Protein AF-A0A1C5ENV0-F1 (afdb_monomer_lite)

Foldseek 3Di:
DLQQDLLLLFGADADPVSHGPDDSVPDDQLADDDRDDLGGRLLRLCPALQALLLSQLSLVHLQSLVVSLVQQQVAAQDLDQVRPHPVNHRDVLSVLCNVLNRHNQSLQDPSRLLSLLSNLSSLQLQSSLVVLLSCLVPAQPACVVPPGGSHDCPPCSSVVSNVQVQLQWAPSNPPPQKTFGYFHNDQWDWDQDPVRAIAIEHEVVDDPQFREFAWKDWQNHTDQARIGGNVSPNVHGYIYTHTDRDYYSRSSDPPRGYDRPDDDNHNDDWWDFQADDDDQAAPVPLPDKDKDQKDKGQGDFWDWFFKKKFFAQFQVQAFQWKFKWAAAVVPDIDTQAIGHRDTDPGHRDIDMGGGNHIDIHNIMMIGTPDIGMTRYMTRTD

Sequence (381 aa):
MNLFDAKAGFFQGKDAKGNWRVDSSRYDPRVWGYDYTETNGWGYAFSVPQDTRGLADLYGGRQQLADKLDQFFATPETASPEFVGSYGGVIHEMTEARDVRMGMLGQSNQVAHHVSYMYDAAGQPWKTQAAVRQILSRLYLGSEIGQGYHGDEDNGEQSGWFLFSALGFYPLVMGSGDYSIGSPLFKKATVHLENGRDLVVRAPGNSAKNVYVQSVTFNGRPWTSTSLPQSLLAKGGELTFTMGPRPSAWGSGKNAGPVSITQDDKVPAPRTDLLRGEGALFDNTSATDETFTSVDLPVSGSGKPVQYTLTSADHTTAPTGWTLQGSADGTTWRTLDHRSGEAFPWDRQTRAFTIAAPGSYAKYRLVLGGSATLAEVELLG

Structure (mmCIF, N/CA/C/O backbone):
data_AF-A0A1C5ENV0-F1
#
_entry.id   AF-A0A1C5ENV0-F1
#
loop_
_atom_site.group_PDB
_atom_site.id
_atom_site.type_symbol
_atom_site.label_atom_id
_atom_site.label_alt_id
_atom_site.label_comp_id
_atom_site.label_asym_id
_atom_site.label_entity_id
_atom_site.label_seq_id
_atom_site.pdbx_PDB_ins_code
_atom_site.Cartn_x
_atom_site.Cartn_y
_atom_site.Cartn_z
_atom_site.occupancy
_atom_site.B_iso_or_equiv
_atom_site.auth_seq_id
_atom_site.auth_comp_id
_atom_site.auth_asym_id
_atom_site.auth_atom_id
_atom_site.pdbx_PDB_model_num
ATOM 1 N N . MET A 1 1 ? -0.144 -8.622 -8.640 1.00 84.81 1 MET A N 1
ATOM 2 C CA . MET A 1 1 ? -0.636 -9.270 -9.878 1.00 84.81 1 MET A CA 1
ATOM 3 C C . MET A 1 1 ? 0.057 -10.597 -10.165 1.00 84.81 1 MET A C 1
ATOM 5 O O . MET A 1 1 ? -0.586 -11.624 -10.024 1.00 84.81 1 MET A O 1
ATOM 9 N N . ASN A 1 2 ? 1.351 -10.613 -10.508 1.00 90.44 2 ASN A N 1
ATOM 10 C CA . ASN A 1 2 ? 2.050 -11.825 -10.983 1.00 90.44 2 ASN A CA 1
ATOM 11 C C . ASN A 1 2 ? 2.050 -13.009 -10.000 1.00 90.44 2 ASN A C 1
ATOM 13 O O . ASN A 1 2 ? 2.093 -14.163 -10.432 1.00 90.44 2 ASN A O 1
ATOM 17 N N . LEU A 1 3 ? 1.972 -12.712 -8.701 1.00 95.19 3 LEU A N 1
ATOM 18 C CA . LEU A 1 3 ? 1.952 -13.692 -7.615 1.00 95.19 3 LEU A CA 1
ATOM 19 C C . LEU A 1 3 ? 0.551 -13.948 -7.042 1.00 95.19 3 LEU A C 1
ATOM 21 O O . LEU A 1 3 ? 0.430 -14.693 -6.082 1.00 95.19 3 LEU A O 1
ATOM 25 N N . PHE A 1 4 ? -0.506 -13.342 -7.594 1.00 96.38 4 PHE A N 1
ATOM 26 C CA . PHE A 1 4 ? -1.872 -13.613 -7.145 1.00 96.38 4 PHE A CA 1
ATOM 27 C C . PHE A 1 4 ? -2.422 -14.847 -7.860 1.00 96.38 4 PHE A C 1
ATOM 29 O O . PHE A 1 4 ? -2.646 -14.825 -9.073 1.00 96.38 4 PHE A O 1
ATOM 36 N N . ASP A 1 5 ? -2.635 -15.925 -7.116 1.00 97.00 5 ASP A N 1
ATOM 37 C CA . ASP A 1 5 ? -3.286 -17.120 -7.626 1.00 97.00 5 ASP A CA 1
ATOM 38 C C . ASP A 1 5 ? -4.799 -16.987 -7.448 1.00 97.00 5 ASP A C 1
ATOM 40 O O . ASP A 1 5 ? -5.341 -17.241 -6.374 1.00 97.00 5 ASP A O 1
ATOM 44 N N . ALA A 1 6 ? -5.495 -16.614 -8.523 1.00 95.12 6 ALA A N 1
ATOM 45 C CA . ALA A 1 6 ? -6.944 -16.432 -8.509 1.00 95.12 6 ALA A CA 1
ATOM 46 C C . ALA A 1 6 ? -7.729 -17.714 -8.168 1.00 95.12 6 ALA A C 1
ATOM 48 O O . ALA A 1 6 ? -8.860 -17.613 -7.699 1.00 95.12 6 ALA A O 1
ATOM 49 N N . LYS A 1 7 ? -7.160 -18.912 -8.385 1.00 96.31 7 LYS A N 1
ATOM 50 C CA . LYS A 1 7 ? -7.821 -20.176 -8.018 1.00 96.31 7 LYS A CA 1
ATOM 51 C C . LYS A 1 7 ? -7.725 -20.442 -6.519 1.00 96.31 7 LYS A C 1
ATOM 53 O O . LYS A 1 7 ? -8.694 -20.918 -5.937 1.00 96.31 7 LYS A O 1
ATOM 58 N N . ALA A 1 8 ? -6.581 -20.132 -5.909 1.00 97.12 8 ALA A N 1
ATOM 59 C CA . ALA A 1 8 ? -6.410 -20.212 -4.458 1.00 97.12 8 ALA A CA 1
ATOM 60 C C . ALA A 1 8 ? -7.062 -19.018 -3.732 1.00 97.12 8 ALA A C 1
ATOM 62 O O . ALA A 1 8 ? -7.499 -19.140 -2.590 1.00 97.12 8 ALA A O 1
ATOM 63 N N . GLY A 1 9 ? -7.139 -17.859 -4.391 1.00 96.56 9 GLY A N 1
ATOM 64 C CA . GLY A 1 9 ? -7.610 -16.598 -3.820 1.00 96.56 9 GLY A CA 1
ATOM 65 C C . GLY A 1 9 ? -6.595 -15.940 -2.880 1.00 96.56 9 GLY A C 1
ATOM 66 O O . GLY A 1 9 ? -7.006 -15.266 -1.931 1.00 96.56 9 GLY A O 1
ATOM 67 N N . PHE A 1 10 ? -5.297 -16.173 -3.097 1.00 97.94 10 PHE A N 1
ATOM 68 C CA . PHE A 1 10 ? -4.194 -15.671 -2.271 1.00 97.94 10 PHE A CA 1
ATOM 69 C C . PHE A 1 10 ? -2.953 -15.361 -3.110 1.00 97.94 10 PHE A C 1
ATOM 71 O O . PHE A 1 10 ? -2.800 -15.845 -4.234 1.00 97.94 10 PHE A O 1
ATOM 78 N N . PHE A 1 11 ? -2.051 -14.560 -2.544 1.00 97.50 11 PHE A N 1
ATOM 79 C CA . PHE A 1 11 ? -0.702 -14.421 -3.080 1.00 97.50 11 PHE A CA 1
ATOM 80 C C . PHE A 1 11 ? 0.123 -15.644 -2.697 1.00 97.50 11 PHE A C 1
ATOM 82 O O . PHE A 1 11 ? 0.062 -16.054 -1.545 1.00 97.50 11 PHE A O 1
ATOM 89 N N . GLN A 1 12 ? 0.880 -16.209 -3.636 1.00 97.31 12 GLN A N 1
ATOM 90 C CA . GLN A 1 12 ? 1.833 -17.286 -3.368 1.00 97.31 12 GLN A CA 1
ATOM 91 C C . GLN A 1 12 ? 3.017 -17.249 -4.339 1.00 97.31 12 GLN A C 1
ATOM 93 O O . GLN A 1 12 ? 2.948 -16.635 -5.407 1.00 97.31 12 GLN A O 1
ATOM 98 N N . GLY A 1 13 ? 4.120 -17.891 -3.957 1.00 96.50 13 GLY A N 1
ATOM 99 C CA . GLY A 1 13 ? 5.360 -17.878 -4.727 1.00 96.50 13 GLY A CA 1
ATOM 100 C C . GLY A 1 13 ? 5.264 -18.640 -6.049 1.00 96.50 13 GLY A C 1
ATOM 101 O O . GLY A 1 13 ? 4.477 -19.580 -6.208 1.00 96.50 13 GLY A O 1
ATOM 102 N N . LYS A 1 14 ? 6.117 -18.246 -6.999 1.00 95.81 14 LYS A N 1
ATOM 103 C CA . LYS A 1 14 ? 6.369 -18.969 -8.250 1.00 95.81 14 LYS A CA 1
ATOM 104 C C . LYS A 1 14 ? 7.846 -19.312 -8.379 1.00 95.81 14 LYS A C 1
ATOM 106 O O . LYS A 1 14 ? 8.694 -18.542 -7.939 1.00 95.81 14 LYS A O 1
ATOM 111 N N . ASP A 1 15 ? 8.143 -20.444 -9.008 1.00 92.25 15 ASP A N 1
ATOM 112 C CA . ASP A 1 15 ? 9.505 -20.757 -9.438 1.00 92.25 15 ASP A CA 1
ATOM 113 C C . ASP A 1 15 ? 9.935 -19.876 -10.630 1.00 92.25 15 ASP A C 1
ATOM 115 O O . ASP A 1 15 ? 9.127 -19.171 -11.242 1.00 92.25 15 ASP A O 1
ATOM 119 N N . ALA A 1 16 ? 11.216 -19.945 -11.004 1.00 87.00 16 ALA A N 1
ATOM 120 C CA . ALA A 1 16 ? 11.762 -19.196 -12.141 1.00 87.00 16 ALA A CA 1
ATOM 121 C C . ALA A 1 16 ? 11.145 -19.586 -13.502 1.00 87.00 16 ALA A C 1
ATOM 123 O O . ALA A 1 16 ? 11.312 -18.872 -14.486 1.00 87.00 16 ALA A O 1
ATOM 124 N N . LYS A 1 17 ? 10.426 -20.715 -13.577 1.00 89.50 17 LYS A N 1
ATOM 125 C CA . LYS A 1 17 ? 9.682 -21.150 -14.769 1.00 89.50 17 LYS A CA 1
ATOM 126 C C . LYS A 1 17 ? 8.234 -20.642 -14.761 1.00 89.50 17 LYS A C 1
ATOM 128 O O . LYS A 1 17 ? 7.502 -20.888 -15.717 1.00 89.50 17 LYS A O 1
ATOM 133 N N . GLY A 1 18 ? 7.816 -19.942 -13.706 1.00 91.12 18 GLY A N 1
ATOM 134 C CA . GLY A 1 18 ? 6.476 -19.392 -13.534 1.00 91.12 18 GLY A CA 1
ATOM 135 C C . GLY A 1 18 ? 5.452 -20.358 -12.931 1.00 91.12 18 GLY A C 1
ATOM 136 O O . GLY A 1 18 ? 4.270 -20.006 -12.876 1.00 91.12 18 GLY A O 1
ATOM 137 N N . ASN A 1 19 ? 5.861 -21.545 -12.469 1.00 95.50 19 ASN A N 1
ATOM 138 C CA . ASN A 1 19 ? 4.961 -22.498 -11.815 1.00 95.50 19 ASN A CA 1
ATOM 139 C C . ASN A 1 19 ? 4.706 -22.083 -10.366 1.00 95.50 19 ASN A C 1
ATOM 141 O O . ASN A 1 19 ? 5.639 -21.693 -9.667 1.00 95.50 19 ASN A O 1
ATOM 145 N N . TRP A 1 20 ? 3.464 -22.211 -9.895 1.00 97.75 20 TRP A N 1
ATOM 146 C CA . TRP A 1 20 ? 3.134 -22.003 -8.482 1.00 97.75 20 TRP A CA 1
ATOM 147 C C . TRP A 1 20 ? 3.902 -22.979 -7.588 1.00 97.75 20 TRP A C 1
ATOM 149 O O . TRP A 1 20 ? 4.015 -24.161 -7.919 1.00 97.75 20 TRP A O 1
ATOM 159 N N . ARG A 1 21 ? 4.389 -22.501 -6.437 1.00 96.50 21 ARG A N 1
ATOM 160 C CA . ARG A 1 21 ? 5.070 -23.357 -5.453 1.00 96.50 21 ARG A CA 1
ATOM 161 C C . ARG A 1 21 ? 4.148 -24.464 -4.939 1.00 96.50 21 ARG A C 1
ATOM 163 O O . ARG A 1 21 ? 4.597 -25.592 -4.736 1.00 96.50 21 ARG A O 1
ATOM 170 N N . VAL A 1 22 ? 2.870 -24.147 -4.724 1.00 97.69 22 VAL A N 1
ATOM 171 C CA . VAL A 1 22 ? 1.838 -25.104 -4.316 1.00 97.69 22 VAL A CA 1
ATOM 172 C C . VAL A 1 22 ? 0.736 -25.111 -5.364 1.00 97.69 22 VAL A C 1
ATOM 174 O O . VAL A 1 22 ? 0.288 -24.063 -5.824 1.00 97.69 22 VAL A O 1
ATOM 177 N N . ASP A 1 23 ? 0.273 -26.303 -5.738 1.00 97.19 23 ASP A N 1
ATOM 178 C CA . ASP A 1 23 ? -0.910 -26.415 -6.587 1.00 97.19 23 ASP A CA 1
ATOM 179 C C . ASP A 1 23 ? -2.104 -25.707 -5.929 1.00 97.19 23 ASP A C 1
ATOM 181 O O . ASP A 1 23 ? -2.397 -25.937 -4.753 1.00 97.19 23 ASP A O 1
ATOM 185 N N . SER A 1 24 ? -2.812 -24.875 -6.696 1.00 97.75 24 SER A N 1
ATOM 186 C CA . SER A 1 24 ? -3.896 -24.026 -6.194 1.00 97.75 24 SER A CA 1
ATOM 187 C C . SER A 1 24 ? -4.966 -24.797 -5.416 1.00 97.75 24 SER A C 1
ATOM 189 O O . SER A 1 24 ? -5.528 -24.264 -4.466 1.00 97.75 24 SER A O 1
ATOM 191 N N . SER A 1 25 ? -5.254 -26.051 -5.792 1.00 97.25 25 SER A N 1
ATOM 192 C CA . SER A 1 25 ? -6.283 -26.875 -5.136 1.00 97.25 25 SER A CA 1
ATOM 193 C C . SER A 1 25 ? -5.855 -27.431 -3.774 1.00 97.25 25 SER A C 1
ATOM 195 O O . SER A 1 25 ? -6.689 -27.915 -3.010 1.00 97.25 25 SER A O 1
ATOM 197 N N . ARG A 1 26 ? -4.555 -27.372 -3.472 1.00 97.19 26 ARG A N 1
ATOM 198 C CA . ARG A 1 26 ? -3.935 -27.873 -2.238 1.00 97.19 26 ARG A CA 1
ATOM 199 C C . ARG A 1 26 ? -3.351 -26.760 -1.372 1.00 97.19 26 ARG A C 1
ATOM 201 O O . ARG A 1 26 ? -2.750 -27.056 -0.342 1.00 97.19 26 ARG A O 1
ATOM 208 N N . TYR A 1 27 ? -3.473 -25.510 -1.807 1.00 98.38 27 TYR A N 1
ATOM 209 C CA . TYR A 1 27 ? -2.949 -24.363 -1.087 1.00 98.38 27 TYR A CA 1
ATOM 210 C C . TYR A 1 27 ? -3.740 -24.139 0.209 1.00 98.38 27 TYR A C 1
ATOM 212 O O . TYR A 1 27 ? -4.959 -23.973 0.180 1.00 98.38 27 TYR A O 1
ATOM 220 N N . ASP A 1 28 ? -3.036 -24.116 1.343 1.00 98.06 28 ASP A N 1
ATOM 221 C CA . ASP A 1 28 ? -3.598 -23.753 2.643 1.00 98.06 28 ASP A CA 1
ATOM 222 C C . ASP A 1 28 ? -2.979 -22.421 3.106 1.00 98.06 28 ASP A C 1
ATOM 224 O O . ASP A 1 28 ? -1.782 -22.387 3.411 1.00 98.06 28 ASP A O 1
ATOM 228 N N . PRO A 1 29 ? -3.760 -21.323 3.177 1.00 98.12 29 PRO A N 1
ATOM 229 C CA . PRO A 1 29 ? -3.255 -19.999 3.546 1.00 98.12 29 PRO A CA 1
ATOM 230 C C . PRO A 1 29 ? -2.778 -19.906 4.996 1.00 98.12 29 PRO A C 1
ATOM 232 O O . PRO A 1 29 ? -2.224 -18.878 5.367 1.00 98.12 29 PRO A O 1
ATOM 235 N N . ARG A 1 30 ? -3.018 -20.929 5.826 1.00 98.19 30 ARG A N 1
ATOM 236 C CA . ARG A 1 30 ? -2.594 -20.953 7.231 1.00 98.19 30 ARG A CA 1
ATOM 237 C C . ARG A 1 30 ? -1.145 -21.380 7.402 1.00 98.19 30 ARG A C 1
ATOM 239 O O . ARG A 1 30 ? -0.582 -21.111 8.451 1.00 98.19 30 ARG A O 1
ATOM 246 N N . VAL A 1 31 ? -0.544 -22.035 6.406 1.00 98.25 31 VAL A N 1
ATOM 247 C CA . VAL A 1 31 ? 0.846 -22.507 6.485 1.00 98.25 31 VAL A CA 1
ATOM 248 C C . VAL A 1 31 ? 1.802 -21.313 6.479 1.00 98.25 31 VAL A C 1
ATOM 250 O O . VAL A 1 31 ? 1.824 -20.538 5.522 1.00 98.25 31 VAL A O 1
ATOM 253 N N . TRP A 1 32 ? 2.593 -21.184 7.542 1.00 98.44 32 TRP A N 1
ATOM 254 C CA . TRP A 1 32 ? 3.559 -20.107 7.745 1.00 98.44 32 TRP A CA 1
ATOM 255 C C . TRP A 1 32 ? 4.855 -20.319 6.953 1.00 98.44 32 TRP A C 1
ATOM 257 O O . TRP A 1 32 ? 5.273 -21.449 6.683 1.00 98.44 32 TRP A O 1
ATOM 267 N N . GLY A 1 33 ? 5.526 -19.220 6.615 1.00 96.94 33 GLY A N 1
ATOM 268 C CA . GLY A 1 33 ? 6.837 -19.267 5.973 1.00 96.94 33 GLY A CA 1
ATOM 269 C C . GLY A 1 33 ? 6.801 -19.573 4.471 1.00 96.94 33 GLY A C 1
ATOM 270 O O . GLY A 1 33 ? 5.797 -19.371 3.785 1.00 96.94 33 GLY A O 1
ATOM 271 N N . TYR A 1 34 ? 7.912 -20.094 3.949 1.00 96.75 34 TYR A N 1
ATOM 272 C CA . TYR A 1 34 ? 8.197 -20.265 2.518 1.00 96.75 34 TYR A CA 1
ATOM 273 C C . TYR A 1 34 ? 8.174 -18.953 1.723 1.00 96.75 34 TYR A C 1
ATOM 275 O O . TYR A 1 34 ? 9.215 -18.338 1.532 1.00 96.75 34 TYR A O 1
ATOM 283 N N . ASP A 1 35 ? 6.995 -18.560 1.235 1.00 96.19 35 ASP A N 1
ATOM 284 C CA . ASP A 1 35 ? 6.801 -17.373 0.391 1.00 96.19 35 ASP A CA 1
ATOM 285 C C . ASP A 1 35 ? 6.582 -16.108 1.231 1.00 96.19 35 ASP A C 1
ATOM 287 O O . ASP A 1 35 ? 6.591 -14.997 0.702 1.00 96.19 35 ASP A O 1
ATOM 291 N N . TYR A 1 36 ? 6.337 -16.295 2.528 1.00 97.00 36 TYR A N 1
ATOM 292 C CA . TYR A 1 36 ? 6.007 -15.252 3.487 1.00 97.00 36 TYR A CA 1
ATOM 293 C C . TYR A 1 36 ? 7.057 -15.240 4.591 1.00 97.00 36 TYR A C 1
ATOM 295 O O . TYR A 1 36 ? 7.559 -16.293 4.987 1.00 97.00 36 TYR A O 1
ATOM 303 N N . THR A 1 37 ? 7.336 -14.057 5.120 1.00 97.12 37 THR A N 1
ATOM 304 C CA . THR A 1 37 ? 8.183 -13.882 6.299 1.00 97.12 37 THR A CA 1
ATOM 305 C C . THR A 1 37 ? 7.293 -13.574 7.491 1.00 97.12 37 THR A C 1
ATOM 307 O O . THR A 1 37 ? 6.438 -12.699 7.395 1.00 97.12 37 THR A O 1
ATOM 310 N N . GLU A 1 38 ? 7.471 -14.332 8.573 1.00 96.25 38 GLU A N 1
ATOM 311 C CA . GLU A 1 38 ? 6.830 -14.145 9.886 1.00 96.25 38 GLU A CA 1
ATOM 312 C C . GLU A 1 38 ? 5.299 -14.065 9.836 1.00 96.25 38 GLU A C 1
ATOM 314 O O . GLU A 1 38 ? 4.634 -13.475 10.682 1.00 96.25 38 GLU A O 1
ATOM 319 N N . THR A 1 39 ? 4.712 -14.694 8.822 1.00 97.31 39 THR A N 1
ATOM 320 C CA . THR A 1 39 ? 3.269 -14.860 8.685 1.00 97.31 39 THR A CA 1
ATOM 321 C C . THR A 1 39 ? 2.971 -15.966 7.668 1.00 97.31 39 THR A C 1
ATOM 323 O O . THR A 1 39 ? 3.827 -16.792 7.331 1.00 97.31 39 THR A O 1
ATOM 326 N N . ASN A 1 40 ? 1.739 -15.998 7.178 1.00 97.94 40 ASN A N 1
ATOM 327 C CA . ASN A 1 40 ? 1.224 -16.939 6.202 1.00 97.94 40 ASN A CA 1
ATOM 328 C C . ASN A 1 40 ? 0.473 -16.202 5.070 1.00 97.94 40 ASN A C 1
ATOM 330 O O . ASN A 1 40 ? 0.511 -14.971 4.952 1.00 97.94 40 ASN A O 1
ATOM 334 N N . GLY A 1 41 ? -0.237 -16.953 4.226 1.00 98.19 41 GLY A N 1
ATOM 335 C CA . GLY A 1 41 ? -0.996 -16.398 3.104 1.00 98.19 41 GLY A CA 1
ATOM 336 C C . GLY A 1 41 ? -2.049 -15.364 3.512 1.00 98.19 41 GLY A C 1
ATOM 337 O O . GLY A 1 41 ? -2.339 -14.451 2.737 1.00 98.19 41 GLY A O 1
ATOM 338 N N . TRP A 1 42 ? -2.602 -15.461 4.727 1.00 98.31 42 TRP A N 1
ATOM 339 C CA . TRP A 1 42 ? -3.543 -14.471 5.250 1.00 98.31 42 TRP A CA 1
ATOM 340 C C . TRP A 1 42 ? -2.896 -13.117 5.522 1.00 98.31 42 TRP A C 1
ATOM 342 O O . TRP A 1 42 ? -3.485 -12.103 5.150 1.00 98.31 42 TRP A O 1
ATOM 352 N N . GLY A 1 43 ? -1.697 -13.088 6.109 1.00 95.88 43 GLY A N 1
ATOM 353 C CA . GLY A 1 43 ? -0.972 -11.838 6.363 1.00 95.88 43 GLY A CA 1
ATOM 354 C C . GLY A 1 43 ? -0.651 -11.082 5.072 1.00 95.88 43 GLY A C 1
ATOM 355 O O . GLY A 1 43 ? -0.847 -9.873 4.987 1.00 95.88 43 GLY A O 1
ATOM 356 N N . TYR A 1 44 ? -0.269 -11.805 4.015 1.00 97.06 44 TYR A N 1
ATOM 357 C CA . TYR A 1 44 ? 0.049 -11.207 2.712 1.00 97.06 44 TYR A CA 1
ATOM 358 C C . TYR A 1 44 ? -1.161 -10.967 1.802 1.00 97.06 44 TYR A C 1
ATOM 360 O O . TYR A 1 44 ? -1.024 -10.308 0.769 1.00 97.06 44 TYR A O 1
ATOM 368 N N . ALA A 1 45 ? -2.360 -11.435 2.172 1.00 97.62 45 ALA A N 1
ATOM 369 C CA . ALA A 1 45 ? -3.578 -11.276 1.371 1.00 97.62 45 ALA A CA 1
ATOM 370 C C . ALA A 1 45 ? -3.919 -9.805 1.069 1.00 97.62 45 ALA A C 1
ATOM 372 O O . ALA A 1 45 ? -4.644 -9.532 0.107 1.00 97.62 45 ALA A O 1
ATOM 373 N N . PHE A 1 46 ? -3.392 -8.870 1.866 1.00 97.44 46 PHE A N 1
ATOM 374 C CA . PHE A 1 46 ? -3.693 -7.444 1.776 1.00 97.44 46 PHE A CA 1
ATOM 375 C C . PHE A 1 46 ? -2.455 -6.551 1.612 1.00 97.44 46 PHE A C 1
ATOM 377 O O . PHE A 1 46 ? -2.576 -5.331 1.706 1.00 97.44 46 PHE A O 1
ATOM 384 N N . SER A 1 47 ? -1.269 -7.115 1.363 1.00 93.56 47 SER A N 1
ATOM 385 C CA . SER A 1 47 ? 0.014 -6.385 1.288 1.00 93.56 47 SER A CA 1
ATOM 386 C C . SER A 1 47 ? 0.222 -5.653 -0.046 1.00 93.56 47 SER A C 1
ATOM 388 O O . SER A 1 47 ? 1.249 -5.793 -0.706 1.00 93.56 47 SER A O 1
ATOM 390 N N . VAL A 1 48 ? -0.779 -4.870 -0.460 1.00 94.75 48 VAL A N 1
ATOM 391 C CA . VAL A 1 48 ? -0.733 -3.980 -1.634 1.00 94.75 48 VAL A CA 1
ATOM 392 C C . VAL A 1 48 ? -1.313 -2.594 -1.282 1.00 94.75 48 VAL A C 1
ATOM 394 O O . VAL A 1 48 ? -2.220 -2.109 -1.964 1.00 94.75 48 VAL A O 1
ATOM 397 N N . PRO A 1 49 ? -0.853 -1.937 -0.197 1.00 94.38 49 PRO A N 1
ATOM 398 C CA . PRO A 1 49 ? -1.423 -0.662 0.238 1.00 94.38 49 PRO A CA 1
ATOM 399 C C . PRO A 1 49 ? -1.271 0.451 -0.808 1.00 94.38 49 PRO A C 1
ATOM 401 O O . PRO A 1 49 ? -2.127 1.319 -0.913 1.00 94.38 49 PRO A O 1
ATOM 404 N N . GLN A 1 50 ? -0.232 0.412 -1.642 1.00 95.31 50 GLN A N 1
ATOM 405 C CA . GLN A 1 50 ? -0.021 1.367 -2.732 1.00 95.31 50 GLN A CA 1
ATOM 406 C C . GLN A 1 50 ? -1.093 1.325 -3.824 1.00 95.31 50 GLN A C 1
ATOM 408 O O . GLN A 1 50 ? -1.267 2.303 -4.552 1.00 95.31 50 GLN A O 1
ATOM 413 N N . ASP A 1 51 ? -1.815 0.213 -3.954 1.00 96.38 51 ASP A N 1
ATOM 414 C CA . ASP A 1 51 ? -2.839 0.053 -4.977 1.00 96.38 51 ASP A CA 1
ATOM 415 C C . ASP A 1 51 ? -4.107 -0.595 -4.422 1.00 96.38 51 ASP A C 1
ATOM 417 O O . ASP A 1 51 ? -4.527 -1.676 -4.833 1.00 96.38 51 ASP A O 1
ATOM 421 N N . THR A 1 52 ? -4.717 0.084 -3.453 1.00 95.19 52 THR A N 1
ATOM 422 C CA . THR A 1 52 ? -5.902 -0.399 -2.742 1.00 95.19 52 THR A CA 1
ATOM 423 C C . THR A 1 52 ? -7.102 -0.714 -3.651 1.00 95.19 52 THR A C 1
ATOM 425 O O . THR A 1 52 ? -7.790 -1.710 -3.420 1.00 95.19 52 THR A O 1
ATOM 428 N N . ARG A 1 53 ? -7.343 0.077 -4.708 1.00 95.50 53 ARG A N 1
ATOM 429 C CA . ARG A 1 53 ? -8.367 -0.206 -5.733 1.00 95.50 53 ARG A CA 1
ATOM 430 C C . ARG A 1 53 ? -7.985 -1.410 -6.577 1.00 95.50 53 ARG A C 1
ATOM 432 O O . ARG A 1 53 ? -8.800 -2.310 -6.730 1.00 95.50 53 ARG A O 1
ATOM 439 N N . GLY A 1 54 ? -6.734 -1.478 -7.030 1.00 96.25 54 GLY A N 1
ATOM 440 C CA . GLY A 1 54 ? -6.243 -2.623 -7.790 1.00 96.25 54 GLY A CA 1
ATOM 441 C C . GLY A 1 54 ? -6.325 -3.941 -7.015 1.00 96.25 54 GLY A C 1
ATOM 442 O O . GLY A 1 54 ? -6.676 -4.974 -7.582 1.00 96.25 54 GLY A O 1
ATOM 443 N N . LEU A 1 55 ? -6.073 -3.909 -5.702 1.00 96.88 55 LEU A N 1
ATOM 444 C CA . LEU A 1 55 ? -6.292 -5.052 -4.816 1.00 96.88 55 LEU A CA 1
ATOM 445 C C . LEU A 1 55 ? -7.778 -5.407 -4.687 1.00 96.88 55 LEU A C 1
ATOM 447 O O . LEU A 1 55 ? -8.124 -6.587 -4.695 1.00 96.88 55 LEU A O 1
ATOM 451 N N . ALA A 1 56 ? -8.661 -4.413 -4.568 1.00 97.00 56 ALA A N 1
ATOM 452 C CA . ALA A 1 56 ? -10.096 -4.669 -4.553 1.00 97.00 56 ALA A CA 1
ATOM 453 C C . ALA A 1 56 ? -10.533 -5.362 -5.850 1.00 97.00 56 ALA A C 1
ATOM 455 O O . ALA A 1 56 ? -11.178 -6.405 -5.794 1.00 97.00 56 ALA A O 1
ATOM 456 N N . ASP A 1 57 ? -10.112 -4.845 -7.002 1.00 95.94 57 ASP A N 1
ATOM 457 C CA . ASP A 1 57 ? -10.439 -5.407 -8.313 1.00 95.94 57 ASP A CA 1
ATOM 458 C C . ASP A 1 57 ? -9.856 -6.810 -8.508 1.00 95.94 57 ASP A C 1
ATOM 460 O O . ASP A 1 57 ? -10.522 -7.674 -9.078 1.00 95.94 57 ASP A O 1
ATOM 464 N N . LEU A 1 58 ? -8.665 -7.082 -7.963 1.00 95.38 58 LEU A N 1
ATOM 465 C CA . LEU A 1 58 ? -8.077 -8.424 -7.902 1.00 95.38 58 LEU A CA 1
ATOM 466 C C . LEU A 1 58 ? -8.985 -9.449 -7.210 1.00 95.38 58 LEU A C 1
ATOM 468 O O . LEU A 1 58 ? -9.069 -10.592 -7.657 1.00 95.38 58 LEU A O 1
ATOM 472 N N . TYR A 1 59 ? -9.670 -9.042 -6.141 1.00 97.19 59 TYR A N 1
ATOM 473 C CA . TYR A 1 59 ? -10.640 -9.885 -5.443 1.00 97.19 59 TYR A CA 1
ATOM 474 C C . TYR A 1 59 ? -12.030 -9.892 -6.098 1.00 97.19 59 TYR A C 1
ATOM 476 O O . TYR A 1 59 ? -12.885 -10.670 -5.684 1.00 97.19 59 TYR A O 1
ATOM 484 N N . GLY A 1 60 ? -12.265 -9.080 -7.132 1.00 96.69 60 GLY A N 1
ATOM 485 C CA . GLY A 1 60 ? -13.556 -8.960 -7.820 1.00 96.69 60 GLY A CA 1
ATOM 486 C C . GLY A 1 60 ? -14.356 -7.705 -7.460 1.00 96.69 60 GLY A C 1
ATOM 487 O O . GLY A 1 60 ? -15.506 -7.577 -7.873 1.00 96.69 60 GLY A O 1
ATOM 488 N N . GLY A 1 61 ? -13.753 -6.775 -6.720 1.00 97.06 61 GLY A N 1
ATOM 489 C CA . GLY A 1 61 ? -14.298 -5.468 -6.374 1.00 97.06 61 GLY A CA 1
ATOM 490 C C . GLY A 1 61 ? -14.327 -5.203 -4.867 1.00 97.06 61 GLY A C 1
ATOM 491 O O . GLY A 1 61 ? -13.963 -6.032 -4.032 1.00 97.06 61 GLY A O 1
ATOM 492 N N . ARG A 1 62 ? -14.808 -4.008 -4.498 1.00 97.62 62 ARG A N 1
ATOM 493 C CA . ARG A 1 62 ? -14.843 -3.521 -3.103 1.00 97.62 62 ARG A CA 1
ATOM 494 C C . ARG A 1 62 ? -15.585 -4.460 -2.149 1.00 97.62 62 ARG A C 1
ATOM 496 O O . ARG A 1 62 ? -15.139 -4.647 -1.022 1.00 97.62 62 ARG A O 1
ATOM 503 N N . GLN A 1 63 ? -16.697 -5.052 -2.591 1.00 98.25 63 GLN A N 1
ATOM 504 C CA . GLN A 1 63 ? -17.466 -5.972 -1.750 1.00 98.25 63 GLN A CA 1
ATOM 505 C C . GLN A 1 63 ? -16.683 -7.259 -1.480 1.00 98.25 63 GLN A C 1
ATOM 507 O O . GLN A 1 63 ? -16.597 -7.678 -0.335 1.00 98.25 63 GLN A O 1
ATOM 512 N N . GLN A 1 64 ? -16.051 -7.842 -2.498 1.00 98.50 64 GLN A N 1
ATOM 513 C CA . GLN A 1 64 ? -15.268 -9.067 -2.336 1.00 98.50 64 GLN A CA 1
ATOM 514 C C . GLN A 1 64 ? -14.015 -8.835 -1.483 1.00 98.50 64 GLN A C 1
ATOM 516 O O . GLN A 1 64 ? -13.641 -9.708 -0.702 1.00 98.50 64 GLN A O 1
ATOM 521 N N . LEU A 1 65 ? -13.405 -7.646 -1.555 1.00 98.56 65 LEU A N 1
ATOM 522 C CA . LEU A 1 65 ? -12.359 -7.252 -0.608 1.00 98.56 65 LEU A CA 1
ATOM 523 C C . LEU A 1 65 ? -12.894 -7.191 0.832 1.00 98.56 65 LEU A C 1
ATOM 525 O O . LEU A 1 65 ? -12.240 -7.702 1.740 1.00 98.56 65 LEU A O 1
ATOM 529 N N . ALA A 1 66 ? -14.080 -6.609 1.052 1.00 98.75 66 ALA A N 1
ATOM 530 C CA . ALA A 1 66 ? -14.708 -6.595 2.375 1.00 98.75 66 ALA A CA 1
ATOM 531 C C . ALA A 1 66 ? -14.998 -8.012 2.886 1.00 98.75 66 ALA A C 1
ATOM 533 O O . ALA A 1 66 ? -14.718 -8.299 4.045 1.00 98.75 66 ALA A O 1
ATOM 534 N N . ASP A 1 67 ? -15.511 -8.895 2.028 1.00 98.81 67 ASP A N 1
ATOM 535 C CA . ASP A 1 67 ? -15.822 -10.282 2.384 1.00 98.81 67 ASP A CA 1
ATOM 536 C C . ASP A 1 67 ? -14.540 -11.066 2.724 1.00 98.81 67 ASP A C 1
ATOM 538 O O . ASP A 1 67 ? -14.515 -11.856 3.669 1.00 98.81 67 ASP A O 1
ATOM 542 N N . LYS A 1 68 ? -13.438 -10.812 2.002 1.00 98.75 68 LYS A N 1
ATOM 543 C CA . LYS A 1 68 ? -12.122 -11.402 2.290 1.00 98.75 68 LYS A CA 1
ATOM 544 C C . LYS A 1 68 ? -11.560 -10.922 3.629 1.00 98.75 68 LYS A C 1
ATOM 546 O O . LYS A 1 68 ? -11.010 -11.730 4.376 1.00 98.75 68 LYS A O 1
ATOM 551 N N . LEU A 1 69 ? -11.709 -9.634 3.946 1.00 98.81 69 LEU A N 1
ATOM 552 C CA . LEU A 1 69 ? -11.347 -9.083 5.254 1.00 98.81 69 LEU A CA 1
ATOM 553 C C . LEU A 1 69 ? -12.230 -9.675 6.364 1.00 98.81 69 LEU A C 1
ATOM 555 O O . LEU A 1 69 ? -11.707 -10.090 7.395 1.00 98.81 69 LEU A O 1
ATOM 559 N N . ASP A 1 70 ? -13.541 -9.806 6.149 1.00 98.88 70 ASP A N 1
ATOM 560 C CA . ASP A 1 70 ? -14.439 -10.454 7.113 1.00 98.88 70 ASP A CA 1
ATOM 561 C C . ASP A 1 70 ? -13.995 -11.900 7.379 1.00 98.88 70 ASP A C 1
ATOM 563 O O . ASP A 1 70 ? -13.921 -12.325 8.533 1.00 98.88 70 ASP A O 1
ATOM 567 N N . GLN A 1 71 ? -13.623 -12.641 6.329 1.00 98.75 71 GLN A N 1
ATOM 568 C CA . GLN A 1 71 ? -13.086 -13.995 6.457 1.00 98.75 71 GLN A CA 1
ATOM 569 C C . GLN A 1 71 ? -11.765 -14.017 7.242 1.00 98.75 71 GLN A C 1
ATOM 571 O O . GLN A 1 71 ? -11.587 -14.880 8.100 1.00 98.75 71 GLN A O 1
ATOM 576 N N . PHE A 1 72 ? -10.863 -13.066 6.993 1.00 98.75 72 PHE A N 1
ATOM 577 C CA . PHE A 1 72 ? -9.607 -12.917 7.732 1.00 98.75 72 PHE A CA 1
ATOM 578 C C . PHE A 1 72 ? -9.848 -12.700 9.235 1.00 98.75 72 PHE A C 1
ATOM 580 O O . PHE A 1 72 ? -9.287 -13.419 10.060 1.00 98.75 72 PHE A O 1
ATOM 587 N N . PHE A 1 73 ? -10.738 -11.774 9.602 1.00 98.75 73 PHE A N 1
ATOM 588 C CA . PHE A 1 73 ? -11.071 -11.493 11.004 1.00 98.75 73 PHE A CA 1
ATOM 589 C C . PHE A 1 73 ? -11.897 -12.607 11.673 1.00 98.75 73 PHE A C 1
ATOM 591 O O . PHE A 1 73 ? -11.890 -12.720 12.900 1.00 98.75 73 PHE A O 1
ATOM 598 N N . ALA A 1 74 ? -12.601 -13.436 10.896 1.00 98.44 74 ALA A N 1
ATOM 599 C CA . ALA A 1 74 ? -13.389 -14.560 11.403 1.00 98.44 74 ALA A CA 1
ATOM 600 C C . ALA A 1 74 ? -12.599 -15.875 11.523 1.00 98.44 74 ALA A C 1
ATOM 602 O O . ALA A 1 74 ? -12.997 -16.749 12.293 1.00 98.44 74 ALA A O 1
ATOM 603 N N . THR A 1 75 ? -11.507 -16.043 10.772 1.00 98.31 75 THR A N 1
ATOM 604 C CA . THR A 1 75 ? -10.703 -17.276 10.767 1.00 98.31 75 THR A CA 1
ATOM 605 C C . THR A 1 75 ? -9.697 -17.241 11.919 1.00 98.31 75 THR A C 1
ATOM 607 O O . THR A 1 75 ? -8.835 -16.375 11.901 1.00 98.31 75 THR A O 1
ATOM 610 N N . PRO A 1 76 ? -9.749 -18.134 12.922 1.00 97.56 76 PRO A N 1
ATOM 611 C CA . PRO A 1 76 ? -8.828 -18.065 14.061 1.00 97.56 76 PRO A CA 1
ATOM 612 C C . PRO A 1 76 ? -7.397 -18.488 13.699 1.00 97.56 76 PRO A C 1
ATOM 614 O O . PRO A 1 76 ? -7.210 -19.571 13.142 1.00 97.56 76 PRO A O 1
ATOM 617 N N . GLU A 1 77 ? -6.393 -17.696 14.085 1.00 97.69 77 GLU A N 1
ATOM 618 C CA . GLU A 1 77 ? -5.015 -18.187 14.227 1.00 97.69 77 GLU A CA 1
ATOM 619 C C . GLU A 1 77 ? -4.932 -19.102 15.460 1.00 97.69 77 GLU A C 1
ATOM 621 O O . GLU A 1 77 ? -5.534 -18.832 16.501 1.00 97.69 77 GLU A O 1
ATOM 626 N N . THR A 1 78 ? -4.233 -20.226 15.324 1.00 97.44 78 THR A N 1
ATOM 627 C CA . THR A 1 78 ? -4.198 -21.316 16.311 1.00 97.44 78 THR A CA 1
ATOM 628 C C . THR A 1 78 ? -2.806 -21.579 16.873 1.00 97.44 78 THR A C 1
ATOM 630 O O . THR A 1 78 ? -2.704 -22.234 17.910 1.00 97.44 78 THR A O 1
ATOM 633 N N . ALA A 1 79 ? -1.749 -21.083 16.220 1.00 97.50 79 ALA A N 1
ATOM 634 C CA . ALA A 1 79 ? -0.359 -21.447 16.492 1.00 97.50 79 ALA A CA 1
ATOM 635 C C . ALA A 1 79 ? -0.138 -22.976 16.485 1.00 97.50 79 ALA A C 1
ATOM 637 O O . ALA A 1 79 ? 0.639 -23.515 17.275 1.00 97.50 79 ALA A O 1
ATOM 638 N N . SER A 1 80 ? -0.885 -23.698 15.641 1.00 97.44 80 SER A N 1
ATOM 639 C CA . SER A 1 80 ? -0.845 -25.161 15.588 1.00 97.44 80 SER A CA 1
ATOM 640 C C . SER A 1 80 ? 0.459 -25.648 14.938 1.00 97.44 80 SER A C 1
ATOM 642 O O . SER A 1 80 ? 0.809 -25.166 13.855 1.00 97.44 80 SER A O 1
ATOM 644 N N . PRO A 1 81 ? 1.154 -26.651 15.518 1.00 97.38 81 PRO A N 1
ATOM 645 C CA . PRO A 1 81 ? 2.353 -27.250 14.926 1.00 97.38 81 PRO A CA 1
ATOM 646 C C . PRO A 1 81 ? 2.168 -27.776 13.495 1.00 97.38 81 PRO A C 1
ATOM 648 O O . PRO A 1 81 ? 3.142 -27.930 12.767 1.00 97.38 81 PRO A O 1
ATOM 651 N N . GLU A 1 82 ? 0.931 -28.051 13.071 1.00 97.44 82 GLU A N 1
ATOM 652 C CA . GLU A 1 82 ? 0.626 -28.513 11.712 1.00 97.44 82 GLU A CA 1
ATOM 653 C C . GLU A 1 82 ? 0.832 -27.430 10.634 1.00 97.44 82 GLU A C 1
ATOM 655 O O . GLU A 1 82 ? 1.018 -27.759 9.464 1.00 97.44 82 GLU A O 1
ATOM 660 N N . PHE A 1 83 ? 0.837 -26.147 11.020 1.00 97.88 83 PHE A N 1
ATOM 661 C CA . PHE A 1 83 ? 0.932 -25.007 10.103 1.00 97.88 83 PHE A CA 1
ATOM 662 C C . PHE A 1 83 ? 2.281 -24.278 10.154 1.00 97.88 83 PHE A C 1
ATOM 664 O O . PHE A 1 83 ? 2.422 -23.229 9.534 1.00 97.88 83 PHE A O 1
ATOM 671 N N . VAL A 1 84 ? 3.297 -24.831 10.828 1.00 97.81 84 VAL A N 1
ATOM 672 C CA . VAL A 1 84 ? 4.604 -24.158 11.015 1.00 97.81 84 VAL A CA 1
ATOM 673 C C . VAL A 1 84 ? 5.408 -23.975 9.723 1.00 97.81 84 VAL A C 1
ATOM 675 O O . VAL A 1 84 ? 6.360 -23.196 9.684 1.00 97.81 84 VAL A O 1
ATOM 678 N N . GLY A 1 85 ? 5.043 -24.719 8.674 1.00 97.19 85 GLY A N 1
ATOM 679 C CA . GLY A 1 85 ? 5.654 -24.658 7.350 1.00 97.19 85 GLY A CA 1
ATOM 680 C C . GLY A 1 85 ? 7.180 -24.727 7.390 1.00 97.19 85 GLY A C 1
ATOM 681 O O . GLY A 1 85 ? 7.742 -25.732 7.826 1.00 97.19 85 GLY A O 1
ATOM 682 N N . SER A 1 86 ? 7.860 -23.679 6.919 1.00 97.56 86 SER A N 1
ATOM 683 C CA . SER A 1 86 ? 9.325 -23.680 6.792 1.00 97.56 86 SER A CA 1
ATOM 684 C C . SER A 1 86 ? 10.095 -23.456 8.099 1.00 97.56 86 SER A C 1
ATOM 686 O O . SER A 1 86 ? 11.311 -23.624 8.098 1.00 97.56 86 SER A O 1
ATOM 688 N N . TYR A 1 87 ? 9.436 -23.083 9.200 1.00 96.75 87 TYR A N 1
ATOM 689 C CA . TYR A 1 87 ? 10.110 -22.694 10.448 1.00 96.75 87 TYR A CA 1
ATOM 690 C C . TYR A 1 87 ? 10.552 -23.872 11.331 1.00 96.75 87 TYR A C 1
ATOM 692 O O . TYR A 1 87 ? 11.304 -23.684 12.283 1.00 96.75 87 TYR A O 1
ATOM 700 N N . GLY A 1 88 ? 10.104 -25.100 11.040 1.00 93.69 88 GLY A N 1
ATOM 701 C CA . GLY A 1 88 ? 10.491 -26.308 11.788 1.00 93.69 88 GLY A CA 1
ATOM 702 C C . GLY A 1 88 ? 9.918 -26.413 13.212 1.00 93.69 88 GLY A C 1
ATOM 703 O O . GLY A 1 88 ? 10.102 -27.438 13.865 1.00 93.69 88 GLY A O 1
ATOM 704 N N . GLY A 1 89 ? 9.194 -25.394 13.679 1.00 97.44 89 GLY A N 1
ATOM 705 C CA . GLY A 1 89 ? 8.532 -25.333 14.978 1.00 97.44 89 GLY A CA 1
ATOM 706 C C . GLY A 1 89 ? 7.658 -24.084 15.101 1.00 97.44 89 GLY A C 1
ATOM 707 O O . GLY A 1 89 ? 7.665 -23.224 14.221 1.00 97.44 89 GLY A O 1
ATOM 708 N N . VAL A 1 90 ? 6.885 -24.002 16.186 1.00 98.06 90 VAL A N 1
ATOM 709 C CA . VAL A 1 90 ? 6.061 -22.822 16.487 1.00 98.06 90 VAL A CA 1
ATOM 710 C C . VAL A 1 90 ? 6.980 -21.697 16.962 1.00 98.06 90 VAL A C 1
ATOM 712 O O . VAL A 1 90 ? 7.615 -21.830 18.008 1.00 98.06 90 VAL A O 1
ATOM 715 N N . ILE A 1 91 ? 7.059 -20.618 16.184 1.00 97.88 91 ILE A N 1
ATOM 716 C CA . ILE A 1 91 ? 7.790 -19.391 16.542 1.00 97.88 91 ILE A CA 1
ATOM 717 C C . ILE A 1 91 ? 6.920 -18.485 17.428 1.00 97.88 91 ILE A C 1
ATOM 719 O O . ILE A 1 91 ? 5.720 -18.740 17.601 1.00 97.88 91 ILE A O 1
ATOM 723 N N . HIS A 1 92 ? 7.514 -17.460 18.037 1.00 96.38 92 HIS A N 1
ATOM 724 C CA . HIS A 1 92 ? 6.801 -16.629 19.010 1.00 96.38 92 HIS A CA 1
ATOM 725 C C . HIS A 1 92 ? 5.675 -15.819 18.352 1.00 96.38 92 HIS A C 1
ATOM 727 O O . HIS A 1 92 ? 4.561 -15.807 18.876 1.00 96.38 92 HIS A O 1
ATOM 733 N N . GLU A 1 93 ? 5.886 -15.327 17.134 1.00 97.50 93 GLU A N 1
ATOM 734 C CA . GLU A 1 93 ? 4.933 -14.549 16.339 1.00 97.50 93 GLU A CA 1
ATOM 735 C C . GLU A 1 93 ? 3.634 -15.322 16.070 1.00 97.50 93 GLU A C 1
ATOM 737 O O . GLU A 1 93 ? 2.545 -14.750 16.095 1.00 97.50 93 GLU A O 1
ATOM 742 N N . MET A 1 94 ? 3.709 -16.648 15.890 1.00 98.44 94 MET A N 1
ATOM 743 C CA . MET A 1 94 ? 2.518 -17.502 15.754 1.00 98.44 94 MET A CA 1
ATOM 744 C C . MET A 1 94 ? 1.686 -17.504 17.040 1.00 98.44 94 MET A C 1
ATOM 746 O O . MET A 1 94 ? 0.456 -17.415 17.011 1.00 98.44 94 MET A O 1
ATOM 750 N N . THR A 1 95 ? 2.363 -17.624 18.184 1.00 97.25 95 THR A N 1
ATOM 751 C CA . THR A 1 95 ? 1.726 -17.675 19.506 1.00 97.25 95 THR A CA 1
ATOM 752 C C . THR A 1 95 ? 1.111 -16.324 19.864 1.00 97.25 95 THR A C 1
ATOM 754 O O . THR A 1 95 ? -0.026 -16.269 20.333 1.00 97.25 95 THR A O 1
ATOM 757 N N . GLU A 1 96 ? 1.830 -15.242 19.585 1.00 95.88 96 GLU A N 1
ATOM 758 C CA . GLU A 1 96 ? 1.380 -13.868 19.798 1.00 95.88 96 GLU A CA 1
ATOM 759 C C . GLU A 1 96 ? 0.178 -13.533 18.905 1.00 95.88 96 GLU A C 1
ATOM 761 O O . GLU A 1 96 ? -0.844 -13.056 19.406 1.00 95.88 96 GLU A O 1
ATOM 766 N N . ALA A 1 97 ? 0.222 -13.891 17.614 1.00 97.12 97 ALA A N 1
ATOM 767 C CA . ALA A 1 97 ? -0.889 -13.692 16.684 1.00 97.12 97 ALA A CA 1
ATOM 768 C C . ALA A 1 97 ? -2.164 -14.436 17.119 1.00 97.12 97 ALA A C 1
ATOM 770 O O . ALA A 1 97 ? -3.260 -13.868 17.090 1.00 97.12 97 ALA A O 1
ATOM 771 N N . ARG A 1 98 ? -2.040 -15.679 17.607 1.00 97.44 98 ARG A N 1
ATOM 772 C CA . ARG A 1 98 ? -3.158 -16.414 18.230 1.00 97.44 98 ARG A CA 1
ATOM 773 C C . ARG A 1 98 ? -3.744 -15.634 19.413 1.00 97.44 98 ARG A C 1
ATOM 775 O O . ARG A 1 98 ? -4.968 -15.546 19.567 1.00 97.44 98 ARG A O 1
ATOM 782 N N . ASP A 1 99 ? -2.889 -15.064 20.258 1.00 94.81 99 ASP A N 1
ATOM 783 C CA . ASP A 1 99 ? -3.292 -14.411 21.505 1.00 94.81 99 ASP A CA 1
ATOM 784 C C . ASP A 1 99 ? -3.897 -13.009 21.308 1.00 94.81 99 ASP A C 1
ATOM 786 O O . ASP A 1 99 ? -4.655 -12.547 22.171 1.00 94.81 99 ASP A O 1
ATOM 790 N N . VAL A 1 100 ? -3.737 -12.401 20.124 1.00 94.81 100 VAL A N 1
ATOM 791 C CA . VAL A 1 100 ? -4.510 -11.217 19.696 1.00 94.81 100 VAL A CA 1
ATOM 792 C C . VAL A 1 100 ? -6.022 -11.500 19.710 1.00 94.81 100 VAL A C 1
ATOM 794 O O . VAL A 1 100 ? -6.834 -10.642 20.096 1.00 94.81 100 VAL A O 1
ATOM 797 N N . ARG A 1 101 ? -6.438 -12.723 19.345 1.00 96.06 101 ARG A N 1
ATOM 798 C CA . ARG A 1 101 ? -7.850 -13.155 19.286 1.00 96.06 101 ARG A CA 1
ATOM 799 C C . ARG A 1 101 ? -8.716 -12.205 18.449 1.00 96.06 101 ARG A C 1
ATOM 801 O O . ARG A 1 101 ? -9.758 -11.724 18.907 1.00 96.06 101 ARG A O 1
ATOM 808 N N . MET A 1 102 ? -8.251 -11.891 17.242 1.00 97.50 102 MET A N 1
ATOM 809 C CA . MET A 1 102 ? -8.984 -11.120 16.226 1.00 97.50 102 MET A CA 1
ATOM 810 C C . MET A 1 102 ? -8.875 -11.799 14.851 1.00 97.50 102 MET A C 1
ATOM 812 O O . MET A 1 102 ? -8.586 -11.156 13.846 1.00 97.50 102 MET A O 1
ATOM 816 N N . GLY A 1 103 ? -9.085 -13.116 14.827 1.00 98.00 103 GLY A N 1
ATOM 817 C CA . GLY A 1 103 ? -8.948 -13.931 13.623 1.00 98.00 103 GLY A CA 1
ATOM 818 C C . GLY A 1 103 ? -7.484 -14.175 13.262 1.00 98.00 103 GLY A C 1
ATOM 819 O O . GLY A 1 103 ? -6.696 -14.534 14.135 1.00 98.00 103 GLY A O 1
ATOM 820 N N . MET A 1 104 ? -7.146 -13.957 11.992 1.00 98.19 104 MET A N 1
ATOM 821 C CA . MET A 1 104 ? -5.786 -14.044 11.445 1.00 98.19 104 MET A CA 1
ATOM 822 C C . MET A 1 104 ? -4.979 -12.749 11.630 1.00 98.19 104 MET A C 1
ATOM 824 O O . MET A 1 104 ? -3.857 -12.645 11.139 1.00 98.19 104 MET A O 1
ATOM 828 N N . LEU A 1 105 ? -5.531 -11.743 12.323 1.00 97.94 105 LEU A N 1
ATOM 829 C CA . LEU A 1 105 ? -4.810 -10.506 12.616 1.00 97.94 105 LEU A CA 1
ATOM 830 C C . LEU A 1 105 ? -3.692 -10.747 13.638 1.00 97.94 105 LEU A C 1
ATOM 832 O O . LEU A 1 105 ? -3.914 -10.641 14.843 1.00 97.94 105 LEU A O 1
ATOM 836 N N . GLY A 1 106 ? -2.479 -10.978 13.142 1.00 96.50 106 GLY A N 1
ATOM 837 C CA . GLY A 1 106 ? -1.247 -10.957 13.928 1.00 96.50 106 GLY A CA 1
ATOM 838 C C . GLY A 1 106 ? -0.754 -9.539 14.207 1.00 96.50 106 GLY A C 1
ATOM 839 O O . GLY A 1 106 ? 0.325 -9.183 13.761 1.00 96.50 106 GLY A O 1
ATOM 840 N N . GLN A 1 107 ? -1.543 -8.721 14.917 1.00 96.69 107 GLN A N 1
ATOM 841 C CA . GLN A 1 107 ? -1.200 -7.319 15.238 1.00 96.69 107 GLN A CA 1
ATOM 842 C C . GLN A 1 107 ? 0.120 -7.171 16.021 1.00 96.69 107 GLN A C 1
ATOM 844 O O . GLN A 1 107 ? 0.652 -6.074 16.104 1.00 96.69 107 GLN A O 1
ATOM 849 N N . SER A 1 108 ? 0.648 -8.265 16.573 1.00 94.81 108 SER A N 1
ATOM 850 C CA . SER A 1 108 ? 1.962 -8.325 17.211 1.00 94.81 108 SER A CA 1
ATOM 851 C C . SER A 1 108 ? 3.134 -8.140 16.242 1.00 94.81 108 SER A C 1
ATOM 853 O O . SER A 1 108 ? 4.243 -7.946 16.717 1.00 94.81 108 SER A O 1
ATOM 855 N N . ASN A 1 109 ? 2.899 -8.197 14.926 1.00 96.12 109 ASN A N 1
ATOM 856 C CA . ASN A 1 109 ? 3.917 -8.106 13.883 1.00 96.12 109 ASN A CA 1
ATOM 857 C C . ASN A 1 109 ? 3.489 -7.103 12.783 1.00 96.12 109 ASN A C 1
ATOM 859 O O . ASN A 1 109 ? 2.306 -6.956 12.446 1.00 96.12 109 ASN A O 1
ATOM 863 N N . GLN A 1 110 ? 4.472 -6.426 12.194 1.00 95.75 110 GLN A N 1
ATOM 864 C CA . GLN A 1 110 ? 4.350 -5.324 11.240 1.00 95.75 110 GLN A CA 1
ATOM 865 C C . GLN A 1 110 ? 3.478 -5.662 10.029 1.00 95.75 110 GLN A C 1
ATOM 867 O O . GLN A 1 110 ? 2.736 -4.805 9.543 1.00 95.75 110 GLN A O 1
ATOM 872 N N . VAL A 1 111 ? 3.521 -6.908 9.540 1.00 95.44 111 VAL A N 1
ATOM 873 C CA . VAL A 1 111 ? 2.786 -7.315 8.325 1.00 95.44 111 VAL A CA 1
ATOM 874 C C . VAL A 1 111 ? 1.262 -7.161 8.486 1.00 95.44 111 VAL A C 1
ATOM 876 O O . VAL A 1 111 ? 0.540 -7.070 7.494 1.00 95.44 111 VAL A O 1
ATOM 879 N N . ALA A 1 112 ? 0.744 -7.093 9.717 1.00 97.19 112 ALA A N 1
ATOM 880 C CA . ALA A 1 112 ? -0.687 -6.953 9.993 1.00 97.19 112 ALA A CA 1
ATOM 881 C C . ALA A 1 112 ? -1.169 -5.499 10.157 1.00 97.19 112 ALA A C 1
ATOM 883 O O . ALA A 1 112 ? -2.374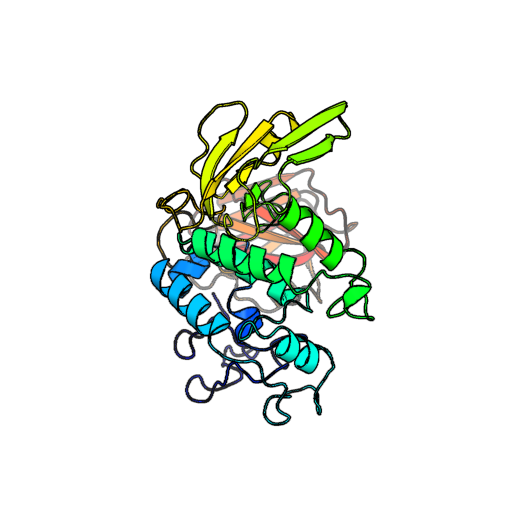 -5.233 10.071 1.00 97.19 112 ALA A O 1
ATOM 884 N N . HIS A 1 113 ? -0.265 -4.550 10.404 1.00 97.69 113 HIS A N 1
ATOM 885 C CA . HIS A 1 113 ? -0.596 -3.220 10.926 1.00 97.69 113 HIS A CA 1
ATOM 886 C C . HIS A 1 113 ? -1.489 -2.376 10.004 1.00 97.69 113 HIS A C 1
ATOM 888 O O . HIS A 1 113 ? -2.305 -1.573 10.472 1.00 97.69 113 HIS A O 1
ATOM 894 N N . HIS A 1 114 ? -1.407 -2.586 8.692 1.00 97.94 114 HIS A N 1
ATOM 895 C CA . HIS A 1 114 ? -2.234 -1.887 7.710 1.00 97.94 114 HIS A CA 1
ATOM 896 C C . HIS A 1 114 ? -3.594 -2.555 7.461 1.00 97.94 114 HIS A C 1
ATOM 898 O O . HIS A 1 114 ? -4.512 -1.903 6.964 1.00 97.94 114 HIS A O 1
ATOM 904 N N . VAL A 1 115 ? -3.758 -3.839 7.801 1.00 98.56 115 VAL A N 1
ATOM 905 C CA . VAL A 1 115 ? -4.879 -4.678 7.333 1.00 98.56 115 VAL A CA 1
ATOM 906 C C . VAL A 1 115 ? -6.237 -4.125 7.764 1.00 98.56 115 VAL A C 1
ATOM 908 O O . VAL A 1 115 ? -7.172 -4.083 6.965 1.00 98.56 115 VAL A O 1
ATOM 911 N N . SER A 1 116 ? -6.355 -3.637 9.002 1.00 98.31 116 SER A N 1
ATOM 912 C CA . SER A 1 116 ? -7.615 -3.068 9.505 1.00 98.31 116 SER A CA 1
ATOM 913 C C . SER A 1 116 ? -8.076 -1.831 8.719 1.00 98.31 116 SER A C 1
ATOM 915 O O . SER A 1 116 ? -9.280 -1.639 8.546 1.00 98.31 116 SER A O 1
ATOM 917 N N . TYR A 1 117 ? -7.140 -1.045 8.179 1.00 98.69 117 TYR A N 1
ATOM 918 C CA . TYR A 1 117 ? -7.415 0.132 7.351 1.00 98.69 117 TYR A CA 1
ATOM 919 C C . TYR A 1 117 ? -7.848 -0.219 5.922 1.00 98.69 117 TYR A C 1
ATOM 921 O O . TYR A 1 117 ? -8.430 0.615 5.230 1.00 98.69 117 TYR A O 1
ATOM 929 N N . MET A 1 118 ? -7.660 -1.463 5.474 1.00 98.56 118 MET A N 1
ATOM 930 C CA . MET A 1 118 ? -8.068 -1.888 4.129 1.00 98.56 118 MET A CA 1
ATOM 931 C C . MET A 1 118 ? -9.593 -1.953 3.948 1.00 98.56 118 MET A C 1
ATOM 933 O O . MET A 1 118 ? -10.080 -1.937 2.815 1.00 98.56 118 MET A O 1
ATOM 937 N N . TYR A 1 119 ? -10.377 -1.924 5.032 1.00 98.75 119 TYR A N 1
ATOM 938 C CA . TYR A 1 119 ? -11.827 -1.727 4.937 1.00 98.75 119 TYR A CA 1
ATOM 939 C C . TYR A 1 119 ? -12.211 -0.352 4.367 1.00 98.75 119 TYR A C 1
ATOM 941 O O . TYR A 1 119 ? -13.276 -0.230 3.754 1.00 98.75 119 TYR A O 1
ATOM 949 N N . ASP A 1 120 ? -11.354 0.668 4.496 1.00 98.50 120 ASP A N 1
ATOM 950 C CA . ASP A 1 120 ? -11.579 1.976 3.870 1.00 98.50 120 ASP A CA 1
ATOM 951 C C . ASP A 1 120 ? -11.579 1.848 2.339 1.00 98.50 120 ASP A C 1
ATOM 953 O O . ASP A 1 120 ? -12.450 2.397 1.656 1.00 98.50 120 ASP A O 1
ATOM 957 N N . ALA A 1 121 ? -10.659 1.048 1.790 1.00 97.19 121 ALA A N 1
ATOM 958 C CA . ALA A 1 121 ? -10.617 0.721 0.364 1.00 97.19 121 ALA A CA 1
ATOM 959 C C . ALA A 1 121 ? -11.856 -0.073 -0.079 1.00 97.19 121 ALA A C 1
ATOM 961 O O . ALA A 1 121 ? -12.464 0.209 -1.118 1.00 97.19 121 ALA A O 1
ATOM 962 N N . ALA A 1 122 ? -12.306 -0.996 0.772 1.00 98.00 122 ALA A N 1
ATOM 963 C CA . ALA A 1 122 ? -13.534 -1.757 0.575 1.00 98.00 122 ALA A CA 1
ATOM 964 C C . ALA A 1 122 ? -14.819 -0.907 0.711 1.00 98.00 122 ALA A C 1
ATOM 966 O O . ALA A 1 122 ? -15.921 -1.387 0.445 1.00 98.00 122 ALA A O 1
ATOM 967 N N . GLY A 1 123 ? -14.710 0.371 1.100 1.00 98.19 123 GLY A N 1
ATOM 968 C CA . GLY A 1 123 ? -15.853 1.271 1.259 1.00 98.19 123 GLY A CA 1
ATOM 969 C C . GLY A 1 123 ? -16.689 1.043 2.502 1.00 98.19 123 GLY A C 1
ATOM 970 O O . GLY A 1 123 ? -17.832 1.497 2.556 1.00 98.19 123 GLY A O 1
ATOM 971 N N . GLN A 1 124 ? -16.125 0.358 3.492 1.00 98.81 124 GLN A N 1
ATOM 972 C CA . GLN A 1 124 ? -16.781 0.042 4.753 1.00 98.81 124 GLN A CA 1
ATOM 973 C C . GLN A 1 124 ? -15.980 0.607 5.936 1.00 98.81 124 GLN A C 1
ATOM 975 O O . GLN A 1 124 ? -15.606 -0.145 6.835 1.00 98.81 124 GLN A O 1
ATOM 980 N N . PRO A 1 125 ? -15.725 1.930 5.990 1.00 98.81 125 PRO A N 1
ATOM 981 C CA . PRO A 1 125 ? -14.847 2.531 7.000 1.00 98.81 125 PRO A CA 1
ATOM 982 C C . PRO A 1 125 ? -15.324 2.323 8.442 1.00 98.81 125 PRO A C 1
ATOM 984 O O . PRO A 1 125 ? -14.534 2.361 9.381 1.00 98.81 125 PRO A O 1
ATOM 987 N N . TRP A 1 126 ? -16.612 2.048 8.661 1.00 98.94 126 TRP A N 1
ATOM 988 C CA . TRP A 1 126 ? -17.108 1.672 9.987 1.00 98.94 126 TRP A CA 1
ATOM 989 C C . TRP A 1 126 ? -16.478 0.372 10.515 1.00 98.94 126 TRP A C 1
ATOM 991 O O . TRP A 1 126 ? -16.357 0.216 11.729 1.00 98.94 126 TRP A O 1
ATOM 1001 N N . LYS A 1 127 ? -16.044 -0.544 9.639 1.00 98.88 127 LYS A N 1
ATOM 1002 C CA . LYS A 1 127 ? -15.305 -1.748 10.037 1.00 98.88 127 LYS A CA 1
ATOM 1003 C C . LYS A 1 127 ? -13.857 -1.425 10.413 1.00 98.88 127 LYS A C 1
ATOM 1005 O O . LYS A 1 127 ? -13.408 -1.926 11.442 1.00 98.88 127 LYS A O 1
ATOM 1010 N N . THR A 1 128 ? -13.188 -0.512 9.695 1.00 98.88 128 THR A N 1
ATOM 1011 C CA . THR A 1 128 ? -11.895 0.068 10.118 1.00 98.88 128 THR A CA 1
ATOM 1012 C C . THR A 1 128 ? -12.009 0.642 11.527 1.00 98.88 128 THR A C 1
ATOM 1014 O O . THR A 1 128 ? -11.247 0.286 12.421 1.00 98.88 128 THR A O 1
ATOM 1017 N N . GLN A 1 129 ? -13.015 1.492 11.755 1.00 98.88 129 GLN A N 1
ATOM 1018 C CA . GLN A 1 129 ? -13.247 2.159 13.038 1.00 98.88 129 GLN A CA 1
ATOM 1019 C C . GLN A 1 129 ? -13.436 1.155 14.182 1.00 98.88 129 GLN A C 1
ATOM 1021 O O . GLN A 1 129 ? -12.823 1.308 15.237 1.00 98.88 129 GLN A O 1
ATOM 1026 N N . ALA A 1 130 ? -14.248 0.114 13.973 1.00 98.81 130 ALA A N 1
ATOM 1027 C CA . ALA A 1 130 ? -14.465 -0.930 14.969 1.00 98.81 130 ALA A CA 1
ATOM 1028 C C . ALA A 1 130 ? -13.180 -1.722 15.270 1.00 98.81 130 ALA A C 1
ATOM 1030 O O . ALA A 1 130 ? -12.820 -1.869 16.439 1.00 98.81 130 ALA A O 1
ATOM 1031 N N . ALA A 1 131 ? -12.469 -2.181 14.234 1.00 98.69 131 ALA A N 1
ATOM 1032 C CA . ALA A 1 131 ? -11.250 -2.973 14.380 1.00 98.69 131 ALA A CA 1
ATOM 1033 C C . ALA A 1 131 ? -10.127 -2.176 15.064 1.00 98.69 131 ALA A C 1
ATOM 1035 O O . ALA A 1 131 ? -9.592 -2.620 16.079 1.00 98.69 131 ALA A O 1
ATOM 1036 N N . VAL A 1 132 ? -9.836 -0.961 14.585 1.00 98.75 132 VAL A N 1
ATOM 1037 C CA . VAL A 1 132 ? -8.812 -0.074 15.165 1.00 98.75 132 VAL A CA 1
ATOM 1038 C C . VAL A 1 132 ? -9.119 0.233 16.630 1.00 98.75 132 VAL A C 1
ATOM 1040 O O . VAL A 1 132 ? -8.231 0.179 17.481 1.00 98.75 132 VAL A O 1
ATOM 1043 N N . ARG A 1 133 ? -10.385 0.509 16.973 1.00 98.31 133 ARG A N 1
ATOM 1044 C CA . ARG A 1 133 ? -10.765 0.776 18.367 1.00 98.31 133 ARG A CA 1
ATOM 1045 C C . ARG A 1 133 ? -10.664 -0.449 19.256 1.00 98.31 133 ARG A C 1
ATOM 1047 O O . ARG A 1 133 ? -10.282 -0.292 20.414 1.00 98.31 133 ARG A O 1
ATOM 1054 N N . GLN A 1 134 ? -10.955 -1.635 18.734 1.00 97.44 134 GLN A N 1
ATOM 1055 C CA . GLN A 1 134 ? -10.749 -2.880 19.461 1.00 97.44 134 GLN A CA 1
ATOM 1056 C C . GLN A 1 134 ? -9.257 -3.120 19.729 1.00 97.44 134 GLN A C 1
ATOM 1058 O O . GLN A 1 134 ? -8.908 -3.375 20.881 1.00 97.44 134 GLN A O 1
ATOM 1063 N N . ILE A 1 135 ? -8.395 -2.953 18.718 1.00 96.88 135 ILE A N 1
ATOM 1064 C CA . ILE A 1 135 ? -6.932 -3.075 18.834 1.00 96.88 135 ILE A CA 1
ATOM 1065 C C . ILE A 1 135 ? -6.394 -2.120 19.907 1.00 96.88 135 ILE A C 1
ATOM 1067 O O . ILE A 1 135 ? -5.831 -2.572 20.906 1.00 96.88 135 ILE A O 1
ATOM 1071 N N . LEU A 1 136 ? -6.652 -0.814 19.764 1.00 95.31 136 LEU A N 1
ATOM 1072 C CA . LEU A 1 136 ? -6.190 0.212 20.709 1.00 95.31 136 LEU A CA 1
ATOM 1073 C C . LEU A 1 136 ? -6.655 -0.059 22.146 1.00 95.31 136 LEU A C 1
ATOM 1075 O O . LEU A 1 136 ? -5.925 0.217 23.089 1.00 95.31 136 LEU A O 1
ATOM 1079 N N . SER A 1 137 ? -7.866 -0.598 22.324 1.00 92.38 137 SER A N 1
ATOM 1080 C CA . SER A 1 137 ? -8.431 -0.855 23.655 1.00 92.38 137 SER A CA 1
ATOM 1081 C C . SER A 1 137 ? -7.931 -2.128 24.337 1.00 92.38 137 SER A C 1
ATOM 1083 O O . SER A 1 137 ? -8.131 -2.269 25.538 1.00 92.38 137 SER A O 1
ATOM 1085 N N . ARG A 1 138 ? -7.360 -3.078 23.587 1.00 91.62 138 ARG A N 1
ATOM 1086 C CA . ARG A 1 138 ? -7.020 -4.414 24.104 1.00 91.62 138 ARG A CA 1
ATOM 1087 C C . ARG A 1 138 ? -5.530 -4.709 24.099 1.00 91.62 138 ARG A C 1
ATOM 1089 O O . ARG A 1 138 ? -5.087 -5.470 24.949 1.00 91.62 138 ARG A O 1
ATOM 1096 N N . LEU A 1 139 ? -4.793 -4.170 23.131 1.00 92.19 139 LEU A N 1
ATOM 1097 C CA . LEU A 1 139 ? -3.422 -4.602 22.836 1.00 92.19 139 LEU A CA 1
ATOM 1098 C C . LEU A 1 139 ? -2.355 -3.586 23.270 1.00 92.19 139 LEU A C 1
ATOM 1100 O O . LEU A 1 139 ? -1.177 -3.918 23.318 1.00 92.19 139 LEU A O 1
ATOM 1104 N N . TYR A 1 140 ? -2.769 -2.370 23.640 1.00 89.69 140 TYR A N 1
ATOM 1105 C CA . TYR A 1 140 ? -1.896 -1.280 24.091 1.00 89.69 140 TYR A CA 1
ATOM 1106 C C . TYR A 1 140 ? -2.240 -0.864 25.528 1.00 89.69 140 TYR A C 1
ATOM 1108 O O . TYR A 1 140 ? -2.607 0.277 25.801 1.00 89.69 140 TYR A O 1
ATOM 1116 N N . LEU A 1 141 ? -2.172 -1.828 26.449 1.00 82.88 141 LEU A N 1
ATOM 1117 C CA . LEU A 1 141 ? -2.515 -1.651 27.868 1.00 82.88 141 LEU A CA 1
ATOM 1118 C C . LEU A 1 141 ? -1.288 -1.366 28.760 1.00 82.88 141 LEU A C 1
ATOM 1120 O O . LEU A 1 141 ? -1.418 -1.154 29.965 1.00 82.88 141 LEU A O 1
ATOM 1124 N N . GLY A 1 142 ? -0.085 -1.343 28.179 1.00 76.50 142 GLY A N 1
ATOM 1125 C CA . GLY A 1 142 ? 1.154 -1.039 28.891 1.00 76.50 142 GLY A CA 1
ATOM 1126 C C . GLY A 1 142 ? 1.460 -2.041 30.008 1.00 76.50 142 GLY A C 1
ATOM 1127 O O . GLY A 1 142 ? 1.406 -3.256 29.815 1.00 76.50 142 GLY A O 1
ATOM 1128 N N . SER A 1 143 ? 1.799 -1.537 31.198 1.00 71.56 143 SER A N 1
ATOM 1129 C CA . SER A 1 143 ? 2.168 -2.374 32.347 1.00 71.56 143 SER A CA 1
ATOM 1130 C C . SER A 1 143 ? 1.009 -3.195 32.920 1.00 71.56 143 SER A C 1
ATOM 1132 O O . SER A 1 143 ? 1.266 -4.139 33.666 1.00 71.56 143 SER A O 1
ATOM 1134 N N . GLU A 1 144 ? -0.247 -2.907 32.555 1.00 69.94 144 GLU A N 1
ATOM 1135 C CA . GLU A 1 144 ? -1.418 -3.658 33.032 1.00 69.94 144 GLU A CA 1
ATOM 1136 C C . GLU A 1 144 ? -1.419 -5.123 32.560 1.00 69.94 144 GLU A C 1
ATOM 1138 O O . GLU A 1 144 ? -1.990 -5.979 33.233 1.00 69.94 144 GLU A O 1
ATOM 1143 N N . ILE A 1 145 ? -0.730 -5.432 31.454 1.00 65.69 145 ILE A N 1
ATOM 1144 C CA . ILE A 1 145 ? -0.529 -6.806 30.957 1.00 65.69 145 ILE A CA 1
ATOM 1145 C C . ILE A 1 145 ? 0.854 -7.383 31.310 1.00 65.69 145 ILE A C 1
ATOM 1147 O O . ILE A 1 145 ? 1.208 -8.463 30.850 1.00 65.69 145 ILE A O 1
ATOM 1151 N N . GLY A 1 146 ? 1.661 -6.677 32.111 1.00 64.38 146 GLY A N 1
ATOM 1152 C CA . GLY A 1 146 ? 2.968 -7.143 32.597 1.00 64.38 146 GLY A CA 1
ATOM 1153 C C . GLY A 1 146 ? 4.094 -7.236 31.555 1.00 64.38 146 GLY A C 1
ATOM 1154 O O . GLY A 1 146 ? 5.235 -7.461 31.948 1.00 64.38 146 GLY A O 1
ATOM 1155 N N . GLN A 1 147 ? 3.801 -7.044 30.262 1.00 65.88 147 GLN A N 1
ATOM 1156 C CA . GLN A 1 147 ? 4.759 -7.200 29.154 1.00 65.88 147 GLN A CA 1
ATOM 1157 C C . GLN A 1 147 ? 4.980 -5.925 28.316 1.00 65.88 147 GLN A C 1
ATOM 1159 O O . GLN A 1 147 ? 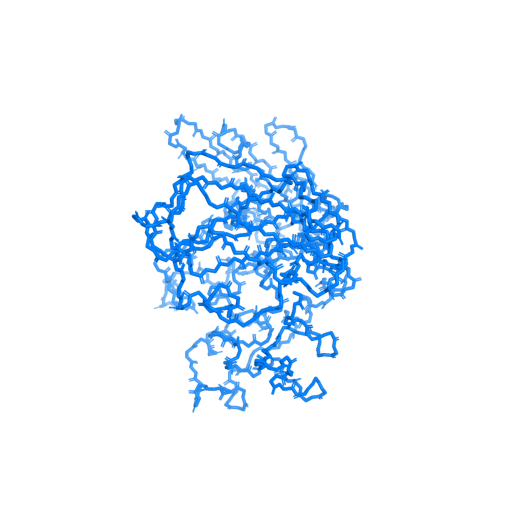5.922 -5.868 27.536 1.00 65.88 147 GLN A O 1
ATOM 1164 N N . GLY A 1 148 ? 4.174 -4.869 28.499 1.00 76.00 148 GLY A N 1
ATOM 1165 C CA . GLY A 1 148 ? 4.335 -3.582 27.801 1.00 76.00 148 GLY A CA 1
ATOM 1166 C C . GLY A 1 148 ? 3.786 -3.568 26.369 1.00 76.00 148 GLY A C 1
ATOM 1167 O O . GLY A 1 148 ? 3.010 -2.670 26.046 1.00 76.00 148 GLY A O 1
ATOM 1168 N N . TYR A 1 149 ? 4.112 -4.586 25.570 1.00 86.69 149 TYR A N 1
ATOM 1169 C CA . TYR A 1 149 ? 3.625 -4.811 24.205 1.00 86.69 149 TYR A CA 1
ATOM 1170 C C . TYR A 1 149 ? 3.114 -6.248 24.030 1.00 86.69 149 TYR A C 1
ATOM 1172 O O . TYR A 1 149 ? 3.326 -7.102 24.888 1.00 86.69 149 TYR A O 1
ATOM 1180 N N . HIS A 1 150 ? 2.377 -6.492 22.946 1.00 89.88 150 HIS A N 1
ATOM 1181 C CA . HIS A 1 150 ? 1.786 -7.796 22.615 1.00 89.88 150 HIS A CA 1
ATOM 1182 C C . HIS A 1 150 ? 2.623 -8.591 21.593 1.00 89.88 150 HIS A C 1
ATOM 1184 O O . HIS A 1 150 ? 2.166 -9.627 21.119 1.00 89.88 150 HIS A O 1
ATOM 1190 N N . GLY A 1 151 ? 3.812 -8.081 21.270 1.00 92.00 151 GLY A N 1
ATOM 1191 C CA . GLY A 1 151 ? 4.832 -8.607 20.366 1.00 92.00 151 GLY A CA 1
ATOM 1192 C C . GLY A 1 151 ? 6.074 -7.716 20.454 1.00 92.00 151 GLY A C 1
ATOM 1193 O O . GLY A 1 151 ? 6.183 -6.911 21.391 1.00 92.00 151 GLY A O 1
ATOM 1194 N N . ASP A 1 152 ? 6.968 -7.828 19.479 1.00 93.19 152 ASP A N 1
ATOM 1195 C CA . ASP A 1 152 ? 8.143 -6.964 19.385 1.00 93.19 152 ASP A CA 1
ATOM 1196 C C . ASP A 1 152 ? 7.748 -5.504 19.079 1.00 93.19 152 ASP A C 1
ATOM 1198 O O . ASP A 1 152 ? 6.793 -5.212 18.360 1.00 93.19 152 ASP A O 1
ATOM 1202 N N . GLU A 1 153 ? 8.452 -4.552 19.703 1.00 93.38 153 GLU A N 1
ATOM 1203 C CA . GLU A 1 153 ? 8.159 -3.113 19.557 1.00 93.38 153 GLU A CA 1
ATOM 1204 C C . GLU A 1 153 ? 8.704 -2.539 18.239 1.00 93.38 153 GLU A C 1
ATOM 1206 O O . GLU A 1 153 ? 8.161 -1.572 17.696 1.00 93.38 153 GLU A O 1
ATOM 1211 N N . ASP A 1 154 ? 9.788 -3.148 17.753 1.00 94.81 154 ASP A N 1
ATOM 1212 C CA . ASP A 1 154 ? 10.447 -2.888 16.477 1.00 94.81 154 ASP A CA 1
ATOM 1213 C C . ASP A 1 154 ? 10.775 -1.424 16.192 1.00 94.81 154 ASP A C 1
ATOM 1215 O O . ASP A 1 154 ? 10.331 -0.802 15.224 1.00 94.81 154 ASP A O 1
ATOM 1219 N N . ASN A 1 155 ? 11.654 -0.887 17.041 1.00 96.25 155 ASN A N 1
ATOM 1220 C CA . ASN A 1 155 ? 12.378 0.364 16.815 1.00 96.25 155 ASN A CA 1
ATOM 1221 C C . ASN A 1 155 ? 11.463 1.585 16.618 1.00 96.25 155 ASN A C 1
ATOM 1223 O O . ASN A 1 155 ? 11.829 2.530 15.912 1.00 96.25 155 ASN A O 1
ATOM 1227 N N . GLY A 1 156 ? 10.294 1.591 17.257 1.00 95.81 156 GLY A N 1
ATOM 1228 C CA . GLY A 1 156 ? 9.303 2.654 17.138 1.00 95.81 156 GLY A CA 1
ATOM 1229 C C . GLY A 1 156 ? 8.183 2.390 16.134 1.00 95.81 156 GLY A C 1
ATOM 1230 O O . GLY A 1 156 ? 7.278 3.222 16.052 1.00 95.81 156 GLY A O 1
ATOM 1231 N N . GLU A 1 157 ? 8.198 1.289 15.377 1.00 95.88 157 GLU A N 1
ATOM 1232 C CA . GLU A 1 157 ? 7.144 0.985 14.400 1.00 95.88 157 GLU A CA 1
ATOM 1233 C C . GLU A 1 157 ? 5.799 0.750 15.107 1.00 95.88 157 GLU A C 1
ATOM 1235 O O . GLU A 1 157 ? 4.828 1.472 14.838 1.00 95.88 157 GLU A O 1
ATOM 1240 N N . GLN A 1 158 ? 5.759 -0.142 16.103 1.00 94.50 158 GLN A N 1
ATOM 1241 C CA . GLN A 1 158 ? 4.517 -0.489 16.796 1.00 94.50 158 GLN A CA 1
ATOM 1242 C C . GLN A 1 158 ? 4.004 0.675 17.662 1.00 94.50 158 GLN A C 1
ATOM 1244 O O . GLN A 1 158 ? 2.795 0.948 17.717 1.00 94.50 158 GLN A O 1
ATOM 1249 N N . SER A 1 159 ? 4.920 1.421 18.291 1.00 94.94 159 SER A N 1
ATOM 1250 C CA . SER A 1 159 ? 4.612 2.683 18.980 1.00 94.94 159 SER A CA 1
ATOM 1251 C C . SER A 1 159 ? 4.065 3.742 18.016 1.00 94.94 159 SER A C 1
ATOM 1253 O O . SER A 1 159 ? 3.111 4.460 18.335 1.00 94.94 159 SER A O 1
ATOM 1255 N N . GLY A 1 160 ? 4.641 3.838 16.817 1.00 97.25 160 GLY A N 1
ATOM 1256 C CA . GLY A 1 160 ? 4.198 4.735 15.755 1.00 97.25 160 GLY A CA 1
ATOM 1257 C C . GLY A 1 160 ? 2.776 4.417 15.303 1.00 97.25 160 GLY A C 1
ATOM 1258 O O . GLY A 1 160 ? 1.948 5.330 15.203 1.00 97.25 160 GLY A O 1
ATOM 1259 N N . TRP A 1 161 ? 2.456 3.131 15.119 1.00 97.81 161 TRP A N 1
ATOM 1260 C CA . TRP A 1 161 ? 1.098 2.680 14.814 1.00 97.81 161 TRP A CA 1
ATOM 1261 C C . TRP A 1 161 ? 0.097 3.151 15.871 1.00 97.81 161 TRP A C 1
ATOM 1263 O O . TRP A 1 161 ? -0.950 3.705 15.519 1.00 97.81 161 TRP A O 1
ATOM 1273 N N . PHE A 1 162 ? 0.427 2.993 17.159 1.00 97.06 162 PHE A N 1
ATOM 1274 C CA . PHE A 1 162 ? -0.423 3.455 18.257 1.00 97.06 162 PHE A CA 1
ATOM 1275 C C . PHE A 1 162 ? -0.672 4.962 18.184 1.00 97.06 162 PHE A C 1
ATOM 1277 O O . PHE A 1 162 ? -1.825 5.388 18.247 1.00 97.06 162 PHE A O 1
ATOM 1284 N N . LEU A 1 163 ? 0.381 5.772 18.027 1.00 97.69 163 LEU A N 1
ATOM 1285 C CA . LEU A 1 163 ? 0.266 7.233 18.002 1.00 97.69 163 LEU A CA 1
ATOM 1286 C C . LEU A 1 163 ? -0.633 7.714 16.859 1.00 97.69 163 LEU A C 1
ATOM 1288 O O . LEU A 1 163 ? -1.571 8.479 17.091 1.00 97.69 163 LEU A O 1
ATOM 1292 N N . PHE A 1 164 ? -0.390 7.231 15.641 1.00 98.56 164 PHE A N 1
ATOM 1293 C CA . PHE A 1 164 ? -1.203 7.571 14.474 1.00 98.56 164 PHE A CA 1
ATOM 1294 C C . PHE A 1 164 ? -2.661 7.121 14.654 1.00 98.56 164 PHE A C 1
ATOM 1296 O O . PHE A 1 164 ? -3.598 7.926 14.590 1.00 98.56 164 PHE A O 1
ATOM 1303 N N . SER A 1 165 ? -2.872 5.853 14.998 1.00 98.69 165 SER A N 1
ATOM 1304 C CA . SER A 1 165 ? -4.215 5.296 15.176 1.00 98.69 165 SER A CA 1
ATOM 1305 C C . SER A 1 165 ? -4.988 5.984 16.308 1.00 98.69 165 SER A C 1
ATOM 1307 O O . SER A 1 165 ? -6.183 6.253 16.167 1.00 98.69 165 SER A O 1
ATOM 1309 N N . ALA A 1 166 ? -4.318 6.365 17.401 1.00 98.38 166 ALA A N 1
ATOM 1310 C CA . ALA A 1 166 ? -4.916 7.107 18.510 1.00 98.38 166 ALA A CA 1
ATOM 1311 C C . ALA A 1 166 ? -5.299 8.551 18.135 1.00 98.38 166 ALA A C 1
ATOM 1313 O O . ALA A 1 166 ? -6.312 9.060 18.633 1.00 98.38 166 ALA A O 1
ATOM 1314 N N . LEU A 1 167 ? -4.548 9.195 17.233 1.00 98.62 167 LEU A N 1
ATOM 1315 C CA . LEU A 1 167 ? -4.931 10.467 16.603 1.00 98.62 167 LEU A CA 1
ATOM 1316 C C . LEU A 1 167 ? -6.105 10.304 15.623 1.00 98.62 167 LEU A C 1
ATOM 1318 O O . LEU A 1 167 ? -6.780 11.281 15.304 1.00 98.62 167 LEU A O 1
ATOM 1322 N N . GLY A 1 168 ? -6.397 9.076 15.194 1.00 98.50 168 GLY A N 1
ATOM 1323 C CA . GLY A 1 168 ? -7.528 8.743 14.333 1.00 98.50 168 GLY A CA 1
ATOM 1324 C C . GLY A 1 168 ? -7.193 8.676 12.847 1.00 98.50 168 GLY A C 1
ATOM 1325 O O . GLY A 1 168 ? -8.119 8.634 12.041 1.00 98.50 168 GLY A O 1
ATOM 1326 N N . PHE A 1 169 ? -5.914 8.650 12.466 1.00 98.50 169 PHE A N 1
ATOM 1327 C CA . PHE A 1 169 ? -5.485 8.482 11.076 1.00 98.50 169 PHE A CA 1
ATOM 1328 C C . PHE A 1 169 ? -4.119 7.791 10.981 1.00 98.50 169 PHE A C 1
ATOM 1330 O O . PHE A 1 169 ? -3.273 7.995 11.838 1.00 98.50 169 PHE A O 1
ATOM 1337 N N . TYR A 1 170 ? -3.884 7.001 9.935 1.00 98.56 170 TYR A N 1
ATOM 1338 C CA . TYR A 1 170 ? -2.698 6.154 9.767 1.00 98.56 170 TYR A CA 1
ATOM 1339 C C . TYR A 1 170 ? -2.094 6.308 8.365 1.00 98.56 170 TYR A C 1
ATOM 1341 O O . TYR A 1 170 ? -2.854 6.424 7.399 1.00 98.56 170 TYR A O 1
ATOM 1349 N N . PRO A 1 171 ? -0.758 6.328 8.202 1.00 97.38 171 PRO A N 1
ATOM 1350 C CA . PRO A 1 171 ? -0.123 6.437 6.890 1.00 97.38 171 PRO A CA 1
ATOM 1351 C C . PRO A 1 171 ? -0.184 5.103 6.121 1.00 97.38 171 PRO A C 1
ATOM 1353 O O . PRO A 1 171 ? 0.826 4.448 5.902 1.00 97.38 171 PRO A O 1
ATOM 1356 N N . LEU A 1 172 ? -1.389 4.706 5.694 1.00 97.12 172 LEU A N 1
ATOM 1357 C CA . LEU A 1 172 ? -1.643 3.448 4.981 1.00 97.12 172 LEU A CA 1
ATOM 1358 C C . LEU A 1 172 ? -0.784 3.315 3.719 1.00 97.12 172 LEU A C 1
ATOM 1360 O O . LEU A 1 172 ? -0.196 2.268 3.479 1.00 97.12 172 LEU A O 1
ATOM 1364 N N . VAL A 1 173 ? -0.716 4.382 2.916 1.00 95.81 173 VAL A N 1
ATOM 1365 C CA . VAL A 1 173 ? 0.019 4.399 1.649 1.00 95.81 173 VAL A CA 1
ATOM 1366 C C . VAL A 1 173 ? 1.275 5.243 1.793 1.00 95.81 173 VAL A C 1
ATOM 1368 O O . VAL A 1 173 ? 1.284 6.441 1.490 1.00 95.81 173 VAL A O 1
ATOM 1371 N N . MET A 1 174 ? 2.344 4.616 2.275 1.00 91.12 174 MET A N 1
ATOM 1372 C CA . MET A 1 174 ? 3.637 5.276 2.449 1.00 91.12 174 MET A CA 1
ATOM 1373 C C . MET A 1 174 ? 4.125 5.901 1.134 1.00 91.12 174 MET A C 1
ATOM 1375 O O . MET A 1 174 ? 4.041 5.298 0.067 1.00 91.12 174 MET A O 1
ATOM 1379 N N . GLY A 1 175 ? 4.603 7.147 1.208 1.00 92.38 175 GLY A N 1
ATOM 1380 C CA . GLY A 1 175 ? 5.066 7.921 0.048 1.00 92.38 175 GLY A CA 1
ATOM 1381 C C . GLY A 1 175 ? 3.977 8.673 -0.730 1.00 92.38 175 GLY A C 1
ATOM 1382 O O . GLY A 1 175 ? 4.314 9.526 -1.546 1.00 92.38 175 GLY A O 1
ATOM 1383 N N . SER A 1 176 ? 2.686 8.437 -0.462 1.00 94.06 176 SER A N 1
ATOM 1384 C CA . SER A 1 176 ? 1.596 9.142 -1.164 1.00 94.06 176 SER A CA 1
ATOM 1385 C C . SER A 1 176 ? 1.376 10.591 -0.719 1.00 94.06 176 SER A C 1
ATOM 1387 O O . SER A 1 176 ? 0.859 11.400 -1.485 1.00 94.06 176 SER A O 1
ATOM 1389 N N . GLY A 1 177 ? 1.749 10.915 0.522 1.00 95.19 177 GLY A N 1
ATOM 1390 C CA . GLY A 1 177 ? 1.401 12.185 1.156 1.00 95.19 177 GLY A CA 1
ATOM 1391 C C . GLY A 1 177 ? 0.000 12.219 1.776 1.00 95.19 177 GLY A C 1
ATOM 1392 O O . GLY A 1 177 ? -0.418 13.293 2.197 1.00 95.19 177 GLY A O 1
ATOM 1393 N N . ASP A 1 178 ? -0.695 11.084 1.887 1.00 96.88 178 ASP A N 1
ATOM 1394 C CA . ASP A 1 178 ? -2.032 10.976 2.477 1.00 96.88 178 ASP A CA 1
ATOM 1395 C C . ASP A 1 178 ? -2.057 10.026 3.691 1.00 96.88 178 ASP A C 1
ATOM 1397 O O . ASP A 1 178 ? -1.325 9.039 3.760 1.00 96.88 178 ASP A O 1
ATOM 1401 N N . TYR A 1 179 ? -2.951 10.309 4.642 1.00 98.25 179 TYR A N 1
ATOM 1402 C CA . TYR A 1 179 ? -3.292 9.434 5.767 1.00 98.25 179 TYR A CA 1
ATOM 1403 C C . TYR A 1 179 ? -4.700 8.853 5.588 1.00 98.25 179 TYR A C 1
ATOM 1405 O O . TYR A 1 179 ? -5.595 9.546 5.117 1.00 98.25 179 TYR A O 1
ATOM 1413 N N . SER A 1 180 ? -4.927 7.607 6.001 1.00 98.31 180 SER A N 1
ATOM 1414 C CA . SER A 1 180 ? -6.255 6.978 6.046 1.00 98.31 180 SER A CA 1
ATOM 1415 C C . SER A 1 180 ? -6.892 7.149 7.421 1.00 98.31 180 SER A C 1
ATOM 1417 O O . SER A 1 180 ? -6.256 6.899 8.444 1.00 98.31 180 SER A O 1
ATOM 1419 N N . ILE A 1 181 ? -8.137 7.608 7.463 1.00 98.75 181 ILE A N 1
ATOM 1420 C CA . ILE A 1 181 ? -8.869 7.910 8.692 1.00 98.75 181 ILE A CA 1
ATOM 1421 C C . ILE A 1 181 ? -9.426 6.626 9.316 1.00 98.75 181 ILE A C 1
ATOM 1423 O O . ILE A 1 181 ? -10.249 5.940 8.724 1.00 98.75 181 ILE A O 1
ATOM 1427 N N . GLY A 1 182 ? -9.054 6.376 10.571 1.00 98.62 182 GLY A N 1
ATOM 1428 C CA . GLY A 1 182 ? -9.630 5.326 11.409 1.00 98.62 182 GLY A CA 1
ATOM 1429 C C . GLY A 1 182 ? -10.677 5.891 12.370 1.00 98.62 182 GLY A C 1
ATOM 1430 O O . GLY A 1 182 ? -11.657 6.518 11.968 1.00 98.62 182 GLY A O 1
ATOM 1431 N N . SER A 1 183 ? -10.467 5.685 13.673 1.00 98.69 183 SER A N 1
ATOM 1432 C CA . SER A 1 183 ? -11.284 6.291 14.729 1.00 98.69 183 SER A CA 1
ATOM 1433 C C . SER A 1 183 ? -10.392 6.802 15.867 1.00 98.69 183 SER A C 1
ATOM 1435 O O . SER A 1 183 ? -9.717 5.985 16.495 1.00 98.69 183 SER A O 1
ATOM 1437 N N . PRO A 1 184 ? -10.442 8.102 16.222 1.00 98.50 184 PRO A N 1
ATOM 1438 C CA . PRO A 1 184 ? -9.578 8.679 17.254 1.00 98.50 184 PRO A CA 1
ATOM 1439 C C . PRO A 1 184 ? -9.839 8.054 18.627 1.00 98.50 184 PRO A C 1
ATOM 1441 O O . PRO A 1 184 ? -10.970 7.667 18.927 1.00 98.50 184 PRO A O 1
ATOM 1444 N N . LEU A 1 185 ? -8.821 7.987 19.489 1.00 97.88 185 LEU A N 1
ATOM 1445 C CA . LEU A 1 185 ? -8.901 7.403 20.837 1.00 97.88 185 LEU A CA 1
ATOM 1446 C C . LEU A 1 185 ? -9.285 8.426 21.914 1.00 97.88 185 LEU A C 1
ATOM 1448 O O . LEU A 1 185 ? -10.045 8.111 22.830 1.00 97.88 185 LEU A O 1
ATOM 1452 N N . PHE A 1 186 ? -8.806 9.662 21.778 1.00 98.19 186 PHE A N 1
ATOM 1453 C CA . PHE A 1 186 ? -9.024 10.729 22.754 1.00 98.19 186 PHE A CA 1
ATOM 1454 C C . PHE A 1 186 ? -10.182 11.650 22.361 1.00 98.19 186 PHE A C 1
ATOM 1456 O O . PHE A 1 186 ? -10.581 11.732 21.200 1.00 98.19 186 PHE A O 1
ATOM 1463 N N . LYS A 1 187 ? -10.730 12.384 23.339 1.00 98.69 187 LYS A N 1
ATOM 1464 C CA . LYS A 1 187 ? -11.724 13.442 23.070 1.00 98.69 187 LYS A CA 1
ATOM 1465 C C . LYS A 1 187 ? -11.101 14.688 22.446 1.00 98.69 187 LYS A C 1
ATOM 1467 O O . LYS A 1 187 ? -11.783 15.437 21.748 1.00 98.69 187 LYS A O 1
ATOM 1472 N N . LYS A 1 188 ? -9.824 14.928 22.732 1.00 98.75 188 LYS A N 1
ATOM 1473 C CA . LYS A 1 188 ? -9.016 15.993 22.151 1.00 98.75 188 LYS A CA 1
ATOM 1474 C C . LYS A 1 188 ? -7.551 15.570 22.193 1.00 98.75 188 LYS A C 1
ATOM 1476 O O . LYS A 1 188 ? -7.101 15.105 23.234 1.00 98.75 188 LYS A O 1
ATOM 1481 N N . ALA A 1 189 ? -6.834 15.788 21.102 1.00 98.62 189 ALA A N 1
ATOM 1482 C CA . ALA A 1 189 ? -5.380 15.747 21.042 1.00 98.62 189 ALA A CA 1
ATOM 1483 C C . ALA A 1 189 ? -4.884 16.987 20.286 1.00 98.62 189 ALA A C 1
ATOM 1485 O O . ALA A 1 189 ? -5.570 17.477 19.388 1.00 98.62 189 ALA A O 1
ATOM 1486 N N . THR A 1 190 ? -3.719 17.506 20.660 1.00 98.69 190 THR A N 1
ATOM 1487 C CA . THR A 1 190 ? -3.053 18.598 19.943 1.00 98.69 190 THR A CA 1
ATOM 1488 C C . THR A 1 190 ? -1.664 18.121 19.549 1.00 98.69 190 THR A C 1
ATOM 1490 O O . THR A 1 190 ? -0.922 17.642 20.402 1.00 98.69 190 THR A O 1
ATOM 1493 N N . VAL A 1 191 ? -1.329 18.253 18.269 1.00 98.44 191 VAL A N 1
ATOM 1494 C CA . VAL A 1 191 ? 0.006 18.004 17.724 1.00 98.44 191 VAL A CA 1
ATOM 1495 C C . VAL A 1 191 ? 0.644 19.356 17.426 1.00 98.44 191 VAL A C 1
ATOM 1497 O O . VAL A 1 191 ? 0.117 20.121 16.616 1.00 98.44 191 VAL A O 1
ATOM 1500 N N . HIS A 1 192 ? 1.763 19.642 18.084 1.00 98.50 192 HIS A N 1
ATOM 1501 C CA . HIS A 1 192 ? 2.567 20.836 17.839 1.00 98.50 192 HIS A CA 1
ATOM 1502 C C . HIS A 1 192 ? 3.516 20.560 16.671 1.00 98.50 192 HIS A C 1
ATOM 1504 O O . HIS A 1 192 ? 4.383 19.694 16.765 1.00 98.50 192 HIS A O 1
ATOM 1510 N N . LEU A 1 193 ? 3.317 21.251 15.553 1.00 97.88 193 LEU A N 1
ATOM 1511 C CA . LEU A 1 193 ? 4.090 21.057 14.330 1.00 97.88 193 LEU A CA 1
ATOM 1512 C C . LEU A 1 193 ? 5.382 21.880 14.378 1.00 97.88 193 LEU A C 1
ATOM 1514 O O . LEU A 1 193 ? 5.413 22.985 14.919 1.00 97.88 193 LEU A O 1
ATOM 1518 N N . GLU A 1 194 ? 6.434 21.392 13.720 1.00 97.25 194 GLU A N 1
ATOM 1519 C CA . GLU A 1 194 ? 7.744 22.066 13.666 1.00 97.25 194 GLU A CA 1
ATOM 1520 C C . GLU A 1 194 ? 7.685 23.471 13.047 1.00 97.25 194 GLU A C 1
ATOM 1522 O O . GLU A 1 194 ? 8.505 24.332 13.353 1.00 97.25 194 GLU A O 1
ATOM 1527 N N . ASN A 1 195 ? 6.679 23.743 12.212 1.00 96.88 195 ASN A N 1
ATOM 1528 C CA . ASN A 1 195 ? 6.446 25.064 11.627 1.00 96.88 195 ASN A CA 1
ATOM 1529 C C . ASN A 1 195 ? 5.742 26.058 12.578 1.00 96.88 195 ASN A C 1
ATOM 1531 O O . ASN A 1 195 ? 5.277 27.109 12.128 1.00 96.88 195 ASN A O 1
ATOM 1535 N N . GLY A 1 196 ? 5.629 25.721 13.867 1.00 98.19 196 GLY A N 1
ATOM 1536 C CA . GLY A 1 196 ? 5.035 26.554 14.914 1.00 98.19 196 GLY A CA 1
ATOM 1537 C C . GLY A 1 196 ? 3.506 26.585 14.914 1.00 98.19 196 GLY A C 1
ATOM 1538 O O . GLY A 1 196 ? 2.913 27.422 15.593 1.00 98.19 196 GLY A O 1
ATOM 1539 N N . ARG A 1 197 ? 2.852 25.720 14.131 1.00 98.31 197 ARG A N 1
ATOM 1540 C CA . ARG A 1 197 ? 1.388 25.616 14.059 1.00 98.31 197 ARG A CA 1
ATOM 1541 C C . ARG A 1 197 ? 0.894 24.419 14.859 1.00 98.31 197 ARG A C 1
ATOM 1543 O O . ARG A 1 197 ? 1.606 23.436 15.019 1.00 98.31 197 ARG A O 1
ATOM 1550 N N . ASP A 1 198 ? -0.371 24.463 15.254 1.00 98.69 198 ASP A N 1
ATOM 1551 C CA . ASP A 1 198 ? -1.027 23.344 15.928 1.00 98.69 198 ASP A CA 1
ATOM 1552 C C . ASP A 1 198 ? -2.001 22.636 14.989 1.00 98.69 198 ASP A C 1
ATOM 1554 O O . ASP A 1 198 ? -2.806 23.283 14.313 1.00 98.69 198 ASP A O 1
ATOM 1558 N N . LE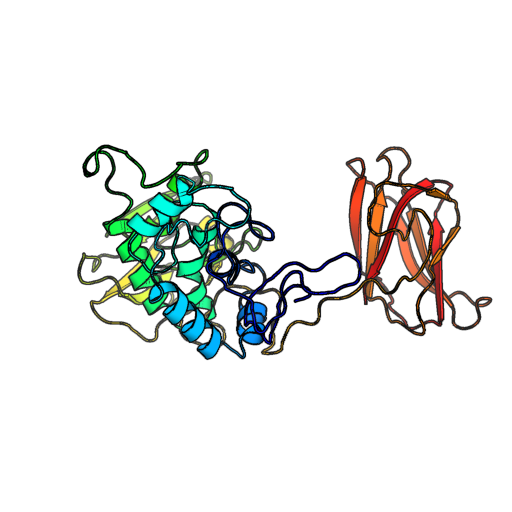U A 1 199 ? -1.978 21.305 15.006 1.00 98.69 199 LEU A N 1
ATOM 1559 C CA . LEU A 1 199 ? -3.076 20.467 14.535 1.00 98.69 199 LEU A CA 1
ATOM 1560 C C . LEU A 1 199 ? -3.870 19.976 15.748 1.00 98.69 199 LEU A C 1
ATOM 1562 O O . LEU A 1 199 ? -3.363 19.223 16.577 1.00 98.69 199 LEU A O 1
ATOM 1566 N N . VAL A 1 200 ? -5.134 20.373 15.846 1.00 98.81 200 VAL A N 1
ATOM 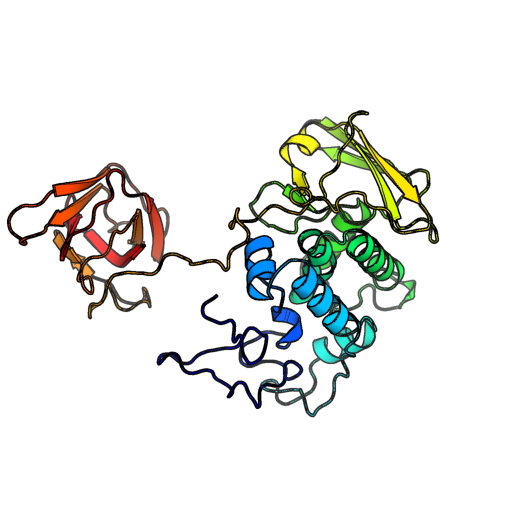1567 C CA . VAL A 1 200 ? -6.038 19.947 16.916 1.00 98.81 200 VAL A CA 1
ATOM 1568 C C . VAL A 1 200 ? -6.990 18.885 16.381 1.00 98.81 200 VAL A C 1
ATOM 1570 O O . VAL A 1 200 ? -7.821 19.159 15.521 1.00 98.81 200 VAL A O 1
ATOM 1573 N N . VAL A 1 201 ? -6.913 17.678 16.930 1.00 98.81 201 VAL A N 1
ATOM 1574 C CA . VAL A 1 201 ? -7.881 16.604 16.697 1.00 98.81 201 VAL A CA 1
ATOM 1575 C C . VAL A 1 201 ? -8.946 16.670 17.787 1.00 98.8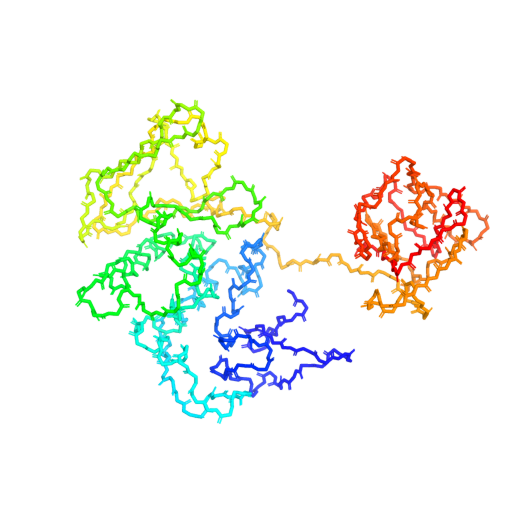1 201 VAL A C 1
ATOM 1577 O O . VAL A 1 201 ? -8.626 16.556 18.972 1.00 98.81 201 VAL A O 1
ATOM 1580 N N . ARG A 1 202 ? -10.222 16.837 17.425 1.00 98.81 202 ARG A N 1
ATOM 1581 C CA . ARG A 1 202 ? -11.347 16.869 18.376 1.00 98.81 202 ARG A CA 1
ATOM 1582 C C . ARG A 1 202 ? -12.364 15.781 18.095 1.00 98.81 202 ARG A C 1
ATOM 1584 O O . ARG A 1 202 ? -12.869 15.670 16.991 1.00 98.81 202 ARG A O 1
ATOM 1591 N N . ALA A 1 203 ? -12.753 15.056 19.132 1.00 98.75 203 ALA A N 1
ATOM 1592 C CA . ALA A 1 203 ? -13.813 14.059 19.095 1.00 98.75 203 ALA A CA 1
ATOM 1593 C C . ALA A 1 203 ? -14.602 14.092 20.420 1.00 98.75 203 ALA A C 1
ATOM 1595 O O . ALA A 1 203 ? -14.528 13.158 21.216 1.00 98.75 203 ALA A O 1
ATOM 1596 N N . PRO A 1 204 ? -15.343 15.170 20.737 1.00 97.88 204 PRO A N 1
ATOM 1597 C CA . PRO A 1 204 ? -15.931 15.367 22.070 1.00 97.88 204 PRO A CA 1
ATOM 1598 C C . PRO A 1 204 ? -16.911 14.256 22.482 1.00 97.88 204 PRO A C 1
ATOM 1600 O O . PRO A 1 204 ? -17.016 13.931 23.666 1.00 97.88 204 PRO A O 1
ATOM 1603 N N . GLY A 1 205 ? -17.589 13.646 21.504 1.00 97.62 205 GLY A N 1
ATOM 1604 C CA . GLY A 1 205 ? -18.497 12.516 21.706 1.00 97.62 205 GLY A CA 1
ATOM 1605 C C . GLY A 1 205 ? -17.805 11.159 21.874 1.00 97.62 205 GLY A C 1
ATOM 1606 O O . GLY A 1 205 ? -18.502 10.169 22.084 1.00 97.62 205 GLY A O 1
ATOM 1607 N N . ASN A 1 206 ? -16.476 11.088 21.773 1.00 97.88 206 ASN A N 1
ATOM 1608 C CA . ASN A 1 206 ? -15.714 9.844 21.837 1.00 97.88 206 ASN A CA 1
ATOM 1609 C C . ASN A 1 206 ? -15.860 9.147 23.201 1.00 97.88 206 ASN A C 1
ATOM 1611 O O . ASN A 1 206 ? -15.779 9.779 24.260 1.00 97.88 206 ASN A O 1
ATOM 1615 N N . SER A 1 207 ? -16.089 7.835 23.169 1.00 98.19 207 SER A N 1
ATOM 1616 C CA . SER A 1 207 ? -16.164 6.964 24.345 1.00 98.19 207 SER A CA 1
ATOM 1617 C C . SER A 1 207 ? -15.965 5.500 23.941 1.00 98.19 207 SER A C 1
ATOM 1619 O O . SER A 1 207 ? -15.894 5.189 22.757 1.00 98.19 207 SER A O 1
ATOM 1621 N N . ALA A 1 208 ? -15.949 4.581 24.913 1.00 96.25 208 ALA A N 1
ATOM 1622 C CA . ALA A 1 208 ? -15.932 3.140 24.638 1.00 96.25 208 ALA A CA 1
ATOM 1623 C C . ALA A 1 208 ? -17.159 2.655 23.835 1.00 96.25 208 ALA A C 1
ATOM 1625 O O . ALA A 1 208 ? -17.100 1.615 23.193 1.00 96.25 208 ALA A O 1
ATOM 1626 N N . LYS A 1 209 ? -18.272 3.406 23.865 1.00 97.88 209 LYS A N 1
ATOM 1627 C CA . LYS A 1 209 ? -19.482 3.115 23.077 1.00 97.88 209 LYS A CA 1
ATOM 1628 C C . LYS A 1 209 ? -19.485 3.843 21.733 1.00 97.88 209 LYS A C 1
ATOM 1630 O O . LYS A 1 209 ? -19.924 3.286 20.735 1.00 97.88 209 LYS A O 1
ATOM 1635 N N . ASN A 1 210 ? -19.014 5.088 21.708 1.00 98.62 210 ASN A N 1
ATOM 1636 C CA . ASN A 1 210 ? -19.068 5.953 20.532 1.00 98.62 210 ASN A CA 1
ATOM 1637 C C . ASN A 1 210 ? -17.769 5.849 19.734 1.00 98.62 210 ASN A C 1
ATOM 1639 O O . ASN A 1 210 ? -16.921 6.740 19.799 1.00 98.62 210 ASN A O 1
ATOM 1643 N N . VAL A 1 211 ? -17.634 4.742 19.010 1.00 98.69 211 VAL A N 1
ATOM 1644 C CA . VAL A 1 211 ? -16.446 4.407 18.211 1.00 98.69 211 VAL A CA 1
ATOM 1645 C C . VAL A 1 211 ? -16.607 4.730 16.726 1.00 98.69 211 VAL A C 1
ATOM 1647 O O . VAL A 1 211 ? -15.626 4.718 15.997 1.00 98.69 211 VAL A O 1
ATOM 1650 N N . TYR A 1 212 ? -17.823 5.039 16.265 1.00 98.94 212 TYR A N 1
ATOM 1651 C CA . TYR A 1 212 ? -18.095 5.235 14.843 1.00 98.94 212 TYR A CA 1
ATOM 1652 C C . TYR A 1 212 ? -18.139 6.710 14.464 1.00 98.94 212 TYR A C 1
ATOM 1654 O O . TYR A 1 212 ? -18.868 7.499 15.072 1.00 98.94 212 TYR A O 1
ATOM 1662 N N . VAL A 1 213 ? -17.426 7.071 13.406 1.00 98.88 213 VAL A N 1
ATOM 1663 C CA . VAL A 1 213 ? -17.434 8.416 12.832 1.00 98.88 213 VAL A CA 1
ATOM 1664 C C . VAL A 1 213 ? -18.761 8.647 12.106 1.00 98.88 213 VAL A C 1
ATOM 1666 O O . VAL A 1 213 ? -19.174 7.857 11.259 1.00 98.88 213 VAL A O 1
ATOM 1669 N N . GLN A 1 214 ? -19.446 9.731 12.456 1.00 98.81 214 GLN A N 1
ATOM 1670 C CA . GLN A 1 214 ? -20.711 10.173 11.855 1.00 98.81 214 GLN A CA 1
ATOM 1671 C C . GLN A 1 214 ? -20.481 11.272 10.813 1.00 98.81 214 GLN A C 1
ATOM 1673 O O . GLN A 1 214 ? -21.165 11.330 9.796 1.00 98.81 214 GLN A O 1
ATOM 1678 N N . SER A 1 215 ? -19.504 12.142 11.066 1.00 98.81 215 SER A N 1
ATOM 1679 C CA . SER A 1 215 ? -19.036 13.167 10.137 1.00 98.81 215 SER A CA 1
ATOM 1680 C C . SER A 1 215 ? -17.666 13.676 10.561 1.00 98.81 215 SER A C 1
ATOM 1682 O O . SER A 1 215 ? -17.323 13.633 11.746 1.00 98.81 215 SER A O 1
ATOM 1684 N N . VAL A 1 216 ? -16.917 14.211 9.599 1.00 98.81 216 VAL A N 1
ATOM 1685 C CA . VAL A 1 216 ? -15.636 14.882 9.832 1.00 98.81 216 VAL A CA 1
ATOM 1686 C C . VAL A 1 216 ? -15.688 16.279 9.233 1.00 98.81 216 VAL A C 1
ATOM 1688 O O . VAL A 1 216 ? -16.271 16.489 8.168 1.00 98.81 216 VAL A O 1
ATOM 1691 N N . THR A 1 217 ? -15.071 17.241 9.910 1.00 98.81 217 THR A N 1
ATOM 1692 C CA . THR A 1 217 ? -14.815 18.572 9.360 1.00 98.81 217 THR A CA 1
ATOM 1693 C C . THR A 1 217 ? -13.362 18.965 9.561 1.00 98.81 217 THR A C 1
ATOM 1695 O O . THR A 1 217 ? -12.813 18.709 10.631 1.00 98.81 217 THR A O 1
ATOM 1698 N N . PHE A 1 218 ? -12.777 19.663 8.591 1.00 98.44 218 PHE A N 1
ATOM 1699 C CA . PHE A 1 218 ? -11.485 20.329 8.742 1.00 98.44 218 PHE A CA 1
ATOM 1700 C C . PHE A 1 218 ? -11.685 21.845 8.680 1.00 98.44 218 PHE A C 1
ATOM 1702 O O . PHE A 1 218 ? -12.189 22.366 7.681 1.00 98.44 218 PHE A O 1
ATOM 1709 N N . ASN A 1 219 ? -11.347 22.560 9.756 1.00 98.00 219 ASN A N 1
ATOM 1710 C CA . ASN A 1 219 ? -11.619 23.995 9.918 1.00 98.00 219 ASN A CA 1
ATOM 1711 C C . ASN A 1 219 ? -13.084 24.361 9.596 1.00 98.00 219 ASN A C 1
ATOM 1713 O O . ASN A 1 219 ? -13.365 25.306 8.858 1.00 98.00 219 ASN A O 1
ATOM 1717 N N . GLY A 1 220 ? -14.024 23.552 10.100 1.00 97.88 220 GLY A N 1
ATOM 1718 C CA . GLY A 1 220 ? -15.468 23.723 9.902 1.00 97.88 220 GLY A CA 1
ATOM 1719 C C . GLY A 1 220 ? -16.001 23.320 8.522 1.00 97.88 220 GLY A C 1
ATOM 1720 O O . GLY A 1 220 ? -17.214 23.313 8.323 1.00 97.88 220 GLY A O 1
ATOM 1721 N N . ARG A 1 221 ? -15.138 22.951 7.565 1.00 98.38 221 ARG A N 1
ATOM 1722 C CA . ARG A 1 221 ? -15.566 22.477 6.239 1.00 98.38 221 ARG A CA 1
ATOM 1723 C C . ARG A 1 221 ? -15.786 20.964 6.255 1.00 98.38 221 ARG A C 1
ATOM 1725 O O . ARG A 1 221 ? -14.904 20.263 6.750 1.00 98.38 221 ARG A O 1
ATOM 1732 N N . PRO A 1 222 ? -16.902 20.445 5.708 1.00 98.44 222 PRO A N 1
ATOM 1733 C CA . PRO A 1 222 ? -17.142 19.006 5.628 1.00 98.44 222 PRO A CA 1
ATOM 1734 C C . PRO A 1 222 ? -16.012 18.256 4.916 1.00 98.44 222 PRO A C 1
ATOM 1736 O O . PRO A 1 222 ? -15.552 18.678 3.856 1.00 98.44 222 PRO A O 1
ATOM 1739 N N . TRP A 1 223 ? -15.611 17.125 5.490 1.00 98.38 223 TRP A N 1
A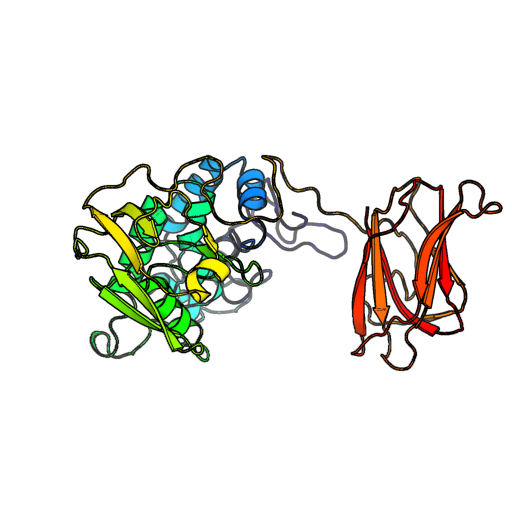TOM 1740 C CA . TRP A 1 223 ? -14.688 16.163 4.899 1.00 98.38 223 TRP A CA 1
ATOM 1741 C C . TRP A 1 223 ? -15.400 14.820 4.766 1.00 98.38 223 TRP A C 1
ATOM 1743 O O . TRP A 1 223 ? -15.915 14.285 5.748 1.00 98.38 223 TRP A O 1
ATOM 1753 N N . THR A 1 224 ? -15.474 14.288 3.549 1.00 97.75 224 THR A N 1
ATOM 1754 C CA . THR A 1 224 ? -16.273 13.091 3.229 1.00 97.75 224 THR A CA 1
ATOM 1755 C C . THR A 1 224 ? -15.439 11.914 2.729 1.00 97.75 224 THR A C 1
ATOM 1757 O O . THR A 1 224 ? -16.013 10.874 2.414 1.00 97.75 224 THR A O 1
ATOM 1760 N N . SER A 1 225 ? -14.114 12.072 2.668 1.00 98.06 225 SER A N 1
ATOM 1761 C CA . SER A 1 225 ? -13.146 11.040 2.283 1.00 98.06 225 SER A CA 1
ATOM 1762 C C . SER A 1 225 ? -12.480 10.428 3.518 1.00 98.06 225 SER A C 1
ATOM 1764 O O . SER A 1 225 ? -12.306 11.116 4.523 1.00 98.06 225 SER A O 1
ATOM 1766 N N . THR A 1 226 ? -12.084 9.160 3.447 1.00 98.25 226 THR A N 1
ATOM 1767 C CA . THR A 1 226 ? -11.194 8.519 4.420 1.00 98.25 226 THR A CA 1
ATOM 1768 C C . THR A 1 226 ? -9.733 8.869 4.159 1.00 98.25 226 THR A C 1
ATOM 1770 O O . THR A 1 226 ? -8.935 8.783 5.082 1.00 98.25 226 THR A O 1
ATOM 1773 N N . SER A 1 227 ? -9.372 9.316 2.952 1.00 97.62 227 SER A N 1
ATOM 1774 C CA . SER A 1 227 ? -8.038 9.857 2.668 1.00 97.62 227 SER A CA 1
ATOM 1775 C C . SER A 1 227 ? -7.929 11.284 3.195 1.00 97.62 227 SER A C 1
ATOM 1777 O O . SER A 1 227 ? -8.865 12.066 3.029 1.00 97.62 227 SER A O 1
ATOM 1779 N N . LEU A 1 228 ? -6.811 11.634 3.823 1.00 97.06 228 LEU A N 1
ATOM 1780 C CA . LEU A 1 228 ? -6.550 12.921 4.459 1.00 97.06 228 LEU A CA 1
ATOM 1781 C C . LEU A 1 228 ? -5.149 13.418 4.065 1.00 97.06 228 LEU A C 1
ATOM 1783 O O . LEU A 1 228 ? -4.155 12.900 4.578 1.00 97.06 228 LEU A O 1
ATOM 1787 N N . PRO A 1 229 ? -5.041 14.433 3.191 1.00 97.25 229 PRO A N 1
ATOM 1788 C CA . PRO A 1 229 ? -3.748 14.896 2.704 1.00 97.25 229 PRO A CA 1
ATOM 1789 C C . PRO A 1 229 ? -2.881 15.497 3.812 1.00 97.25 229 PRO A C 1
ATOM 1791 O O . PRO A 1 229 ? -3.300 16.415 4.523 1.00 97.25 229 PRO A O 1
ATOM 1794 N N . GLN A 1 230 ? -1.622 15.075 3.894 1.00 96.44 230 GLN A N 1
ATOM 1795 C CA . GLN A 1 230 ? -0.607 15.666 4.767 1.00 96.44 230 GLN A CA 1
ATOM 1796 C C . GLN A 1 230 ? -0.465 17.167 4.506 1.00 96.44 230 GLN A C 1
ATOM 1798 O O . GLN A 1 230 ? -0.351 17.947 5.450 1.00 96.44 230 GLN A O 1
ATOM 1803 N N . SER A 1 231 ? -0.558 17.594 3.242 1.00 96.38 231 SER A N 1
ATOM 1804 C CA . SER A 1 231 ? -0.452 19.007 2.852 1.00 96.38 231 SER A CA 1
ATOM 1805 C C . SER A 1 231 ? -1.558 19.887 3.453 1.00 96.38 231 SER A C 1
ATOM 1807 O O . SER A 1 231 ? -1.400 21.108 3.563 1.00 96.38 231 SER A O 1
ATOM 1809 N N . LEU A 1 232 ? -2.682 19.281 3.850 1.00 95.56 232 LEU A N 1
ATOM 1810 C CA . LEU A 1 232 ? -3.745 19.935 4.600 1.00 95.56 232 LEU A CA 1
ATOM 1811 C C . LEU A 1 232 ? -3.377 20.024 6.086 1.00 95.56 232 LEU A C 1
ATOM 1813 O O . LEU A 1 232 ? -3.447 21.109 6.661 1.00 95.56 232 LEU A O 1
ATOM 1817 N N . LEU A 1 233 ? -2.929 18.914 6.679 1.00 96.06 233 LEU A N 1
ATOM 1818 C CA . LEU A 1 233 ? -2.560 18.833 8.097 1.00 96.06 233 LEU A CA 1
ATOM 1819 C C . LEU A 1 233 ? -1.358 19.711 8.458 1.00 96.06 233 LEU A C 1
ATOM 1821 O O . LEU A 1 233 ? -1.363 20.358 9.503 1.00 96.06 233 LEU A O 1
ATOM 1825 N N . ALA A 1 234 ? -0.373 19.818 7.566 1.00 96.38 234 ALA A N 1
ATOM 1826 C CA . ALA A 1 234 ? 0.821 20.642 7.748 1.00 96.38 234 ALA A CA 1
ATOM 1827 C C . ALA A 1 234 ? 0.511 22.143 7.897 1.00 96.38 234 ALA A C 1
ATOM 1829 O O . ALA A 1 234 ? 1.336 22.908 8.396 1.00 96.38 234 ALA A O 1
ATOM 1830 N N . LYS A 1 235 ? -0.683 22.592 7.490 1.00 97.31 235 LYS A N 1
ATOM 1831 C CA . LYS A 1 235 ? -1.136 23.983 7.661 1.00 97.31 235 LYS A CA 1
ATOM 1832 C C . LYS A 1 235 ? -1.679 24.264 9.067 1.00 97.31 235 LYS A C 1
ATOM 1834 O O . LYS A 1 235 ? -2.020 25.419 9.346 1.00 97.31 235 LYS A O 1
ATOM 1839 N N . GLY A 1 236 ? -1.735 23.249 9.933 1.00 97.69 236 GLY A N 1
ATOM 1840 C CA . GLY A 1 236 ? -2.414 23.295 11.223 1.00 97.69 236 GLY A CA 1
ATOM 1841 C C . GLY A 1 236 ? -3.930 23.452 11.075 1.00 97.69 236 GLY A C 1
ATOM 1842 O O . GLY A 1 236 ? -4.488 23.360 9.980 1.00 97.69 236 GLY A O 1
ATOM 1843 N N . GLY A 1 237 ? -4.602 23.731 12.186 1.00 98.19 237 GLY A N 1
ATOM 1844 C CA . GLY A 1 237 ? -6.052 23.899 12.254 1.00 98.19 237 GLY A CA 1
ATOM 1845 C C . GLY A 1 237 ? -6.726 22.797 13.058 1.00 98.19 237 GLY A C 1
ATOM 1846 O O . GLY A 1 237 ? -6.099 22.142 13.887 1.00 98.19 237 GLY A O 1
ATOM 1847 N N . GLU A 1 238 ? -8.024 22.614 12.839 1.00 98.75 238 GLU A N 1
ATOM 1848 C CA . GLU A 1 238 ? -8.853 21.711 13.630 1.00 98.75 238 GLU A CA 1
ATOM 1849 C C . GLU A 1 238 ? -9.518 20.637 12.759 1.00 98.75 238 GLU A C 1
ATOM 1851 O O . GLU A 1 238 ? -10.302 20.945 11.858 1.00 98.75 238 GLU A O 1
ATOM 1856 N N . LEU A 1 239 ? -9.218 19.373 13.065 1.00 98.75 239 LEU A N 1
ATOM 1857 C CA . LEU A 1 239 ? -9.866 18.181 12.529 1.00 98.75 239 LEU A CA 1
ATOM 1858 C C . LEU A 1 239 ? -10.883 17.673 13.559 1.00 98.75 239 LEU A C 1
ATOM 1860 O O . LEU A 1 239 ? -10.512 17.120 14.597 1.00 98.75 239 LEU A O 1
ATOM 1864 N N . THR A 1 240 ? -12.169 17.860 13.276 1.00 98.88 240 THR A N 1
ATOM 1865 C CA . THR A 1 240 ? -13.258 17.541 14.207 1.00 98.88 240 THR A CA 1
ATOM 1866 C C . THR A 1 240 ? -14.067 16.347 13.725 1.00 98.88 240 THR A C 1
ATOM 1868 O O . THR A 1 240 ? -14.617 16.356 12.626 1.00 98.88 240 THR A O 1
ATOM 1871 N N . PHE A 1 241 ? -14.173 15.345 14.592 1.00 98.88 241 PHE A N 1
ATOM 1872 C CA . PHE A 1 241 ? -14.941 14.122 14.435 1.00 98.88 241 PHE A CA 1
ATOM 1873 C C . PHE A 1 241 ? -16.225 14.186 15.266 1.00 98.88 241 PHE A C 1
ATOM 1875 O O . PHE A 1 241 ? -16.206 14.337 16.494 1.00 98.88 241 PHE A O 1
ATOM 1882 N N . THR A 1 242 ? -17.361 13.996 14.607 1.00 98.88 242 THR A N 1
ATOM 1883 C CA . THR A 1 242 ? -18.625 13.686 15.277 1.00 98.88 242 THR A CA 1
ATOM 1884 C C . THR A 1 242 ? -18.696 12.176 15.470 1.00 98.88 242 THR A C 1
ATOM 1886 O O . THR A 1 242 ? -18.732 11.440 14.491 1.00 98.88 242 THR A O 1
ATOM 1889 N N . MET A 1 243 ? -18.708 11.709 16.720 1.00 98.88 243 MET A N 1
ATOM 1890 C CA . MET A 1 243 ? -18.711 10.278 17.055 1.00 98.88 243 MET A CA 1
ATOM 1891 C C . MET A 1 243 ? -20.115 9.788 17.424 1.00 98.88 243 MET A C 1
ATOM 1893 O O . MET A 1 243 ? -20.901 10.537 18.004 1.00 98.88 243 MET A O 1
ATOM 1897 N N . GLY A 1 244 ? -20.411 8.519 17.150 1.00 98.75 244 GLY A N 1
ATOM 1898 C CA . GLY A 1 244 ? -21.685 7.878 17.464 1.00 98.75 244 GLY A CA 1
ATOM 1899 C C . GLY A 1 244 ? -21.543 6.384 17.784 1.00 98.75 244 GLY A C 1
ATOM 1900 O O . GLY A 1 244 ? -20.500 5.786 17.514 1.00 98.75 244 GLY A O 1
ATOM 1901 N N . PRO A 1 245 ? -22.577 5.767 18.385 1.00 98.50 245 PRO A N 1
ATOM 1902 C CA . PRO A 1 245 ? -22.535 4.376 18.844 1.00 98.50 245 PRO A CA 1
ATOM 1903 C C . PRO A 1 245 ? -22.870 3.343 17.761 1.00 98.50 245 PRO A C 1
ATOM 1905 O O . PRO A 1 245 ? -22.848 2.145 18.031 1.00 98.50 245 PRO A O 1
ATOM 1908 N N . ARG A 1 246 ? -23.228 3.786 16.550 1.00 98.62 246 ARG A N 1
ATOM 1909 C CA . ARG A 1 246 ? -23.593 2.918 15.424 1.00 98.62 246 ARG A CA 1
ATOM 1910 C C . ARG A 1 246 ? -22.840 3.326 14.154 1.00 98.62 246 ARG A C 1
ATOM 1912 O O . ARG A 1 246 ? -22.569 4.522 14.005 1.00 98.62 246 ARG A O 1
ATOM 1919 N N . PRO A 1 247 ? -22.553 2.374 13.246 1.00 98.69 247 PRO A N 1
ATOM 1920 C CA . PRO A 1 247 ? -22.029 2.672 11.917 1.00 98.69 247 PRO A CA 1
ATOM 1921 C C . PRO A 1 247 ? -22.821 3.774 11.207 1.00 98.69 247 PRO A C 1
ATOM 1923 O O . PRO A 1 247 ? -24.042 3.863 11.354 1.00 98.69 247 PRO A O 1
ATOM 1926 N N . SER A 1 248 ? -22.123 4.585 10.415 1.00 98.31 248 SER A N 1
ATOM 1927 C CA . SER A 1 248 ? -22.711 5.592 9.532 1.00 98.31 248 SER A CA 1
ATOM 1928 C C . SER A 1 248 ? -22.250 5.358 8.090 1.00 98.31 248 SER A C 1
ATOM 1930 O O . SER A 1 248 ? -21.341 4.567 7.844 1.00 98.31 248 SER A O 1
ATOM 1932 N N . ALA A 1 249 ? -22.852 6.067 7.134 1.00 98.00 249 ALA A N 1
ATOM 1933 C CA . ALA A 1 249 ? -22.440 6.022 5.730 1.00 98.00 249 ALA A CA 1
ATOM 1934 C C . ALA A 1 249 ? -21.240 6.939 5.407 1.00 98.00 249 ALA A C 1
ATOM 1936 O O . ALA A 1 249 ? -20.832 7.022 4.244 1.00 98.00 249 ALA A O 1
ATOM 1937 N N . TRP A 1 250 ? -20.688 7.660 6.391 1.00 98.62 250 TRP A N 1
ATOM 1938 C CA . TRP A 1 250 ? -19.545 8.551 6.180 1.00 98.62 250 TRP A CA 1
ATOM 1939 C C . TRP A 1 250 ? -18.357 7.784 5.576 1.00 98.62 250 TRP A C 1
ATOM 1941 O O . TRP A 1 250 ? -18.075 6.663 5.986 1.00 98.62 250 TRP A O 1
ATOM 1951 N N . GLY A 1 251 ? -17.686 8.367 4.578 1.00 98.19 251 GLY A N 1
ATOM 1952 C CA . GLY A 1 251 ? -16.511 7.765 3.932 1.00 98.19 251 GLY A CA 1
ATOM 1953 C C . GLY A 1 251 ? -16.783 6.571 3.000 1.00 98.19 251 GLY A C 1
ATOM 1954 O O . GLY A 1 251 ? -15.846 6.018 2.440 1.00 98.19 251 GLY A O 1
ATOM 1955 N N . SER A 1 252 ? -18.040 6.160 2.786 1.00 98.31 252 SER A N 1
ATOM 1956 C CA . SER A 1 252 ? -18.375 4.960 1.982 1.00 98.31 252 SER A CA 1
ATOM 1957 C C . SER A 1 252 ? -18.466 5.190 0.464 1.00 98.31 252 SER A C 1
ATOM 1959 O O . SER A 1 252 ? -18.555 4.245 -0.329 1.00 98.31 252 SER A O 1
ATOM 1961 N N . GLY A 1 253 ? -18.430 6.455 0.031 1.00 96.88 253 GLY A N 1
ATOM 1962 C CA . GLY A 1 253 ? -18.581 6.846 -1.371 1.00 96.88 253 GLY A CA 1
ATOM 1963 C C . GLY A 1 253 ? -17.553 6.195 -2.308 1.00 96.88 253 GLY A C 1
ATOM 1964 O O . GLY A 1 253 ? -16.459 5.819 -1.891 1.00 96.88 253 GLY A O 1
ATOM 1965 N N . LYS A 1 254 ? -17.890 6.087 -3.603 1.00 92.38 254 LYS A N 1
ATOM 1966 C CA . LYS A 1 254 ? -17.031 5.456 -4.630 1.00 92.38 254 LYS A CA 1
ATOM 1967 C C . LYS A 1 254 ? -15.605 6.028 -4.660 1.00 92.38 254 LYS A C 1
ATOM 1969 O O . LYS A 1 254 ? -14.647 5.281 -4.796 1.00 92.38 254 LYS A O 1
ATOM 1974 N N . ASN A 1 255 ? -15.475 7.344 -4.494 1.00 93.19 255 ASN A N 1
ATOM 1975 C CA . ASN A 1 255 ? -14.196 8.063 -4.512 1.00 93.19 255 ASN A CA 1
ATOM 1976 C C . ASN A 1 255 ? -13.778 8.576 -3.125 1.00 93.19 255 ASN A C 1
ATOM 1978 O O . ASN A 1 255 ? -13.012 9.526 -3.035 1.00 93.19 255 ASN A O 1
ATOM 1982 N N . ALA A 1 256 ? -14.331 7.994 -2.059 1.00 96.88 256 ALA A N 1
ATOM 1983 C CA . ALA A 1 256 ? -14.056 8.402 -0.684 1.00 96.88 256 ALA A CA 1
ATOM 1984 C C . ALA A 1 256 ? -13.013 7.515 0.012 1.00 96.88 256 ALA A C 1
ATOM 1986 O O . ALA A 1 256 ? -12.735 7.758 1.175 1.00 96.88 256 ALA A O 1
ATOM 1987 N N . GLY A 1 257 ? -12.485 6.486 -0.656 1.00 95.94 257 GLY A N 1
ATOM 1988 C CA . GLY A 1 257 ? -11.457 5.608 -0.093 1.00 95.94 257 GLY A CA 1
ATOM 1989 C C . GLY A 1 257 ? -10.045 6.213 -0.135 1.00 95.94 257 GLY A C 1
ATOM 1990 O O . GLY A 1 257 ? -9.870 7.337 -0.619 1.00 95.94 257 GLY A O 1
ATOM 1991 N N . PRO A 1 258 ? -9.035 5.453 0.321 1.00 96.56 258 PRO A N 1
ATOM 1992 C CA . PRO A 1 258 ? -7.632 5.834 0.228 1.00 96.56 258 PRO A CA 1
ATOM 1993 C C . PRO A 1 258 ? -7.179 6.048 -1.220 1.00 96.56 258 PRO A C 1
ATOM 1995 O O . PRO A 1 258 ? -7.804 5.578 -2.178 1.00 96.56 258 PRO A O 1
ATOM 1998 N N . VAL A 1 259 ? -6.049 6.734 -1.372 1.00 95.69 259 VAL A N 1
ATOM 1999 C CA . VAL A 1 259 ? -5.333 6.820 -2.649 1.00 95.69 259 VAL A CA 1
ATOM 2000 C C . VAL A 1 259 ? -4.930 5.432 -3.165 1.00 95.69 259 VAL A C 1
ATOM 2002 O O . VAL A 1 259 ? -4.778 4.470 -2.411 1.00 95.69 259 VAL A O 1
ATOM 2005 N N . SER A 1 260 ? -4.774 5.329 -4.482 1.00 95.50 260 SER A N 1
ATOM 2006 C CA . SER A 1 260 ? -4.426 4.096 -5.189 1.00 95.50 260 SER A CA 1
ATOM 2007 C C . SER A 1 260 ? -3.676 4.449 -6.465 1.00 95.50 260 SER A C 1
ATOM 2009 O O . SER A 1 260 ? -3.906 5.527 -7.011 1.00 95.50 260 SER A O 1
ATOM 2011 N N . ILE A 1 261 ? -2.811 3.563 -6.961 1.00 94.31 261 ILE A N 1
ATOM 2012 C CA . ILE A 1 261 ? -2.197 3.708 -8.291 1.00 94.31 261 ILE A CA 1
ATOM 2013 C C . ILE A 1 261 ? -3.269 3.552 -9.379 1.00 94.31 261 ILE A C 1
ATOM 2015 O O . ILE A 1 261 ? -3.428 4.433 -10.228 1.00 94.31 261 ILE A O 1
ATOM 2019 N N . THR A 1 262 ? -4.039 2.468 -9.318 1.00 93.94 262 THR A N 1
ATOM 2020 C CA . THR A 1 262 ? -5.165 2.180 -10.207 1.00 93.94 262 THR A CA 1
ATOM 2021 C C . THR A 1 262 ? -6.298 3.174 -9.965 1.00 93.94 262 THR A C 1
ATOM 2023 O O . THR A 1 262 ? -6.663 3.458 -8.824 1.00 93.94 262 THR A O 1
ATOM 2026 N N . GLN A 1 263 ? -6.840 3.741 -11.046 1.00 92.44 263 GLN A N 1
ATOM 2027 C CA . GLN A 1 263 ? -7.863 4.796 -10.991 1.00 92.44 263 GLN A CA 1
ATOM 2028 C C . GLN A 1 263 ? -9.235 4.341 -11.498 1.00 92.44 263 GLN A C 1
ATOM 2030 O O . GLN A 1 263 ? -10.236 4.991 -11.182 1.00 92.44 263 GLN A O 1
ATOM 2035 N N . ASP A 1 264 ? -9.293 3.265 -12.281 1.00 91.69 264 ASP A N 1
ATOM 2036 C CA . ASP A 1 264 ? -10.528 2.643 -12.752 1.00 91.69 264 ASP A CA 1
ATOM 2037 C C . ASP A 1 264 ? -10.909 1.421 -11.897 1.00 91.69 264 ASP A C 1
ATOM 2039 O O . ASP A 1 264 ? -10.286 1.166 -10.871 1.00 91.69 264 ASP A O 1
ATOM 2043 N N . ASP A 1 265 ? -11.998 0.745 -12.273 1.00 90.81 265 ASP A N 1
ATOM 2044 C CA . ASP A 1 265 ? -12.525 -0.448 -11.593 1.00 90.81 265 ASP A CA 1
ATOM 2045 C C . ASP A 1 265 ? -12.124 -1.707 -12.395 1.00 90.81 265 ASP A C 1
ATOM 2047 O O . ASP A 1 265 ? -12.972 -2.477 -12.865 1.00 90.81 265 ASP A O 1
ATOM 2051 N N . LYS A 1 266 ? -10.830 -1.835 -12.704 1.00 92.81 266 LYS A N 1
ATOM 2052 C CA . LYS A 1 266 ? -10.278 -2.930 -13.504 1.00 92.81 266 LYS A CA 1
ATOM 2053 C C . LYS A 1 266 ? -9.076 -3.532 -12.812 1.00 92.81 266 LYS A C 1
ATOM 2055 O O . LYS A 1 266 ? -8.215 -2.839 -12.285 1.00 92.81 266 LYS A O 1
ATOM 2060 N N . VAL A 1 267 ? -8.967 -4.850 -12.957 1.00 92.50 267 VAL A N 1
ATOM 2061 C CA . VAL A 1 267 ? -7.785 -5.594 -12.535 1.00 92.50 267 VAL A CA 1
ATOM 2062 C C . VAL A 1 267 ? -6.528 -4.949 -13.145 1.00 92.50 267 VAL A C 1
ATOM 2064 O O . VAL A 1 267 ? -6.458 -4.833 -14.376 1.00 92.50 267 VAL A O 1
ATOM 2067 N N . PRO A 1 268 ? -5.539 -4.541 -12.325 1.00 90.62 268 PRO A N 1
ATOM 2068 C CA . PRO A 1 268 ? -4.360 -3.844 -12.818 1.00 90.62 268 PRO A CA 1
ATOM 2069 C C . PRO A 1 268 ? -3.579 -4.680 -13.832 1.00 90.62 268 PRO A C 1
ATOM 2071 O O . PRO A 1 268 ? -3.284 -5.854 -13.603 1.00 90.62 268 PRO A O 1
ATOM 2074 N N . ALA A 1 269 ? -3.175 -4.044 -14.927 1.00 88.19 269 ALA A N 1
ATOM 2075 C CA . ALA A 1 269 ? -2.245 -4.599 -15.903 1.00 88.19 269 ALA A CA 1
ATOM 2076 C C . ALA A 1 269 ? -0.934 -3.797 -15.830 1.00 88.19 269 ALA A C 1
ATOM 2078 O O . ALA A 1 269 ? -0.788 -2.810 -16.556 1.00 88.19 269 ALA A O 1
ATOM 2079 N N . PRO A 1 270 ? -0.016 -4.131 -14.898 1.00 85.38 270 PRO A N 1
ATOM 2080 C CA . PRO A 1 270 ? 1.261 -3.440 -14.810 1.00 85.38 270 PRO A CA 1
ATOM 2081 C C . PRO A 1 270 ? 2.034 -3.624 -16.113 1.00 85.38 270 PRO A C 1
ATOM 2083 O O . PRO A 1 270 ? 1.941 -4.669 -16.759 1.00 85.38 270 PRO A O 1
ATOM 2086 N N . ARG A 1 271 ? 2.810 -2.601 -16.476 1.00 88.94 271 ARG A N 1
ATOM 2087 C CA . ARG A 1 271 ? 3.722 -2.680 -17.618 1.00 88.94 271 ARG A CA 1
ATOM 2088 C C . ARG A 1 271 ? 4.690 -3.827 -17.397 1.00 88.94 271 ARG A C 1
ATOM 2090 O O . ARG A 1 271 ? 5.145 -4.046 -16.274 1.00 88.94 271 ARG A O 1
ATOM 2097 N N . THR A 1 272 ? 5.005 -4.527 -18.471 1.00 90.12 272 THR A N 1
ATOM 2098 C CA . THR A 1 272 ? 5.987 -5.609 -18.438 1.00 90.12 272 THR A CA 1
ATOM 2099 C C . THR A 1 272 ? 7.209 -5.203 -19.225 1.00 90.12 272 THR A C 1
ATOM 2101 O O . THR A 1 272 ? 7.082 -4.465 -20.205 1.00 90.12 272 THR A O 1
ATOM 2104 N N . ASP A 1 273 ? 8.369 -5.719 -18.835 1.00 92.44 273 ASP A N 1
ATOM 2105 C CA . ASP A 1 273 ? 9.528 -5.637 -19.703 1.00 92.44 273 ASP A CA 1
ATOM 2106 C C . ASP A 1 273 ? 9.247 -6.389 -21.012 1.00 92.44 273 ASP A C 1
ATOM 2108 O O . ASP A 1 273 ? 8.821 -7.554 -21.031 1.00 92.44 273 ASP A O 1
ATOM 2112 N N . LEU A 1 274 ? 9.429 -5.676 -22.116 1.00 94.00 274 LEU A N 1
ATOM 2113 C CA . LEU A 1 274 ? 9.226 -6.143 -23.478 1.00 94.00 274 LEU A CA 1
ATOM 2114 C C . LEU A 1 274 ? 10.479 -6.824 -24.041 1.00 94.00 274 LEU A C 1
ATOM 2116 O O . LEU A 1 274 ? 10.390 -7.458 -25.102 1.00 94.00 274 LEU A O 1
ATOM 2120 N N . LEU A 1 275 ? 11.626 -6.696 -23.364 1.00 93.88 275 LEU A N 1
ATOM 2121 C CA . LEU A 1 275 ? 12.896 -7.238 -23.825 1.00 93.88 275 LEU A CA 1
ATOM 2122 C C . LEU A 1 275 ? 13.004 -8.743 -23.594 1.00 93.88 275 LEU A C 1
ATOM 2124 O O . LEU A 1 275 ? 12.621 -9.287 -22.564 1.00 93.88 275 LEU A O 1
ATOM 2128 N N . ARG A 1 276 ? 13.505 -9.454 -24.599 1.00 90.19 276 ARG A N 1
ATOM 2129 C CA . ARG A 1 276 ? 13.756 -10.895 -24.586 1.00 90.19 276 ARG A CA 1
ATOM 2130 C C . ARG A 1 276 ? 15.128 -11.120 -25.205 1.00 90.19 276 ARG A C 1
ATOM 2132 O O . ARG A 1 276 ? 15.244 -11.297 -26.416 1.00 90.19 276 ARG A O 1
ATOM 2139 N N . GLY A 1 277 ? 16.158 -11.050 -24.372 1.00 87.50 277 GLY A N 1
ATOM 2140 C CA . GLY A 1 277 ? 17.550 -11.232 -24.765 1.00 87.50 277 GLY A CA 1
ATOM 2141 C C . GLY A 1 277 ? 18.298 -12.123 -23.784 1.00 87.50 277 GLY A C 1
ATOM 2142 O O . GLY A 1 277 ? 17.821 -12.391 -22.686 1.00 87.50 277 GLY A O 1
ATOM 2143 N N . GLU A 1 278 ? 19.473 -12.572 -24.206 1.00 89.06 278 GLU A N 1
ATOM 2144 C CA . GLU A 1 278 ? 20.477 -13.172 -23.331 1.00 89.06 278 GLU A CA 1
ATOM 2145 C C . GLU A 1 278 ? 21.613 -12.165 -23.132 1.00 89.06 278 GLU A C 1
ATOM 2147 O O . GLU A 1 278 ? 21.852 -11.321 -23.998 1.00 89.06 278 GLU A O 1
ATOM 2152 N N . GLY A 1 279 ? 22.334 -12.276 -22.020 1.00 92.88 279 GLY A N 1
ATOM 2153 C CA . GLY A 1 279 ? 23.450 -11.391 -21.695 1.00 92.88 279 GLY A CA 1
ATOM 2154 C C . GLY A 1 279 ? 23.134 -10.442 -20.548 1.00 92.88 279 GLY A C 1
ATOM 2155 O O . GLY A 1 279 ? 22.015 -10.413 -20.036 1.00 92.88 279 GLY A O 1
ATOM 2156 N N . ALA A 1 280 ? 24.155 -9.690 -20.140 1.00 95.69 280 ALA A N 1
ATOM 2157 C CA . ALA A 1 280 ? 24.146 -9.001 -18.859 1.00 95.69 280 ALA A CA 1
ATOM 2158 C C . ALA A 1 280 ? 22.997 -8.004 -18.715 1.00 95.69 280 ALA A C 1
ATOM 2160 O O . ALA A 1 280 ? 22.323 -7.972 -17.696 1.00 95.69 280 ALA A O 1
ATOM 2161 N N . LEU A 1 281 ? 22.702 -7.262 -19.783 1.00 96.81 281 LEU A N 1
ATOM 2162 C CA . LEU A 1 281 ? 21.672 -6.226 -19.760 1.00 96.81 281 LEU A CA 1
ATOM 2163 C C . LEU A 1 281 ? 20.233 -6.760 -19.682 1.00 96.81 281 LEU A C 1
ATOM 2165 O O . LEU A 1 281 ? 19.326 -5.956 -19.477 1.00 96.81 281 LEU A O 1
ATOM 2169 N N . PHE A 1 282 ? 20.015 -8.065 -19.888 1.00 95.06 282 PHE A N 1
ATOM 2170 C CA . PHE A 1 282 ? 18.685 -8.672 -20.050 1.00 95.06 282 PHE A CA 1
ATOM 2171 C C . PHE A 1 282 ? 18.441 -9.868 -19.114 1.00 95.06 282 PHE A C 1
ATOM 2173 O O . PHE A 1 282 ? 17.432 -10.564 -19.254 1.00 95.06 282 PHE A O 1
ATOM 2180 N N . ASP A 1 283 ? 19.358 -10.147 -18.182 1.00 90.50 283 ASP A N 1
ATOM 2181 C CA . ASP A 1 283 ? 19.287 -11.333 -17.319 1.00 90.50 283 ASP A CA 1
ATOM 2182 C C . ASP A 1 283 ? 18.283 -11.206 -16.153 1.00 90.50 283 ASP A C 1
ATOM 2184 O O . ASP A 1 283 ? 17.961 -12.213 -15.519 1.00 90.50 283 ASP A O 1
ATOM 2188 N N . ASN A 1 284 ? 17.717 -10.010 -15.930 1.00 88.44 284 ASN A N 1
ATOM 2189 C CA . ASN A 1 284 ? 16.768 -9.675 -14.856 1.00 88.44 284 ASN A CA 1
ATOM 2190 C C . ASN A 1 284 ? 17.322 -9.896 -13.436 1.00 88.44 284 ASN A C 1
ATOM 2192 O O . ASN A 1 284 ? 16.559 -10.101 -12.487 1.00 88.44 284 ASN A O 1
ATOM 2196 N N . THR A 1 285 ? 18.647 -9.928 -13.280 1.00 89.44 285 THR A N 1
ATOM 2197 C CA . THR A 1 285 ? 19.310 -10.072 -11.978 1.00 89.44 285 THR A CA 1
ATOM 2198 C C . THR A 1 285 ? 20.041 -8.809 -11.558 1.00 89.44 285 THR A C 1
ATOM 2200 O O . THR A 1 285 ? 20.371 -8.670 -10.378 1.00 89.44 285 THR A O 1
ATOM 2203 N N . SER A 1 286 ? 20.346 -7.919 -12.513 1.00 92.56 286 SER A N 1
ATOM 2204 C CA . SER A 1 286 ? 21.258 -6.789 -12.328 1.00 92.56 286 SER A CA 1
ATOM 2205 C C . SER A 1 286 ? 22.599 -7.176 -11.670 1.00 92.56 286 SER A C 1
ATOM 2207 O O . SER A 1 286 ? 23.266 -6.313 -11.098 1.00 92.56 286 SER A O 1
ATOM 2209 N N . ALA A 1 287 ? 23.003 -8.454 -11.698 1.00 93.31 287 ALA A N 1
ATOM 2210 C CA . ALA A 1 287 ? 24.208 -8.949 -11.028 1.00 93.31 287 ALA A CA 1
ATOM 2211 C C . ALA A 1 287 ? 25.439 -8.873 -11.938 1.00 93.31 287 ALA A C 1
ATOM 2213 O O . ALA A 1 287 ? 26.556 -8.640 -11.467 1.00 93.31 287 ALA A O 1
ATOM 2214 N N . THR A 1 288 ? 25.230 -9.031 -13.241 1.00 96.31 288 THR A N 1
ATOM 2215 C CA . THR A 1 288 ? 26.259 -8.868 -14.266 1.00 96.31 288 THR A CA 1
ATOM 2216 C C . THR A 1 288 ? 26.190 -7.462 -14.874 1.00 96.31 288 THR A C 1
ATOM 2218 O O . THR A 1 288 ? 25.351 -6.652 -14.475 1.00 96.31 288 THR A O 1
ATOM 2221 N N . ASP A 1 289 ? 27.139 -7.105 -15.737 1.00 97.81 289 ASP A N 1
ATOM 2222 C CA . ASP A 1 289 ? 27.169 -5.802 -16.402 1.00 97.81 289 ASP A CA 1
ATOM 2223 C C . ASP A 1 289 ? 27.883 -5.859 -17.756 1.00 97.81 289 ASP A C 1
ATOM 2225 O O . ASP A 1 289 ? 28.624 -6.796 -18.064 1.00 97.81 289 ASP A O 1
ATOM 2229 N N . GLU A 1 290 ? 27.616 -4.854 -18.589 1.00 97.81 290 GLU A N 1
ATOM 2230 C CA . GLU A 1 290 ? 28.197 -4.723 -19.920 1.00 97.81 290 GLU A CA 1
ATOM 2231 C C . GLU A 1 290 ? 28.576 -3.268 -20.215 1.00 97.81 290 GLU A C 1
ATOM 2233 O O . GLU A 1 290 ? 27.821 -2.332 -19.939 1.00 97.81 290 GLU A O 1
ATOM 2238 N N . THR A 1 291 ? 29.763 -3.081 -20.804 1.00 98.38 291 THR A N 1
ATOM 2239 C CA . THR A 1 291 ? 30.237 -1.781 -21.296 1.00 98.38 291 THR A CA 1
ATOM 2240 C C . THR A 1 291 ? 29.993 -1.674 -22.794 1.00 98.38 291 THR A C 1
ATOM 2242 O O . THR A 1 291 ? 30.514 -2.480 -23.563 1.00 98.38 291 THR A O 1
ATOM 2245 N N . PHE A 1 292 ? 29.263 -0.648 -23.225 1.00 98.31 292 PHE A N 1
ATOM 2246 C CA . PHE A 1 292 ? 28.921 -0.453 -24.632 1.00 98.31 292 PHE A CA 1
ATOM 2247 C C . PHE A 1 292 ? 28.779 1.031 -24.991 1.00 98.31 292 PHE A C 1
ATOM 2249 O O . PHE A 1 292 ? 28.730 1.911 -24.134 1.00 98.31 292 PHE A O 1
ATOM 2256 N N . THR A 1 293 ? 28.720 1.321 -26.291 1.00 98.19 293 THR A N 1
ATOM 2257 C CA . THR A 1 293 ? 28.367 2.648 -26.834 1.00 98.19 293 THR A CA 1
ATOM 2258 C C . THR A 1 293 ? 26.987 2.643 -27.488 1.00 98.19 293 THR A C 1
ATOM 2260 O O . THR A 1 293 ? 26.271 3.640 -27.451 1.00 98.19 293 THR A O 1
ATOM 2263 N N . SER A 1 294 ? 26.592 1.514 -28.073 1.00 97.88 294 SER A N 1
ATOM 2264 C CA . SER A 1 294 ? 25.255 1.264 -28.601 1.00 97.88 294 SER A CA 1
ATOM 2265 C C . SER A 1 294 ? 24.914 -0.206 -28.411 1.00 97.88 294 SER A C 1
ATOM 2267 O O . SER A 1 294 ? 25.765 -1.056 -28.662 1.00 97.88 294 SER A O 1
ATOM 2269 N N . VAL A 1 295 ? 23.672 -0.498 -28.037 1.00 97.50 295 VAL A N 1
ATOM 2270 C CA . VAL A 1 295 ? 23.173 -1.871 -27.907 1.00 97.50 295 VAL A CA 1
ATOM 2271 C C . VAL A 1 295 ? 21.784 -1.995 -28.519 1.00 97.50 295 VAL A C 1
ATOM 2273 O O . VAL A 1 295 ? 20.945 -1.099 -28.369 1.00 97.50 295 VAL A O 1
ATOM 2276 N N . ASP A 1 296 ? 21.558 -3.091 -29.237 1.00 96.06 296 ASP A N 1
ATOM 2277 C CA . ASP A 1 296 ? 20.230 -3.452 -29.721 1.00 96.06 296 ASP A CA 1
ATOM 2278 C C . ASP A 1 296 ? 19.405 -4.008 -28.560 1.00 96.06 296 ASP A C 1
ATOM 2280 O O . ASP A 1 296 ? 19.891 -4.774 -27.734 1.00 96.06 296 ASP A O 1
ATOM 2284 N N . LEU A 1 297 ? 18.139 -3.611 -28.502 1.00 95.88 297 LEU A N 1
ATOM 2285 C CA . LEU A 1 297 ? 17.207 -3.993 -27.452 1.00 95.88 297 LEU A CA 1
ATOM 2286 C C . LEU A 1 297 ? 16.209 -5.002 -28.044 1.00 95.88 297 LEU A C 1
ATOM 2288 O O . LEU A 1 297 ? 15.279 -4.596 -28.758 1.00 95.88 297 LEU A O 1
ATOM 2292 N N . PRO A 1 298 ? 16.417 -6.315 -27.829 1.00 92.25 298 PRO A N 1
ATOM 2293 C CA . PRO A 1 298 ? 15.651 -7.351 -28.503 1.00 92.25 298 PRO A CA 1
ATOM 2294 C C . PRO A 1 298 ? 14.238 -7.418 -27.925 1.00 92.25 298 PRO A C 1
ATOM 2296 O O . PRO A 1 298 ? 14.037 -7.882 -26.812 1.00 92.25 298 PRO A O 1
ATOM 2299 N N . VAL A 1 299 ? 13.239 -6.970 -28.683 1.00 91.00 299 VAL A N 1
ATOM 2300 C CA . VAL A 1 299 ? 11.823 -7.086 -28.306 1.00 91.00 299 VAL A CA 1
ATOM 2301 C C . VAL A 1 299 ? 11.185 -8.314 -28.951 1.00 91.00 299 VAL A C 1
ATOM 2303 O O . VAL A 1 299 ? 11.458 -8.646 -30.106 1.00 91.00 299 VAL A O 1
ATOM 2306 N N . SER A 1 300 ? 10.278 -8.976 -28.231 1.00 77.62 300 SER A N 1
ATOM 2307 C CA . SER A 1 300 ? 9.452 -10.041 -28.817 1.00 77.62 300 SER A CA 1
ATOM 2308 C C . SER A 1 300 ? 8.261 -9.447 -29.585 1.00 77.62 300 SER A C 1
ATOM 2310 O O . SER A 1 300 ? 7.185 -9.217 -29.042 1.00 77.62 300 SER A O 1
ATOM 2312 N N . GLY A 1 301 ? 8.459 -9.166 -30.875 1.00 76.31 301 GLY A N 1
ATOM 2313 C CA . GLY A 1 301 ? 7.425 -8.609 -31.757 1.00 76.31 301 GLY A CA 1
ATOM 2314 C C . GLY A 1 301 ? 7.300 -7.082 -31.683 1.00 76.31 301 GLY A C 1
ATOM 2315 O O . GLY A 1 301 ? 8.261 -6.380 -31.389 1.00 76.31 301 GLY A O 1
ATOM 2316 N N . SER A 1 302 ? 6.116 -6.549 -32.003 1.00 70.69 302 SER A N 1
ATOM 2317 C CA . SER A 1 302 ? 5.848 -5.106 -31.977 1.00 70.69 302 SER A CA 1
ATOM 2318 C C . SER A 1 302 ? 5.286 -4.680 -30.617 1.00 70.69 302 SER A C 1
ATOM 2320 O O . SER A 1 302 ? 4.078 -4.755 -30.386 1.00 70.69 302 SER A O 1
ATOM 2322 N N . GLY A 1 303 ? 6.157 -4.235 -29.714 1.00 79.44 303 GLY A N 1
ATOM 2323 C CA . GLY A 1 303 ? 5.761 -3.585 -28.460 1.00 79.44 303 GLY A CA 1
ATOM 2324 C C . GLY A 1 303 ? 5.573 -2.076 -28.634 1.00 79.44 303 GLY A C 1
ATOM 2325 O O . GLY A 1 303 ? 5.976 -1.517 -29.651 1.00 79.44 303 GLY A O 1
ATOM 2326 N N . LYS A 1 304 ? 4.954 -1.391 -27.666 1.00 92.62 304 LYS A N 1
ATOM 2327 C CA . LYS A 1 304 ? 4.964 0.081 -27.570 1.00 92.62 304 LYS A CA 1
ATOM 2328 C C . LYS A 1 304 ? 5.445 0.465 -26.168 1.00 92.62 304 LYS A C 1
ATOM 2330 O O . LYS A 1 304 ? 4.605 0.738 -25.311 1.00 92.62 304 LYS A O 1
ATOM 2335 N N . PRO A 1 305 ? 6.765 0.483 -25.919 1.00 95.25 305 PRO A N 1
ATOM 2336 C CA . PRO A 1 305 ? 7.272 0.912 -24.632 1.00 95.25 305 PRO A CA 1
ATOM 2337 C C . PRO A 1 305 ? 6.883 2.369 -24.402 1.00 95.25 305 PRO A C 1
ATOM 2339 O O . PRO A 1 305 ? 6.909 3.204 -25.314 1.00 95.25 305 PRO A O 1
ATOM 2342 N N . VAL A 1 306 ? 6.512 2.666 -23.165 1.00 96.69 306 VAL A N 1
ATOM 2343 C CA . VAL A 1 306 ? 6.183 4.019 -22.695 1.00 96.69 306 VAL A CA 1
ATOM 2344 C C . VAL A 1 306 ? 7.165 4.503 -21.635 1.00 96.69 306 VAL A C 1
ATOM 2346 O O . VAL A 1 306 ? 7.234 5.698 -21.349 1.00 96.69 306 VAL A O 1
ATOM 2349 N N . GLN A 1 307 ? 7.946 3.587 -21.072 1.00 97.62 307 GLN A N 1
ATOM 2350 C CA . GLN A 1 307 ? 8.997 3.855 -20.110 1.00 97.62 307 GLN A CA 1
ATOM 2351 C C . GLN A 1 307 ? 10.150 2.882 -20.360 1.00 97.62 307 GLN A C 1
ATOM 2353 O O . GLN A 1 307 ? 9.956 1.826 -20.956 1.00 97.62 307 GLN A O 1
ATOM 2358 N N . TYR A 1 308 ? 11.343 3.243 -19.920 1.00 97.88 308 TYR A N 1
ATOM 2359 C CA . TYR A 1 308 ? 12.474 2.330 -19.829 1.00 97.88 308 TYR A CA 1
ATOM 2360 C C . TYR A 1 308 ? 13.191 2.547 -18.507 1.00 97.88 308 TYR A C 1
ATOM 2362 O O . TYR A 1 308 ? 13.095 3.629 -17.915 1.00 97.88 308 TYR A O 1
ATOM 2370 N N . THR A 1 309 ? 13.885 1.522 -18.041 1.00 98.06 309 THR A N 1
ATOM 2371 C CA . THR A 1 309 ? 14.769 1.607 -16.882 1.00 98.06 309 THR A CA 1
ATOM 2372 C C . THR A 1 309 ? 16.202 1.391 -17.338 1.00 98.06 309 THR A C 1
ATOM 2374 O O . THR A 1 309 ? 16.454 0.696 -18.321 1.00 98.06 309 THR A O 1
ATOM 2377 N N . LEU A 1 310 ? 17.134 2.045 -16.652 1.00 98.31 310 LEU A N 1
ATOM 2378 C CA . LEU A 1 310 ? 18.561 1.765 -16.750 1.00 98.31 310 LEU A CA 1
ATOM 2379 C C . LEU A 1 310 ? 19.065 1.527 -15.331 1.00 98.31 310 LEU A C 1
ATOM 2381 O O . LEU A 1 310 ? 18.819 2.366 -14.459 1.00 98.31 310 LEU A O 1
ATOM 2385 N N . THR A 1 311 ? 19.772 0.426 -15.110 1.00 98.38 311 THR A N 1
ATOM 2386 C CA . THR A 1 311 ? 20.443 0.140 -13.838 1.00 98.38 311 THR A CA 1
ATOM 2387 C C . THR A 1 311 ? 21.938 0.369 -14.010 1.00 98.38 311 THR A C 1
ATOM 2389 O O . THR A 1 311 ? 22.566 -0.263 -14.860 1.00 98.38 311 THR A O 1
ATOM 2392 N N . SER A 1 312 ? 22.524 1.292 -13.240 1.00 97.69 312 SER A N 1
ATOM 2393 C CA . SER A 1 312 ? 23.979 1.507 -13.252 1.00 97.69 312 SER A CA 1
ATOM 2394 C C . SER A 1 312 ? 24.713 0.253 -12.777 1.00 97.69 312 SER A C 1
ATOM 2396 O O . SER A 1 312 ? 24.239 -0.438 -11.883 1.00 97.69 312 SER A O 1
ATOM 2398 N N . ALA A 1 313 ? 25.886 -0.045 -13.336 1.00 97.56 313 ALA A N 1
ATOM 2399 C CA . ALA A 1 313 ? 26.788 -1.012 -12.706 1.00 97.56 313 ALA A CA 1
ATOM 2400 C C . ALA A 1 313 ? 27.526 -0.343 -11.535 1.00 97.56 313 ALA A C 1
ATOM 2402 O O . ALA A 1 313 ? 27.387 -0.752 -10.384 1.00 97.56 313 ALA A O 1
ATOM 2403 N N . ASP A 1 314 ? 28.208 0.761 -11.843 1.00 97.50 314 ASP A N 1
ATOM 2404 C CA . ASP A 1 314 ? 28.902 1.655 -10.916 1.00 97.50 314 ASP A CA 1
ATOM 2405 C C . ASP A 1 314 ? 28.538 3.105 -11.273 1.00 97.50 314 ASP A C 1
ATOM 2407 O O . ASP A 1 314 ? 28.438 3.465 -12.453 1.00 97.50 314 ASP A O 1
ATOM 2411 N N . HIS A 1 315 ? 28.313 3.945 -10.267 1.00 96.94 315 HIS A N 1
ATOM 2412 C CA . HIS A 1 315 ? 27.889 5.331 -10.454 1.00 96.94 315 HIS A CA 1
ATOM 2413 C C . HIS A 1 315 ? 28.869 6.189 -11.274 1.00 96.94 315 HIS A C 1
ATOM 2415 O O . HIS A 1 315 ? 28.448 7.128 -11.950 1.00 96.94 315 HIS A O 1
ATOM 2421 N N . THR A 1 316 ? 30.166 5.874 -11.245 1.00 97.50 316 THR A N 1
ATOM 2422 C CA . THR A 1 316 ? 31.229 6.608 -11.951 1.00 97.50 316 THR A CA 1
ATOM 2423 C C . THR A 1 316 ? 31.353 6.233 -13.425 1.00 97.50 316 THR A C 1
ATOM 2425 O O . THR A 1 316 ? 31.883 7.017 -14.215 1.00 97.50 316 THR A O 1
ATOM 2428 N N . THR A 1 317 ? 30.855 5.055 -13.808 1.00 97.81 317 THR A N 1
ATOM 2429 C CA . THR A 1 317 ? 30.898 4.536 -15.189 1.00 97.81 317 THR A CA 1
ATOM 2430 C C . THR A 1 317 ? 29.534 4.550 -15.876 1.00 97.81 317 THR A C 1
ATOM 2432 O O . THR A 1 317 ? 29.429 4.215 -17.059 1.00 97.81 317 THR A O 1
ATOM 2435 N N . ALA A 1 318 ? 28.489 4.968 -15.158 1.00 97.88 318 ALA A N 1
ATOM 2436 C CA . ALA A 1 318 ? 27.138 5.089 -15.676 1.00 97.88 318 ALA A CA 1
ATOM 2437 C C . ALA A 1 318 ? 27.034 6.164 -16.780 1.00 97.88 318 ALA A C 1
ATOM 2439 O O . ALA A 1 318 ? 27.747 7.174 -16.758 1.00 97.88 318 ALA A O 1
ATOM 2440 N N . PRO A 1 319 ? 26.123 5.994 -17.754 1.00 98.00 319 PRO A N 1
ATOM 2441 C CA . PRO A 1 319 ? 25.963 6.964 -18.825 1.00 98.00 319 PRO A CA 1
ATOM 2442 C C . PRO A 1 319 ? 25.393 8.287 -18.302 1.00 98.00 319 PRO A C 1
ATOM 2444 O O . PRO A 1 319 ? 24.469 8.312 -17.491 1.00 98.00 319 PRO A O 1
ATOM 2447 N N . THR A 1 320 ? 25.895 9.401 -18.838 1.00 98.06 320 THR A N 1
ATOM 2448 C CA . THR A 1 320 ? 25.414 10.762 -18.520 1.00 98.06 320 THR A CA 1
ATOM 2449 C C . THR A 1 320 ? 24.481 11.339 -19.589 1.00 98.06 320 THR A C 1
ATOM 2451 O O . THR A 1 320 ? 23.891 12.408 -19.418 1.00 98.06 320 THR A O 1
ATOM 2454 N N . GLY A 1 321 ? 24.323 10.633 -20.710 1.00 98.31 321 GLY A N 1
ATOM 2455 C CA . GLY A 1 321 ? 23.405 10.980 -21.787 1.00 98.31 321 GLY A CA 1
ATOM 2456 C C . GLY A 1 321 ? 23.276 9.856 -22.810 1.00 98.31 321 GLY A C 1
ATOM 2457 O O . GLY A 1 321 ? 24.200 9.060 -22.994 1.00 98.31 321 GLY A O 1
ATOM 2458 N N . TRP A 1 322 ? 22.115 9.773 -23.453 1.00 98.62 322 TRP A N 1
ATOM 2459 C CA . TRP A 1 322 ? 21.777 8.714 -24.402 1.00 98.62 322 TRP A CA 1
ATOM 2460 C C . TRP A 1 322 ? 20.568 9.082 -25.263 1.00 98.62 322 TRP A C 1
ATOM 2462 O O . TRP A 1 322 ? 19.832 10.033 -24.999 1.00 98.62 322 TRP A O 1
ATOM 2472 N N . THR A 1 323 ? 20.351 8.297 -26.312 1.00 98.75 323 THR A N 1
ATOM 2473 C CA . THR A 1 323 ? 19.195 8.374 -27.199 1.00 98.75 323 THR A CA 1
ATOM 2474 C C . THR A 1 323 ? 18.568 6.993 -27.314 1.00 98.75 323 THR A C 1
ATOM 2476 O O . THR A 1 323 ? 19.228 6.044 -27.740 1.00 98.75 323 THR A O 1
ATOM 2479 N N . LEU A 1 324 ? 17.285 6.886 -26.972 1.00 98.69 324 LEU A N 1
ATOM 2480 C CA . LEU A 1 324 ? 16.485 5.700 -27.257 1.00 98.69 324 LEU A CA 1
ATOM 2481 C C . LEU A 1 324 ? 15.887 5.841 -28.655 1.00 98.69 324 LEU A C 1
ATOM 2483 O O . LEU A 1 324 ? 15.244 6.849 -28.969 1.00 98.69 324 LEU A O 1
ATOM 2487 N N . GLN A 1 325 ? 16.077 4.829 -29.497 1.00 98.44 325 GLN A N 1
ATOM 2488 C CA . GLN A 1 325 ? 15.592 4.842 -30.872 1.00 98.44 325 GLN A CA 1
ATOM 2489 C C . GLN A 1 325 ? 14.754 3.605 -31.187 1.00 98.44 325 GLN A C 1
ATOM 2491 O O . GLN A 1 325 ? 15.004 2.523 -30.664 1.00 98.44 325 GLN A O 1
ATOM 2496 N N . GLY A 1 326 ? 13.776 3.778 -32.074 1.00 96.81 326 GLY A N 1
ATOM 2497 C CA . GLY A 1 326 ? 12.956 2.706 -32.631 1.00 96.81 326 GLY A CA 1
ATOM 2498 C C . GLY A 1 326 ? 13.076 2.646 -34.150 1.00 96.81 326 GLY A C 1
ATOM 2499 O O . GLY A 1 326 ? 13.276 3.671 -34.809 1.00 96.81 326 GLY A O 1
ATOM 2500 N N . SER A 1 327 ? 12.957 1.448 -34.715 1.00 95.50 327 SER A N 1
ATOM 2501 C CA . SER A 1 327 ? 13.017 1.219 -36.156 1.00 95.50 327 SER A CA 1
ATOM 2502 C C . SER A 1 327 ? 12.089 0.088 -36.604 1.00 95.50 327 SER A C 1
ATOM 2504 O O . SER A 1 327 ? 11.962 -0.946 -35.949 1.00 95.50 327 SER A O 1
ATOM 2506 N N . ALA A 1 328 ? 11.414 0.294 -37.736 1.00 93.06 328 ALA A N 1
ATOM 2507 C CA . ALA A 1 328 ? 10.552 -0.720 -38.342 1.00 93.06 328 ALA A CA 1
ATOM 2508 C C . ALA A 1 328 ? 11.346 -1.725 -39.198 1.00 93.06 328 ALA A C 1
ATOM 2510 O O . ALA A 1 328 ? 10.963 -2.886 -39.290 1.00 93.06 328 ALA A O 1
ATOM 2511 N N . ASP A 1 329 ? 12.450 -1.283 -39.806 1.00 91.69 329 ASP A N 1
ATOM 2512 C CA . ASP A 1 329 ? 13.272 -2.032 -40.768 1.00 91.69 329 ASP A CA 1
ATOM 2513 C C . ASP A 1 329 ? 14.674 -2.380 -40.205 1.00 91.69 329 ASP A C 1
ATOM 2515 O O . ASP A 1 329 ? 15.295 -3.377 -40.580 1.00 91.69 329 ASP A O 1
ATOM 2519 N N . GLY A 1 330 ? 15.156 -1.620 -39.220 1.00 90.44 330 GLY A N 1
ATOM 2520 C CA . GLY A 1 330 ? 16.515 -1.672 -38.669 1.00 90.44 330 GLY A CA 1
ATOM 2521 C C . GLY A 1 330 ? 17.515 -0.769 -39.386 1.00 90.44 330 GLY A C 1
ATOM 2522 O O . GLY A 1 330 ? 18.679 -0.728 -38.997 1.00 90.44 330 GLY A O 1
ATOM 2523 N N . THR A 1 331 ? 17.079 -0.034 -40.407 1.00 93.44 331 THR A N 1
ATOM 2524 C CA . THR A 1 331 ? 17.913 0.890 -41.187 1.00 93.44 331 THR A CA 1
ATOM 2525 C C . THR A 1 331 ? 17.513 2.341 -40.950 1.00 93.44 331 THR A C 1
ATOM 2527 O O . THR A 1 331 ? 18.374 3.208 -40.810 1.00 93.44 331 THR A O 1
ATOM 2530 N N . THR A 1 332 ? 16.214 2.607 -40.830 1.00 95.81 332 THR A N 1
ATOM 2531 C CA . THR A 1 332 ? 15.653 3.931 -40.577 1.00 95.81 332 THR A CA 1
ATOM 2532 C C . THR A 1 332 ? 15.301 4.051 -39.102 1.00 95.81 332 THR A C 1
ATOM 2534 O O . THR A 1 332 ? 14.336 3.445 -38.630 1.00 95.81 332 THR A O 1
ATOM 2537 N N . TRP A 1 333 ? 16.079 4.835 -38.360 1.00 97.62 333 TRP A N 1
ATOM 2538 C CA . TRP A 1 333 ? 15.909 4.993 -36.917 1.00 97.62 333 TRP A CA 1
ATOM 2539 C C . TRP A 1 333 ? 15.205 6.302 -36.579 1.00 97.62 333 TRP A C 1
ATOM 2541 O O . TRP A 1 333 ? 15.561 7.366 -37.084 1.00 97.62 333 TRP A O 1
ATOM 2551 N N . ARG A 1 334 ? 14.207 6.223 -35.699 1.00 97.75 334 ARG A N 1
ATOM 2552 C CA . ARG A 1 334 ? 13.508 7.379 -35.136 1.00 97.75 334 ARG A CA 1
ATOM 2553 C C . ARG A 1 334 ? 13.861 7.517 -33.667 1.00 97.75 334 ARG A C 1
ATOM 2555 O O . ARG A 1 334 ? 13.758 6.552 -32.915 1.00 97.75 334 ARG A O 1
ATOM 2562 N N . THR A 1 335 ? 14.244 8.721 -33.261 1.00 98.44 335 THR A N 1
ATOM 2563 C CA . THR A 1 335 ? 14.442 9.052 -31.849 1.00 98.44 335 THR A CA 1
ATOM 2564 C C . THR A 1 335 ? 13.101 9.048 -31.123 1.00 98.44 335 THR A C 1
ATOM 2566 O O . THR A 1 335 ? 12.169 9.732 -31.542 1.00 98.44 335 THR A O 1
ATOM 2569 N N . LEU A 1 336 ? 13.019 8.265 -30.050 1.00 98.38 336 LEU A N 1
ATOM 2570 C CA . LEU A 1 336 ? 11.850 8.170 -29.172 1.00 98.38 336 LEU A CA 1
ATOM 2571 C C . LEU A 1 336 ? 12.057 8.967 -27.889 1.00 98.38 336 LEU A C 1
ATOM 2573 O O . LEU A 1 336 ? 11.110 9.532 -27.349 1.00 98.38 336 LEU A O 1
ATOM 2577 N N . ASP A 1 337 ? 13.299 9.010 -27.411 1.00 98.69 337 ASP A N 1
ATOM 2578 C CA . ASP A 1 337 ? 13.701 9.797 -26.255 1.00 98.69 337 ASP A CA 1
ATOM 2579 C C . ASP A 1 337 ? 15.173 10.200 -26.372 1.00 98.69 337 ASP A C 1
ATOM 2581 O O . ASP A 1 337 ? 15.975 9.491 -26.988 1.00 98.69 337 ASP A O 1
ATOM 2585 N N . HIS A 1 338 ? 15.526 11.331 -25.772 1.00 98.50 338 HIS A N 1
ATOM 2586 C CA . HIS A 1 338 ? 16.900 11.810 -25.677 1.00 98.50 338 HIS A CA 1
ATOM 2587 C C . HIS A 1 338 ? 17.136 12.397 -24.287 1.00 98.50 338 HIS A C 1
ATOM 2589 O O . HIS A 1 338 ? 16.330 13.192 -23.803 1.00 98.50 338 HIS A O 1
ATOM 2595 N N . ARG A 1 339 ? 18.242 12.005 -23.655 1.00 98.31 339 ARG A N 1
ATOM 2596 C CA . ARG A 1 339 ? 18.630 12.414 -22.303 1.00 98.31 339 ARG A CA 1
ATOM 2597 C C . ARG A 1 339 ? 20.063 12.919 -22.295 1.00 98.31 339 ARG A C 1
ATOM 2599 O O . ARG A 1 339 ? 20.915 12.407 -23.019 1.00 98.31 339 ARG A O 1
ATOM 2606 N N . SER A 1 340 ? 20.328 13.900 -21.443 1.00 97.88 340 SER A N 1
ATOM 2607 C CA . SER A 1 340 ? 21.642 14.517 -21.279 1.00 97.88 340 SER A CA 1
ATOM 2608 C C . SER A 1 340 ? 21.769 15.127 -19.889 1.00 97.88 340 SER A C 1
ATOM 2610 O O . SER A 1 340 ? 20.788 15.671 -19.383 1.00 97.88 340 SER A O 1
ATOM 2612 N N . GLY A 1 341 ? 22.973 15.120 -19.318 1.00 97.19 341 GLY A N 1
ATOM 2613 C CA . GLY A 1 341 ? 23.213 15.672 -17.981 1.00 97.19 341 GLY A CA 1
ATOM 2614 C C . GLY A 1 341 ? 22.599 14.822 -16.867 1.00 97.19 341 GLY A C 1
ATOM 2615 O O . GLY A 1 341 ? 22.302 15.334 -15.792 1.00 97.19 341 GLY A O 1
ATOM 2616 N N . GLU A 1 342 ? 22.379 13.539 -17.139 1.00 97.88 342 GLU A N 1
ATOM 2617 C CA . GLU A 1 342 ? 21.879 12.580 -16.164 1.00 97.88 342 GLU A CA 1
ATOM 2618 C C . GLU A 1 342 ? 23.025 12.086 -15.273 1.00 97.88 342 GLU A C 1
ATOM 2620 O O . GLU A 1 342 ? 24.186 12.060 -15.682 1.00 97.88 342 GLU A O 1
ATOM 2625 N N . ALA A 1 343 ? 22.692 11.674 -14.051 1.00 97.12 343 ALA A N 1
ATOM 2626 C CA . ALA A 1 343 ? 23.633 11.071 -13.115 1.00 97.12 343 ALA A CA 1
ATOM 2627 C C . ALA A 1 343 ? 22.967 9.919 -12.360 1.00 97.12 343 ALA A C 1
ATOM 2629 O O . ALA A 1 343 ? 21.747 9.908 -12.171 1.00 97.12 343 ALA A O 1
ATOM 2630 N N . PHE A 1 344 ? 23.773 8.969 -11.906 1.00 97.94 344 PHE A N 1
ATOM 2631 C CA . PHE A 1 344 ? 23.352 7.898 -11.012 1.00 97.94 344 PHE A CA 1
ATOM 2632 C C . PHE A 1 344 ? 24.054 8.136 -9.679 1.00 97.94 344 PHE A C 1
ATOM 2634 O O . PHE A 1 344 ? 25.268 8.014 -9.640 1.00 97.94 344 PHE A O 1
ATOM 2641 N N . PRO A 1 345 ? 23.365 8.576 -8.612 1.00 97.00 345 PRO A N 1
ATOM 2642 C CA . PRO A 1 345 ? 24.028 8.826 -7.331 1.00 97.00 345 PRO A CA 1
ATOM 2643 C C . PRO A 1 345 ? 24.644 7.601 -6.645 1.00 97.00 345 PRO A C 1
ATOM 2645 O O . PRO A 1 345 ? 25.484 7.783 -5.767 1.00 97.00 345 PRO A O 1
ATOM 2648 N N . TRP A 1 346 ? 24.220 6.384 -7.002 1.00 97.44 346 TRP A N 1
ATOM 2649 C CA . TRP A 1 346 ? 24.641 5.148 -6.336 1.00 97.44 346 TRP A CA 1
ATOM 2650 C C . TRP A 1 346 ? 24.955 4.029 -7.337 1.00 97.44 346 TRP A C 1
ATOM 2652 O O . TRP A 1 346 ? 24.446 4.018 -8.464 1.00 97.44 346 TRP A O 1
ATOM 2662 N N . ASP A 1 347 ? 25.787 3.083 -6.904 1.00 97.12 347 ASP A N 1
ATOM 2663 C CA . ASP A 1 347 ? 26.041 1.829 -7.620 1.00 97.12 347 ASP A CA 1
ATOM 2664 C C . ASP A 1 347 ? 24.776 0.970 -7.643 1.00 97.12 347 ASP A C 1
ATOM 2666 O O . ASP A 1 347 ? 23.966 1.035 -6.712 1.00 97.12 347 ASP A O 1
ATOM 2670 N N . ARG A 1 348 ? 24.600 0.167 -8.703 1.00 95.94 348 ARG A N 1
ATOM 2671 C CA . ARG A 1 348 ? 23.422 -0.707 -8.877 1.00 95.94 348 ARG A CA 1
ATOM 2672 C C . ARG A 1 348 ? 22.088 0.036 -8.703 1.00 95.94 348 ARG A C 1
ATOM 2674 O O . ARG A 1 348 ? 21.101 -0.523 -8.233 1.00 95.94 348 ARG A O 1
ATOM 2681 N N . GLN A 1 349 ? 22.044 1.311 -9.093 1.00 97.31 349 GLN A N 1
ATOM 2682 C CA . GLN A 1 349 ? 20.838 2.124 -9.015 1.00 97.31 349 GLN A CA 1
ATOM 2683 C C . GLN A 1 349 ? 20.019 1.991 -10.295 1.00 97.31 349 GLN A C 1
ATOM 2685 O O . GLN A 1 349 ? 20.440 2.434 -11.364 1.00 97.31 349 GLN A O 1
ATOM 2690 N N . THR A 1 350 ? 18.786 1.511 -10.162 1.00 97.50 350 THR A N 1
ATOM 2691 C CA . THR A 1 350 ? 17.782 1.577 -11.226 1.00 97.50 350 THR A CA 1
ATOM 2692 C C . THR A 1 350 ? 17.141 2.961 -11.278 1.00 97.50 350 THR A C 1
ATOM 2694 O O . THR A 1 350 ? 16.587 3.457 -10.293 1.00 97.50 350 THR A O 1
ATOM 2697 N N . ARG A 1 351 ? 17.177 3.597 -12.451 1.00 97.75 351 ARG A N 1
ATOM 2698 C CA . ARG A 1 351 ? 16.440 4.833 -12.746 1.00 97.75 351 ARG A CA 1
ATOM 2699 C C . ARG A 1 351 ? 15.431 4.579 -13.859 1.00 97.75 351 ARG A C 1
ATOM 2701 O O . ARG A 1 351 ? 15.761 3.951 -14.858 1.00 97.75 351 ARG A O 1
ATOM 2708 N N . ALA A 1 352 ? 14.214 5.097 -13.699 1.00 97.38 352 ALA A N 1
ATOM 2709 C CA . ALA A 1 352 ? 13.126 4.944 -14.663 1.00 97.38 352 ALA A CA 1
ATOM 2710 C C . ALA A 1 352 ? 12.858 6.249 -15.430 1.00 97.38 352 ALA A C 1
ATOM 2712 O O . ALA A 1 352 ? 12.772 7.325 -14.836 1.00 97.38 352 ALA A O 1
ATOM 2713 N N . PHE A 1 353 ? 12.653 6.150 -16.745 1.00 98.00 353 PHE A N 1
ATOM 2714 C CA . PHE A 1 353 ? 12.520 7.289 -17.655 1.00 98.00 353 PHE A CA 1
ATOM 2715 C C . PHE A 1 353 ? 11.296 7.136 -18.561 1.00 98.00 353 PHE A C 1
ATOM 2717 O O . PHE A 1 353 ? 11.182 6.177 -19.325 1.00 98.00 353 PHE A O 1
ATOM 2724 N N . THR A 1 354 ? 10.369 8.094 -18.505 1.00 98.00 354 THR A N 1
ATOM 2725 C CA . THR A 1 354 ? 9.225 8.147 -19.431 1.00 98.00 354 THR A CA 1
ATOM 2726 C C . THR A 1 354 ? 9.707 8.489 -20.838 1.00 98.00 354 THR A C 1
ATOM 2728 O O . THR A 1 354 ? 10.409 9.481 -21.023 1.00 98.00 354 THR A O 1
ATOM 2731 N N . ILE A 1 355 ? 9.297 7.714 -21.838 1.00 98.19 355 ILE A N 1
ATOM 2732 C CA . ILE A 1 355 ? 9.663 7.955 -23.239 1.00 98.19 355 ILE A CA 1
ATOM 2733 C C . ILE A 1 355 ? 8.903 9.185 -23.746 1.00 98.19 355 ILE A C 1
ATOM 2735 O O . ILE A 1 355 ? 7.675 9.217 -23.678 1.00 98.19 355 ILE A O 1
ATOM 2739 N N . ALA A 1 356 ? 9.617 10.189 -24.266 1.00 97.81 356 ALA A N 1
ATOM 2740 C CA . ALA A 1 356 ? 9.013 11.443 -24.722 1.00 97.81 356 ALA A CA 1
ATOM 2741 C C . ALA A 1 356 ? 8.054 11.258 -25.915 1.00 97.81 356 ALA A C 1
ATOM 2743 O O . ALA A 1 356 ? 6.980 11.859 -25.951 1.00 97.81 356 ALA A O 1
ATOM 2744 N N . ALA A 1 357 ? 8.420 10.413 -26.880 1.00 97.50 357 ALA A N 1
ATOM 2745 C CA . ALA A 1 357 ? 7.632 10.117 -28.074 1.00 97.50 357 ALA A CA 1
ATOM 2746 C C . ALA A 1 357 ? 7.496 8.594 -28.277 1.00 97.50 357 ALA A C 1
ATOM 2748 O O . ALA A 1 357 ? 8.163 8.015 -29.141 1.00 97.50 357 ALA A O 1
ATOM 2749 N N . PRO A 1 358 ? 6.648 7.908 -27.484 1.00 96.69 358 PRO A N 1
ATOM 2750 C CA . PRO A 1 358 ? 6.528 6.457 -27.541 1.00 96.69 358 PRO A CA 1
ATOM 2751 C C . PRO A 1 358 ? 5.895 6.006 -28.859 1.00 96.69 358 PRO A C 1
ATOM 2753 O O . PRO A 1 358 ? 4.862 6.525 -29.293 1.00 96.69 358 PRO A O 1
ATOM 2756 N N . GLY A 1 359 ? 6.474 4.980 -29.475 1.00 94.56 359 GLY A N 1
ATOM 2757 C CA . GLY A 1 359 ? 5.984 4.400 -30.723 1.00 94.56 359 GLY A CA 1
ATOM 2758 C C . GLY A 1 359 ? 6.214 2.897 -30.772 1.00 94.56 359 GLY A C 1
ATOM 2759 O O . GLY A 1 359 ? 7.024 2.364 -30.011 1.00 94.56 359 GLY A O 1
ATOM 2760 N N . SER A 1 360 ? 5.471 2.227 -31.653 1.00 95.25 360 SER A N 1
ATOM 2761 C CA . SER A 1 360 ? 5.598 0.787 -31.856 1.00 95.25 360 SER A CA 1
ATOM 2762 C C . SER A 1 360 ? 6.529 0.490 -33.020 1.00 95.25 360 SER A C 1
ATOM 2764 O O . SER A 1 360 ? 6.325 0.996 -34.125 1.00 95.25 360 SER A O 1
ATOM 2766 N N . TYR A 1 361 ? 7.561 -0.301 -32.749 1.00 94.44 361 TYR A N 1
ATOM 2767 C CA . TYR A 1 361 ? 8.619 -0.649 -33.688 1.00 94.44 361 TYR A CA 1
ATOM 2768 C C . TYR A 1 361 ? 8.997 -2.122 -33.528 1.00 94.44 361 TYR A C 1
ATOM 2770 O O . TYR A 1 361 ? 8.756 -2.723 -32.484 1.00 94.44 361 TYR A O 1
ATOM 2778 N N . ALA A 1 362 ? 9.584 -2.701 -34.575 1.00 91.94 362 ALA A N 1
ATOM 2779 C CA . ALA A 1 362 ? 10.078 -4.077 -34.549 1.00 91.94 362 ALA A CA 1
ATOM 2780 C C . ALA A 1 362 ? 11.472 -4.184 -33.911 1.00 91.94 362 ALA A C 1
ATOM 2782 O O . ALA A 1 362 ? 11.893 -5.269 -33.523 1.00 91.94 362 ALA A O 1
ATOM 2783 N N . LYS A 1 363 ? 12.208 -3.069 -33.848 1.00 93.81 363 LYS A N 1
ATOM 2784 C CA . LYS A 1 363 ? 13.560 -2.988 -33.296 1.00 93.81 363 LYS A CA 1
ATOM 2785 C C . LYS A 1 363 ? 13.698 -1.733 -32.451 1.00 93.81 363 LYS A C 1
ATOM 2787 O O . LYS A 1 363 ? 13.216 -0.666 -32.842 1.00 93.81 363 LYS A O 1
ATOM 2792 N N . TYR A 1 364 ? 14.401 -1.861 -31.337 1.00 97.25 364 TYR A N 1
ATOM 2793 C CA . TYR A 1 364 ? 14.793 -0.754 -30.478 1.00 97.25 364 TYR A CA 1
ATOM 2794 C C . TYR A 1 364 ? 16.301 -0.806 -30.265 1.00 97.25 364 TYR A C 1
ATOM 2796 O O . TYR A 1 364 ? 16.902 -1.874 -30.357 1.00 97.25 364 TYR A O 1
ATOM 2804 N N . ARG A 1 365 ? 16.915 0.343 -29.998 1.00 97.50 365 ARG A N 1
ATOM 2805 C CA . ARG A 1 365 ? 18.313 0.414 -29.572 1.00 97.50 365 ARG A CA 1
ATOM 2806 C C . ARG A 1 365 ? 18.532 1.578 -28.625 1.00 97.50 365 ARG A C 1
ATOM 2808 O O . ARG A 1 365 ? 17.850 2.604 -28.732 1.00 97.50 365 ARG A O 1
ATOM 2815 N N . LEU A 1 366 ? 19.520 1.429 -27.758 1.00 98.50 366 LEU A N 1
ATOM 2816 C CA . LEU A 1 366 ? 20.003 2.482 -26.881 1.00 98.50 366 LEU A CA 1
ATOM 2817 C C . LEU A 1 366 ? 21.381 2.929 -27.363 1.00 98.50 366 LEU A C 1
ATOM 2819 O O . LEU A 1 366 ? 22.294 2.114 -27.457 1.00 98.50 366 LEU A O 1
ATOM 2823 N N . VAL A 1 367 ? 21.524 4.218 -27.673 1.00 98.62 367 VAL A N 1
ATOM 2824 C CA . VAL A 1 367 ? 22.786 4.816 -28.131 1.00 98.62 367 VAL A CA 1
ATOM 2825 C C . VAL A 1 367 ? 23.269 5.804 -27.080 1.00 98.62 367 VAL A C 1
ATOM 2827 O O . VAL A 1 367 ? 22.611 6.816 -26.840 1.00 98.62 367 VAL A O 1
ATOM 2830 N N . LEU A 1 368 ? 24.401 5.523 -26.448 1.00 98.38 368 LEU A N 1
ATOM 2831 C CA . LEU A 1 368 ? 24.969 6.345 -25.383 1.00 98.38 368 LEU A CA 1
ATOM 2832 C C . LEU A 1 368 ? 25.800 7.500 -25.965 1.00 98.38 368 LEU A C 1
ATOM 2834 O O . LEU A 1 368 ? 26.307 7.424 -27.084 1.00 98.38 368 LEU A O 1
ATOM 2838 N N . GLY A 1 369 ? 25.960 8.583 -25.200 1.00 94.19 369 GLY A N 1
ATOM 2839 C CA . GLY A 1 369 ? 26.818 9.718 -25.574 1.00 94.19 369 GLY A CA 1
ATOM 2840 C C . GLY A 1 369 ? 28.323 9.403 -25.567 1.00 94.19 369 GLY A C 1
ATOM 2841 O O . GLY A 1 369 ? 29.118 10.190 -26.074 1.00 94.19 369 GLY A O 1
ATOM 2842 N N . GLY A 1 370 ? 28.710 8.255 -25.008 1.00 95.19 370 GLY A N 1
ATOM 2843 C CA . GLY A 1 370 ? 30.068 7.723 -24.919 1.00 95.19 370 GLY A CA 1
ATOM 2844 C C . GLY A 1 370 ? 30.033 6.280 -24.407 1.00 95.19 370 GLY A C 1
ATOM 2845 O O . GLY A 1 370 ? 28.958 5.758 -24.123 1.00 95.19 370 GLY A O 1
ATOM 2846 N N . SER A 1 371 ? 31.194 5.629 -24.300 1.00 97.50 371 SER A N 1
ATOM 2847 C CA . SER A 1 371 ? 31.269 4.286 -23.708 1.00 97.50 371 SER A CA 1
ATOM 2848 C C . SER A 1 371 ? 30.924 4.363 -22.224 1.00 97.50 371 SER A C 1
ATOM 2850 O O . SER A 1 371 ? 31.532 5.156 -21.508 1.00 97.50 371 SER A O 1
ATOM 2852 N N . ALA A 1 372 ? 29.975 3.549 -21.778 1.00 98.19 372 ALA A N 1
ATOM 2853 C CA . ALA A 1 372 ? 29.538 3.490 -20.387 1.00 98.19 372 ALA A CA 1
ATOM 2854 C C . ALA A 1 372 ? 29.043 2.079 -20.044 1.00 98.19 372 ALA A C 1
ATOM 2856 O O . ALA A 1 372 ? 28.854 1.252 -20.941 1.00 98.19 372 ALA A O 1
ATOM 2857 N N . THR A 1 373 ? 28.852 1.816 -18.754 1.00 98.44 373 THR A N 1
ATOM 2858 C CA . THR A 1 373 ? 28.540 0.482 -18.231 1.00 98.44 373 THR A CA 1
ATOM 2859 C C . THR A 1 373 ? 27.172 0.474 -17.556 1.00 98.44 373 THR A C 1
ATOM 2861 O O . THR A 1 373 ? 26.880 1.318 -16.705 1.00 98.44 373 THR A O 1
ATOM 2864 N N . LEU A 1 374 ? 26.325 -0.488 -17.927 1.00 98.56 374 LEU A N 1
ATOM 2865 C CA . LEU A 1 374 ? 25.037 -0.736 -17.277 1.00 98.56 374 LEU A CA 1
ATOM 2866 C C . LEU A 1 374 ? 24.949 -2.188 -16.816 1.00 98.56 374 LEU A C 1
ATOM 2868 O O . LEU A 1 374 ? 25.536 -3.083 -17.421 1.00 98.56 374 LEU A O 1
ATOM 2872 N N . ALA A 1 375 ? 24.194 -2.387 -15.743 1.00 98.19 375 ALA A N 1
ATOM 2873 C CA . ALA A 1 375 ? 23.835 -3.688 -15.207 1.00 98.19 375 ALA A CA 1
ATOM 2874 C C . ALA A 1 375 ? 22.593 -4.267 -15.888 1.00 98.19 375 ALA A C 1
ATOM 2876 O O . ALA A 1 375 ? 22.485 -5.472 -16.041 1.00 98.19 375 ALA A O 1
ATOM 2877 N N . GLU A 1 376 ? 21.645 -3.410 -16.272 1.00 97.81 376 GLU A N 1
ATOM 2878 C CA . GLU A 1 376 ? 20.351 -3.842 -16.797 1.00 97.81 376 GLU A CA 1
ATOM 2879 C C . GLU A 1 376 ? 19.683 -2.721 -17.594 1.00 97.81 376 GLU A C 1
ATOM 2881 O O . GLU A 1 376 ? 19.873 -1.529 -17.310 1.00 97.81 376 GLU A O 1
ATOM 2886 N N . VAL A 1 377 ? 18.893 -3.116 -18.589 1.00 97.81 377 VAL A N 1
ATOM 2887 C CA . VAL A 1 377 ? 17.993 -2.241 -19.338 1.00 97.81 377 VAL A CA 1
ATOM 2888 C C . VAL A 1 377 ? 16.648 -2.941 -19.456 1.00 97.81 377 VAL A C 1
ATOM 2890 O O . VAL A 1 377 ? 16.607 -4.081 -19.899 1.00 97.81 377 VAL A O 1
ATOM 2893 N N . GLU A 1 378 ? 15.551 -2.244 -19.165 1.00 96.81 378 GLU A N 1
ATOM 2894 C CA . GLU A 1 378 ? 14.196 -2.750 -19.428 1.00 96.81 378 GLU A CA 1
ATOM 2895 C C . GLU A 1 378 ? 13.426 -1.777 -20.325 1.00 96.81 378 GLU A C 1
ATOM 2897 O O . GLU A 1 378 ? 13.541 -0.554 -20.192 1.00 96.81 378 GLU A O 1
ATOM 2902 N N . LEU A 1 379 ? 12.581 -2.304 -21.215 1.00 96.50 379 LEU A N 1
ATOM 2903 C CA . LEU A 1 379 ? 11.604 -1.520 -21.975 1.00 96.50 379 LEU A CA 1
ATOM 2904 C C . LEU A 1 379 ? 10.198 -1.854 -21.486 1.00 96.50 379 LEU A C 1
ATOM 2906 O O . LEU A 1 379 ? 9.646 -2.893 -21.824 1.00 96.50 379 LEU A O 1
ATOM 2910 N N . LEU A 1 380 ? 9.581 -0.938 -20.747 1.00 95.44 380 LEU A N 1
ATOM 2911 C CA . LEU A 1 380 ? 8.294 -1.152 -20.095 1.00 95.44 380 LEU A CA 1
ATOM 2912 C C . LEU A 1 380 ? 7.138 -0.665 -20.977 1.00 95.44 380 LEU A C 1
ATOM 2914 O O . LEU A 1 380 ? 7.040 0.530 -21.299 1.00 95.44 380 LEU A O 1
ATOM 2918 N N . GLY A 1 381 ? 6.226 -1.574 -21.325 1.00 91.62 381 GLY A N 1
ATOM 2919 C CA . GLY A 1 381 ? 5.038 -1.278 -22.132 1.00 91.62 381 GLY A CA 1
ATOM 2920 C C . GLY A 1 381 ? 3.843 -2.166 -21.859 1.00 91.62 381 GLY A C 1
ATOM 2921 O O . GLY A 1 381 ? 3.965 -3.107 -21.040 1.00 91.62 381 GLY A O 1
#

Secondary structure (DSSP, 8-state):
-TTEETTTTEE--B-TTS-BSS-GGG--TT--STTSSSS-HHHHTT--TTBHHHHHHHTTSHHHHHHHHHHHHHSPP---GGG-GGGSS--HHHHHHHHH-STT--TTSGGGTTGGGHHHHTT-HHHHHHHHHHHHHHT--BGGGSSBSSS--TTTHHHHHHHHHHHTEE--STTSSEEEE---SSSEEEEE-TTS-EEEEE-TT-SSS--EEEEEEETTEEE--SEEEHHHHTT-EEEEEEEESS--STT-STT-S--BS--SSS------B-B---SGGGSSSS-S-EEEEEEEE-BSSSB--SEEEEEESSTTTS-SEEEEEEESSSSSEEEEEEEES---SSTT-EEEEE-SS---BSEEEEEEEEEEEEEEEEEE-

pLDDT: mean 95.82, std 4.94, range [64.38, 98.94]

Radius of gyration: 24.65 Å; chains: 1; bounding box: 55×55×74 Å